Protein AF-0000000087411062 (afdb_homodimer)

Foldseek 3Di:
DWDFDFDPDLVLLLLLLCLQLPPCVCVDPVNVLDDPVLNVVSVVLSVLLVVLVVLLVVLVVVLVVLVVVLVVLLVVLLVQLQQQVQQVLVCCVVVVDPLVLVVQLVDDSPDNHDDDSPDPVNSLNSLVSVLRSQVVCVVVPRDFDVPPGSVVSNVSSVVSVVSVVVSVVSVVSSVVSVVSNVVSVVVSSVSSVVRLVSLLVVLVPPPPVVSVVSSVSNRTDTDDPPPPPPPD/DWDFDFDPDLVLLLLLLCLQLVPCVCVDPVNVLDDPVLNVVSVVLSVLSVVLVVQLVVLVVVLVVLVVVLVVLLVVLLVQLQQQVQQVLVCCVVVVDPLVLVVQLVDDSPDNHDDDSPDPVNSLNSLVSVLRSQVVCVVVPRDFDVPPGSVVSNVSSVVSVVSVVVSVVSVVSSVVSVVSNVVSVVVSSVSSVSRLVSLLVVLVPPDPVVSVVSSVSNRTDTDDPPPPPPPD

Secondary structure (DSSP, 8-state):
--EE---SSHHHHHHHHHHHHH-GGGGSGGGTTS-HHHHHHHHHHHHHHHHHHHHHHHHHHHHHHHHHHHHHHHHHHHHHHHHHHHHHHHHHHTTSS-GGGGGGGT--TT--S----SSHHHHHHHHHHHHHHHHHHHHTTPPPPTTTTHHHHHHHHHHHHHHHHHHHHHHHHHHHHHHHHHHHHHHHHHHHHHHHHHHHHHTTTS-HHHHHHHHHHTT--EE--TTS----/--EE----SHHHHHHHHHHHHH-GGGGSGGGTTS-HHHHHHHHHHHHHHHHHHHHHHHHHHHHHHHHHHHHHHHHHHHHHHHHHHHHHHHHHHTTSS-GGGGGGGT--TT--S----SSHHHHHHHHHHHHHHHHHHHHTTPPPPTTTTHHHHHHHHHHHHHHHHHHHHHHHHHHHHHHHHHHHHHHHHHHHHHHHHHHHHHTTTS-HHHHHHHHHHTT--EE--TTS----

Organism: NCBI:txid2508867

Structure (mmCIF, N/CA/C/O backbone):
data_AF-0000000087411062-model_v1
#
loop_
_entity.id
_entity.type
_entity.pdbx_description
1 polymer 'Uncharacterized protein'
#
loop_
_atom_site.group_PDB
_atom_site.id
_atom_site.type_symbol
_atom_site.label_atom_id
_atom_site.label_alt_id
_atom_site.label_comp_id
_atom_site.label_asym_id
_atom_site.label_entity_id
_atom_site.label_seq_id
_atom_site.pdbx_PDB_ins_code
_atom_site.Cartn_x
_atom_site.Cartn_y
_atom_site.Cartn_z
_atom_site.occupancy
_atom_site.B_iso_or_equiv
_atom_site.auth_seq_id
_atom_site.auth_comp_id
_atom_site.auth_asym_id
_atom_site.auth_atom_id
_atom_site.pdbx_PDB_model_num
ATOM 1 N N . MET A 1 1 ? -40.156 48.812 28.297 1 68.69 1 MET A N 1
ATOM 2 C CA . MET A 1 1 ? -39.156 49.844 28.562 1 68.69 1 MET A CA 1
ATOM 3 C C . MET A 1 1 ? -37.75 49.312 28.203 1 68.69 1 MET A C 1
ATOM 5 O O . MET A 1 1 ? -37.469 48.125 28.391 1 68.69 1 MET A O 1
ATOM 9 N N . PRO A 1 2 ? -37.062 50.125 27.453 1 76.44 2 PRO A N 1
ATOM 10 C CA . PRO A 1 2 ? -35.719 49.656 27.078 1 76.44 2 PRO A CA 1
ATOM 11 C C . PRO A 1 2 ? -34.844 49.344 28.297 1 76.44 2 PRO A C 1
ATOM 13 O O . PRO A 1 2 ? -35.031 49.938 29.359 1 76.44 2 PRO A O 1
ATOM 16 N N . TYR A 1 3 ? -34.219 48.188 28.219 1 82 3 TYR A N 1
ATOM 17 C CA . TYR A 1 3 ? -33.344 47.844 29.328 1 82 3 TYR A CA 1
ATOM 18 C C . TYR A 1 3 ? -31.875 47.875 28.906 1 82 3 TYR A C 1
ATOM 20 O O . TYR A 1 3 ? -31.562 47.75 27.719 1 82 3 TYR A O 1
ATOM 28 N N . ARG A 1 4 ? -31.016 48.312 29.859 1 86.75 4 ARG A N 1
ATOM 29 C CA . ARG A 1 4 ? -29.578 48.344 29.578 1 86.75 4 ARG A CA 1
ATOM 30 C C . ARG A 1 4 ? -28.953 46.969 29.734 1 86.75 4 ARG A C 1
ATOM 32 O O . ARG A 1 4 ? -29.328 46.219 30.625 1 86.75 4 ARG A O 1
ATOM 39 N N . ARG A 1 5 ? -28.156 46.625 28.703 1 83.75 5 ARG A N 1
ATOM 40 C CA . ARG A 1 5 ? -27.375 45.406 28.797 1 83.75 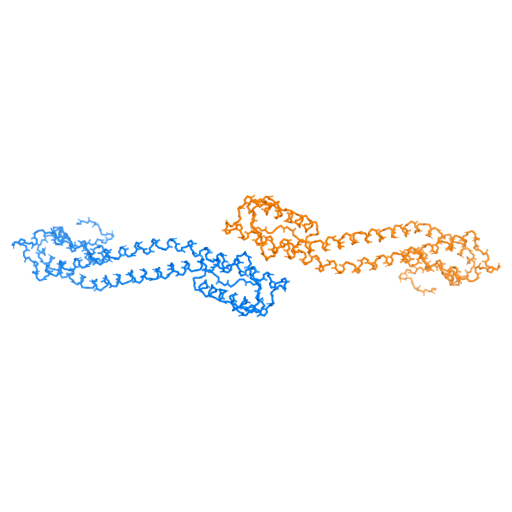5 ARG A CA 1
ATOM 41 C C . ARG A 1 5 ? -25.891 45.688 28.609 1 83.75 5 ARG A C 1
ATOM 43 O O . ARG A 1 5 ? -25.516 46.438 27.719 1 83.75 5 ARG A O 1
ATOM 50 N N . LEU A 1 6 ? -25.188 45.094 29.531 1 88.56 6 LEU A N 1
ATOM 51 C CA . LEU A 1 6 ? -23.75 45.25 29.391 1 88.56 6 LEU A CA 1
ATOM 52 C C . LEU A 1 6 ? -23.281 44.719 28.047 1 88.56 6 LEU A C 1
ATOM 54 O O . LEU A 1 6 ? -23.828 43.719 27.531 1 88.56 6 LEU A O 1
ATOM 58 N N . PRO A 1 7 ? -22.266 45.375 27.531 1 89.81 7 PRO A N 1
ATOM 59 C CA . PRO A 1 7 ? -21.719 44.875 26.266 1 89.81 7 PRO A CA 1
ATOM 60 C C . PRO A 1 7 ? -21.234 43.438 26.391 1 89.81 7 PRO A C 1
ATOM 62 O O . PRO A 1 7 ? -20.609 43.062 27.375 1 89.81 7 PRO A O 1
ATOM 65 N N . LYS A 1 8 ? -21.484 42.688 25.328 1 89.75 8 LYS A N 1
ATOM 66 C CA . LYS A 1 8 ? -21.109 41.281 25.344 1 89.75 8 LYS A CA 1
ATOM 67 C C . LYS A 1 8 ? -19.781 41.062 24.641 1 89.75 8 LYS A C 1
ATOM 69 O O . LYS A 1 8 ? -19.125 40.031 24.828 1 89.75 8 LYS A O 1
ATOM 74 N N . THR A 1 9 ? -19.422 42 23.781 1 94 9 THR A N 1
ATOM 75 C CA . THR A 1 9 ? -18.203 41.844 23 1 94 9 THR A CA 1
ATOM 76 C C . THR A 1 9 ? -17.203 42.969 23.344 1 94 9 THR A C 1
ATOM 78 O O . THR A 1 9 ? -17.594 44 23.859 1 94 9 THR A O 1
ATOM 81 N N . ASP A 1 10 ? -16.047 42.688 23.109 1 95.31 10 ASP A N 1
ATOM 82 C CA . ASP A 1 10 ? -15.016 43.688 23.359 1 95.31 10 ASP A CA 1
ATOM 83 C C . ASP A 1 10 ? -15.195 44.906 22.453 1 95.31 10 ASP A C 1
ATOM 85 O O . ASP A 1 10 ? -14.906 46.031 22.859 1 95.31 10 ASP A O 1
ATOM 89 N N . ALA A 1 11 ? -15.664 44.562 21.25 1 94.38 11 ALA A N 1
ATOM 90 C CA . ALA A 1 11 ? -15.961 45.656 20.328 1 94.38 11 ALA A CA 1
ATOM 91 C C . ALA A 1 11 ? -17.047 46.594 20.891 1 94.38 11 ALA A C 1
ATOM 93 O O . ALA A 1 11 ? -16.953 47.812 20.766 1 94.38 11 ALA A O 1
ATOM 94 N N . ALA A 1 12 ? -17.984 46.031 21.5 1 93.31 12 ALA A N 1
ATOM 95 C CA . ALA A 1 12 ? -19.062 46.812 22.109 1 93.31 12 ALA A CA 1
ATOM 96 C C . ALA A 1 12 ? -18.562 47.594 23.312 1 93.31 12 ALA A C 1
ATOM 98 O O . ALA A 1 12 ? -18.984 48.719 23.547 1 93.31 12 ALA A O 1
ATOM 99 N N . ARG A 1 13 ? -17.734 47 24.062 1 95.62 13 ARG A N 1
ATOM 100 C CA . ARG A 1 13 ? -17.125 47.719 25.188 1 95.62 13 ARG A CA 1
ATOM 101 C C . ARG A 1 13 ? -16.328 48.906 24.719 1 95.62 13 ARG A C 1
ATOM 103 O O . ARG A 1 13 ? -16.453 50 25.25 1 95.62 13 ARG A O 1
ATOM 110 N N . LEU A 1 14 ? -15.5 48.688 23.703 1 95.75 14 LEU A N 1
ATOM 111 C CA . LEU A 1 14 ? -14.695 49.75 23.141 1 95.75 14 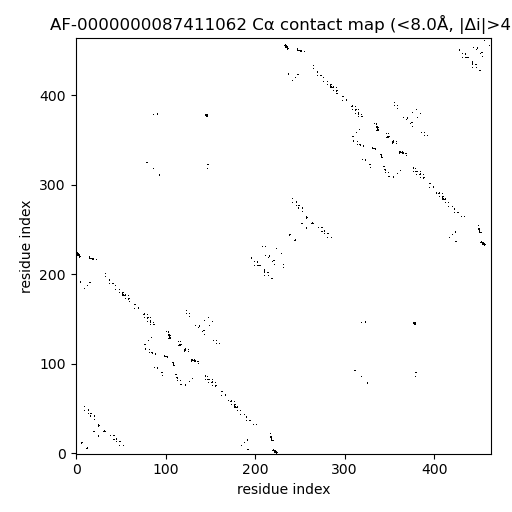LEU A CA 1
ATOM 112 C C . LEU A 1 14 ? -15.586 50.875 22.578 1 95.75 14 LEU A C 1
ATOM 114 O O . LEU A 1 14 ? -15.297 52.062 22.766 1 95.75 14 LEU A O 1
ATOM 118 N N . LYS A 1 15 ? -16.672 50.5 21.984 1 94.12 15 LYS A N 1
ATOM 119 C CA . LYS A 1 15 ? -17.594 51.469 21.406 1 94.12 15 LYS A CA 1
ATOM 120 C C . LYS A 1 15 ? -18.25 52.312 22.5 1 94.12 15 LYS A C 1
ATOM 122 O O . LYS A 1 15 ? -18.391 53.531 22.344 1 94.12 15 LYS A O 1
ATOM 127 N N . ALA A 1 16 ? -18.656 51.688 23.531 1 92.94 16 ALA A N 1
ATOM 128 C CA . ALA A 1 16 ? -19.297 52.375 24.641 1 92.94 16 ALA A CA 1
ATOM 129 C C . ALA A 1 16 ? -18.359 53.438 25.25 1 92.94 16 ALA A C 1
ATOM 131 O O . ALA A 1 16 ? -18.75 54.562 25.453 1 92.94 16 ALA A O 1
ATOM 132 N N . LEU A 1 17 ? -17.188 53.031 25.469 1 93.81 17 LEU A N 1
ATOM 133 C CA . LEU A 1 17 ? -16.203 53.938 26.078 1 93.81 17 LEU A CA 1
ATOM 134 C C . LEU A 1 17 ? -15.82 55.031 25.109 1 93.81 17 LEU A C 1
ATOM 136 O O . LEU A 1 17 ? -15.688 56.188 25.5 1 93.81 17 LEU A O 1
ATOM 140 N N . LYS A 1 18 ? -15.648 54.656 23.906 1 93.94 18 LYS A N 1
ATOM 141 C CA . LYS A 1 18 ? -15.281 55.625 22.875 1 93.94 18 LYS A CA 1
ATOM 142 C C . LYS A 1 18 ? -16.359 56.688 22.719 1 93.94 18 LYS A C 1
ATOM 144 O O . LYS A 1 18 ? -16.062 57.875 22.625 1 93.94 18 LYS A O 1
ATOM 149 N N . THR A 1 19 ? -17.656 56.25 22.656 1 92.19 19 THR A N 1
ATOM 150 C CA . THR A 1 19 ? -18.781 57.156 22.516 1 92.19 19 THR A CA 1
ATOM 151 C C . THR A 1 19 ? -18.781 58.188 23.656 1 92.19 19 THR A C 1
ATOM 153 O O . THR A 1 19 ? -19.047 59.375 23.453 1 92.19 19 THR A O 1
ATOM 156 N N . LEU A 1 20 ? -18.453 57.75 24.812 1 90.38 20 LEU A N 1
ATOM 157 C CA . LEU A 1 20 ? -18.391 58.594 25.969 1 90.38 20 LEU A CA 1
ATOM 158 C C . LEU A 1 20 ? -17.234 59.594 25.859 1 90.38 20 LEU A C 1
ATOM 160 O O . LEU A 1 20 ? -17.406 60.781 26.031 1 90.38 20 LEU A O 1
ATOM 164 N N . LEU A 1 21 ? -16.062 59.062 25.531 1 89.88 21 LEU A N 1
ATOM 165 C CA . LEU A 1 21 ? -14.82 59.844 25.562 1 89.88 21 LEU A CA 1
ATOM 166 C C . LEU A 1 21 ? -14.766 60.844 24.422 1 89.88 21 LEU A C 1
ATOM 168 O O . LEU A 1 21 ? -14.125 61.875 24.547 1 89.88 21 LEU A O 1
ATOM 172 N N . GLU A 1 22 ? -15.469 60.594 23.406 1 89.38 22 GLU A N 1
ATOM 173 C CA . GLU A 1 22 ? -15.453 61.5 22.25 1 89.38 22 GLU A CA 1
ATOM 174 C C . GLU A 1 22 ? -16.547 62.562 22.359 1 89.38 22 GLU A C 1
ATOM 176 O O . GLU A 1 22 ? -16.594 63.5 21.562 1 89.38 22 GLU A O 1
ATOM 181 N N . ASN A 1 23 ? -17.453 62.281 23.312 1 85.62 23 ASN A N 1
ATOM 182 C CA . ASN A 1 23 ? -18.5 63.281 23.531 1 85.62 23 ASN A CA 1
ATOM 183 C C . ASN A 1 23 ? -17.953 64.5 24.25 1 85.62 23 ASN A C 1
ATOM 185 O O . ASN A 1 23 ? -17.75 64.5 25.469 1 85.62 23 ASN A O 1
ATOM 189 N N . ASN A 1 24 ? -17.75 65.562 23.547 1 77.12 24 ASN A N 1
ATOM 190 C CA . ASN A 1 24 ? -17.172 66.812 24.062 1 77.12 24 ASN A CA 1
ATOM 191 C C . ASN A 1 24 ? -18.047 67.438 25.156 1 77.12 24 ASN A C 1
ATOM 193 O O . ASN A 1 24 ? -17.562 68.188 25.969 1 77.12 24 ASN A O 1
ATOM 197 N N . ASP A 1 25 ? -19.266 67 25.047 1 74.31 25 ASP A N 1
ATOM 198 C CA . ASP A 1 25 ? -20.203 67.625 26 1 74.31 25 ASP A CA 1
ATOM 199 C C . ASP A 1 25 ? -19.828 67.188 27.438 1 74.31 25 ASP A C 1
ATOM 201 O O . ASP A 1 25 ? -20.141 67.938 28.391 1 74.31 25 ASP A O 1
ATOM 205 N N . ILE A 1 26 ? -19.094 66.25 27.578 1 72.06 26 ILE A N 1
ATOM 206 C CA . ILE A 1 26 ? -18.812 65.688 28.906 1 72.06 26 ILE A CA 1
ATOM 207 C C . ILE A 1 26 ? -17.75 66.562 29.578 1 72.06 26 ILE A C 1
ATOM 209 O O . ILE A 1 26 ? -17.625 66.625 30.797 1 72.06 26 ILE A O 1
ATOM 213 N N . TYR A 1 27 ? -17.188 67.312 28.734 1 69.06 27 TYR A N 1
ATOM 214 C CA . TYR A 1 27 ? -16.078 68.062 29.266 1 69.06 27 TYR A CA 1
ATOM 215 C C . TYR A 1 27 ? -16.516 69.5 29.531 1 69.06 27 TYR A C 1
ATOM 217 O O . TYR A 1 27 ? -15.727 70.312 30.031 1 69.06 27 TYR A O 1
ATOM 225 N N . THR A 1 28 ? -17.688 69.75 29.156 1 68.31 28 THR A N 1
ATOM 226 C CA . THR A 1 28 ? -18.172 71.125 29.359 1 68.31 28 THR A CA 1
ATOM 227 C C . THR A 1 28 ? -18.688 71.312 30.781 1 68.31 28 THR A C 1
ATOM 229 O O . THR A 1 28 ? -19.047 70.312 31.453 1 68.31 28 THR A O 1
ATOM 232 N N . VAL A 1 29 ? -18.578 72.562 31.172 1 62.81 29 VAL A N 1
ATOM 233 C CA . VAL A 1 29 ? -18.953 72.938 32.531 1 62.81 29 VAL A CA 1
ATOM 234 C C . VAL A 1 29 ? -20.391 72.5 32.812 1 62.81 29 VAL A C 1
ATOM 236 O O . VAL A 1 29 ? -20.703 72.062 33.906 1 62.81 29 VAL A O 1
ATOM 239 N N . ARG A 1 30 ? -21.172 72.5 31.859 1 59.34 30 ARG A N 1
ATOM 240 C CA . ARG A 1 30 ? -22.594 72.188 32.031 1 59.34 30 ARG A CA 1
ATOM 241 C C . ARG A 1 30 ? -22.812 70.688 32.25 1 59.34 30 ARG A C 1
ATOM 243 O O . ARG A 1 30 ? -23.797 70.312 32.875 1 59.34 30 ARG A O 1
ATOM 250 N N . ASN A 1 31 ? -21.875 70 31.828 1 58.41 31 ASN A N 1
ATOM 251 C CA . ASN A 1 31 ? -22.062 68.562 31.875 1 58.41 31 ASN A CA 1
ATOM 252 C C . ASN A 1 31 ? -21.016 67.875 32.75 1 58.41 31 ASN A C 1
ATOM 254 O O . ASN A 1 31 ? -20.5 66.812 32.406 1 58.41 31 ASN A O 1
ATOM 258 N N . ARG A 1 32 ? -20.844 68.5 33.75 1 74.94 32 ARG A N 1
ATOM 259 C CA . ARG A 1 32 ? -19.875 68 34.688 1 74.94 32 ARG A CA 1
ATOM 260 C C . ARG A 1 32 ? -20.531 66.938 35.562 1 74.94 32 ARG A C 1
ATOM 262 O O . ARG A 1 32 ? -20.25 66.875 36.781 1 74.94 32 ARG A O 1
ATOM 269 N N . PHE A 1 33 ? -21.5 66.25 35 1 80.38 33 PHE A N 1
ATOM 270 C CA . PHE A 1 33 ? -22.219 65.312 35.844 1 80.38 33 PHE A CA 1
ATOM 271 C C . PHE A 1 33 ? -21.484 63.969 35.938 1 80.38 33 PHE A C 1
ATOM 273 O O . PHE A 1 33 ? -21.812 63.125 36.781 1 80.38 33 PHE A O 1
ATOM 280 N N . ILE A 1 34 ? -20.469 63.812 35.188 1 83.75 34 ILE A N 1
ATOM 281 C CA . ILE A 1 34 ? -19.656 62.625 35.344 1 83.75 34 ILE A CA 1
ATOM 282 C C . ILE A 1 34 ? -18.422 62.938 36.188 1 83.75 34 ILE A C 1
ATOM 284 O O . ILE A 1 34 ? -17.703 63.906 35.906 1 83.75 34 ILE A O 1
ATOM 288 N N . ASP A 1 35 ? -18.266 62.094 37.188 1 83.12 35 ASP A N 1
ATOM 289 C CA . ASP A 1 35 ? -17.125 62.219 38.094 1 83.12 35 ASP A CA 1
ATOM 290 C C . ASP A 1 35 ? -15.812 62.188 37.312 1 83.12 35 ASP A C 1
ATOM 292 O O . ASP A 1 35 ? -15.625 61.375 36.438 1 83.12 35 ASP A O 1
ATOM 296 N N . TRP A 1 36 ? -14.992 63.156 37.625 1 84.31 36 TRP A N 1
ATOM 297 C CA . TRP A 1 36 ? -13.695 63.25 36.969 1 84.31 36 TRP A CA 1
ATOM 298 C C . TRP A 1 36 ? -12.883 61.969 37.156 1 84.31 36 TRP A C 1
ATOM 300 O O . TRP A 1 36 ? -12.125 61.562 36.281 1 84.31 36 TRP A O 1
ATOM 310 N N . GLN A 1 37 ? -13.117 61.344 38.281 1 85.25 37 GLN A N 1
ATOM 311 C CA . GLN A 1 37 ? -12.398 60.125 38.562 1 85.25 37 GLN A CA 1
ATOM 312 C C . GLN A 1 37 ? -12.797 59 37.594 1 85.25 37 GLN A C 1
ATOM 314 O O . GLN A 1 37 ? -11.961 58.219 37.156 1 85.25 37 GLN A O 1
ATOM 319 N N . LEU A 1 38 ? -14.047 59.062 37.219 1 86.06 38 LEU A N 1
ATOM 320 C CA . LEU A 1 38 ? -14.555 58.062 36.281 1 86.06 38 LEU A CA 1
ATOM 321 C C . LEU A 1 38 ? -14.008 58.312 34.875 1 86.06 38 LEU A C 1
ATOM 323 O O . LEU A 1 38 ? -13.617 57.375 34.188 1 86.06 38 LEU A O 1
ATOM 327 N N . LEU A 1 39 ? -13.969 59.5 34.531 1 84.88 39 LEU A N 1
ATOM 328 C CA . LEU A 1 39 ? -13.477 59.875 33.219 1 84.88 39 LEU A CA 1
ATOM 329 C C . LEU A 1 39 ? -11.984 59.594 33.094 1 84.88 39 LEU A C 1
ATOM 331 O O . LEU A 1 39 ? -11.523 59.156 32.031 1 84.88 39 LEU A O 1
ATOM 335 N N . ASN A 1 40 ? -11.297 59.781 34.188 1 89.38 40 ASN A N 1
ATOM 336 C CA . ASN A 1 40 ? -9.852 59.562 34.188 1 89.38 40 ASN A CA 1
ATOM 337 C C . ASN A 1 40 ? -9.508 58.094 34.125 1 89.38 40 ASN A C 1
ATOM 339 O O . ASN A 1 40 ? -8.414 57.719 33.688 1 89.38 40 ASN A O 1
ATOM 343 N N . ARG A 1 41 ? -10.461 57.281 34.5 1 92.94 41 ARG A N 1
ATOM 344 C CA . ARG A 1 41 ? -10.281 55.844 34.438 1 92.94 41 ARG A CA 1
ATOM 345 C C . ARG A 1 41 ? -10.688 55.312 33.062 1 92.94 41 ARG A C 1
ATOM 347 O O . ARG A 1 41 ? -10.156 54.281 32.625 1 92.94 41 ARG A O 1
ATOM 354 N N . ALA A 1 42 ? -11.57 55.969 32.438 1 93.69 42 ALA A N 1
ATOM 355 C CA . ALA A 1 42 ? -12.164 55.469 31.188 1 93.69 42 ALA A CA 1
ATOM 356 C C . ALA A 1 42 ? -11.156 55.5 30.047 1 93.69 42 ALA A C 1
ATOM 358 O O . ALA A 1 42 ? -11.047 54.531 29.297 1 93.69 42 ALA A O 1
ATOM 359 N N . GLN A 1 43 ? -10.383 56.531 29.969 1 92.62 43 GLN A N 1
ATOM 360 C CA . GLN A 1 43 ? -9.453 56.688 28.859 1 92.62 43 GLN A CA 1
ATOM 361 C C . GLN A 1 43 ? -8.352 55.656 28.906 1 92.62 43 GLN A C 1
ATOM 363 O O . GLN A 1 43 ? -8.117 54.938 27.922 1 92.62 43 GLN A O 1
ATOM 368 N N . PRO A 1 44 ? -7.652 55.469 30.094 1 95.62 44 PRO A N 1
ATOM 369 C CA . PRO A 1 44 ? -6.605 54.469 30.141 1 95.62 44 PRO A CA 1
ATOM 370 C C . PRO A 1 44 ? -7.148 53.031 29.922 1 95.62 44 PRO A C 1
ATOM 372 O O . PRO A 1 44 ? -6.496 52.219 29.266 1 95.62 44 PRO A O 1
ATOM 375 N N . LEU A 1 45 ? -8.336 52.812 30.375 1 96.94 45 LEU A N 1
ATOM 376 C CA . LEU A 1 45 ? -8.922 51.5 30.203 1 96.94 45 LEU A CA 1
ATOM 377 C C . LEU A 1 45 ? -9.297 51.25 28.734 1 96.94 45 LEU A C 1
ATOM 379 O O . LEU A 1 45 ? -9.125 50.156 28.219 1 96.94 45 LEU A O 1
ATOM 383 N N . HIS A 1 46 ? -9.836 52.25 28.141 1 96.44 46 HIS A N 1
ATOM 384 C CA . HIS A 1 46 ? -10.133 52.156 26.719 1 96.44 46 HIS A CA 1
ATOM 385 C C . HIS A 1 46 ? -8.875 51.875 25.906 1 96.44 46 HIS A C 1
ATOM 387 O O . HIS A 1 46 ? -8.875 50.969 25.062 1 96.44 46 HIS A O 1
ATOM 393 N N . ASP A 1 47 ? -7.828 52.594 26.172 1 96.56 47 ASP A N 1
ATOM 394 C CA . ASP A 1 47 ? -6.582 52.469 25.422 1 96.56 47 ASP A CA 1
ATOM 395 C C . ASP A 1 47 ? -5.961 51.094 25.625 1 96.56 47 ASP A C 1
ATOM 397 O O . ASP A 1 47 ? -5.43 50.5 24.688 1 96.56 47 ASP A O 1
ATOM 401 N N . ARG A 1 48 ? -6.004 50.656 26.859 1 97 48 ARG A N 1
ATOM 402 C CA . ARG A 1 48 ? -5.465 49.312 27.156 1 97 48 ARG A CA 1
ATOM 403 C C . ARG A 1 48 ? -6.246 48.25 26.438 1 97 48 ARG A C 1
ATOM 405 O O . ARG A 1 48 ? -5.656 47.312 25.875 1 97 48 ARG A O 1
ATOM 412 N N . LEU A 1 49 ? -7.551 48.344 26.422 1 97.88 49 LEU A N 1
ATOM 413 C CA . LEU A 1 49 ? -8.375 47.344 25.734 1 97.88 49 LEU A CA 1
ATOM 414 C C . LEU A 1 49 ? -8.141 47.406 24.234 1 97.88 49 LEU A C 1
ATOM 416 O O . LEU A 1 49 ? -8.07 46.344 23.578 1 97.88 49 LEU A O 1
ATOM 420 N N . LEU A 1 50 ? -8.078 48.594 23.719 1 97.06 50 LEU A N 1
ATOM 421 C CA . LEU A 1 50 ? -7.828 48.75 22.297 1 97.06 50 LEU A CA 1
ATOM 422 C C . LEU A 1 50 ? -6.496 48.125 21.891 1 97.06 50 LEU A C 1
ATOM 424 O O . LEU A 1 50 ? -6.43 47.375 20.922 1 97.06 50 LEU A O 1
ATOM 428 N N . THR A 1 51 ? -5.434 48.438 22.641 1 96.94 51 THR A N 1
ATOM 429 C CA . THR A 1 51 ? -4.105 47.875 22.375 1 96.94 51 THR A CA 1
ATOM 430 C C . THR A 1 51 ? -4.109 46.375 22.484 1 96.94 51 THR A C 1
ATOM 432 O O . THR A 1 51 ? -3.561 45.688 21.625 1 96.94 51 THR A O 1
ATOM 435 N N . ALA A 1 52 ? -4.742 45.844 23.5 1 97.06 52 ALA A N 1
ATOM 436 C CA . ALA A 1 52 ? -4.812 44.406 23.703 1 97.06 52 ALA A CA 1
ATOM 437 C C . ALA A 1 52 ? -5.582 43.719 22.562 1 97.06 52 ALA A C 1
ATOM 439 O O . ALA A 1 52 ? -5.199 42.656 22.109 1 97.06 52 ALA A O 1
ATOM 440 N N . SER A 1 53 ? -6.648 44.312 22.172 1 97.19 53 SER A N 1
ATOM 441 C CA . SER A 1 53 ? -7.465 43.781 21.094 1 97.19 53 SER A CA 1
ATOM 442 C C . SER A 1 53 ? -6.695 43.75 19.766 1 97.19 53 SER A C 1
ATOM 444 O O . SER A 1 53 ? -6.801 42.812 19 1 97.19 53 SER A O 1
ATOM 446 N N . GLU A 1 54 ? -5.996 44.844 19.531 1 96.75 54 GLU A N 1
ATOM 447 C CA . GLU A 1 54 ? -5.188 44.906 18.328 1 96.75 54 GLU A CA 1
ATOM 448 C C . GLU A 1 54 ? -4.078 43.844 18.344 1 96.75 54 GLU A C 1
ATOM 450 O O . GLU A 1 54 ? -3.814 43.188 17.328 1 96.75 54 GLU A O 1
ATOM 455 N N . GLN A 1 55 ? -3.416 43.719 19.469 1 96.88 55 GLN A N 1
ATOM 456 C CA . GLN A 1 55 ? -2.379 42.688 19.625 1 96.88 55 GLN A CA 1
ATOM 457 C C . GLN A 1 55 ? -2.939 41.281 19.375 1 96.88 55 GLN A C 1
ATOM 459 O O . GLN A 1 55 ? -2.287 40.469 18.75 1 96.88 55 GLN A O 1
ATOM 464 N N . TYR A 1 56 ? -4.109 41.062 19.859 1 97.44 56 TYR A N 1
ATOM 465 C CA . TYR A 1 56 ? -4.77 39.781 19.656 1 97.44 56 TYR A CA 1
ATOM 466 C C . TYR A 1 56 ? -5.023 39.531 18.172 1 97.44 56 TYR A C 1
ATOM 468 O O . TYR A 1 56 ? -4.746 38.438 17.672 1 97.44 56 TYR A O 1
ATOM 476 N N . LYS A 1 57 ? -5.523 40.5 17.531 1 97 57 LYS A N 1
ATOM 477 C CA . LYS A 1 57 ? -5.82 40.375 16.109 1 97 57 LYS A CA 1
ATOM 478 C C . LYS A 1 57 ? -4.555 40.094 15.305 1 97 57 LYS A C 1
ATOM 480 O O . LYS A 1 57 ? -4.562 39.25 14.414 1 97 57 LYS A O 1
ATOM 485 N N . ILE A 1 58 ? -3.477 40.781 15.633 1 96.31 58 ILE A N 1
ATOM 486 C CA . ILE A 1 58 ? -2.203 40.594 14.945 1 96.31 58 ILE A CA 1
ATOM 487 C C . ILE A 1 58 ? -1.687 39.188 15.18 1 96.31 58 ILE A C 1
ATOM 489 O O . ILE A 1 58 ? -1.284 38.5 14.234 1 96.31 58 ILE A O 1
ATOM 493 N N . SER A 1 59 ? -1.707 38.781 16.406 1 96.94 59 SER A N 1
ATOM 494 C CA . SER A 1 59 ? -1.232 37.438 16.766 1 96.94 59 SER A CA 1
ATOM 495 C C . SER A 1 59 ? -2.066 36.344 16.094 1 96.94 59 SER A C 1
ATOM 497 O O . SER A 1 59 ? -1.521 35.375 15.586 1 96.94 59 SER A O 1
ATOM 499 N N . MET A 1 60 ? -3.297 36.594 16.078 1 96.62 60 MET A N 1
ATOM 500 C CA . MET A 1 60 ? -4.211 35.625 15.461 1 96.62 60 MET A CA 1
ATOM 501 C C . MET A 1 60 ? -3.973 35.531 13.961 1 96.62 60 MET A C 1
ATOM 503 O O . MET A 1 60 ? -3.961 34.438 13.406 1 96.62 60 MET A O 1
ATOM 507 N N . SER A 1 61 ? -3.834 36.656 13.375 1 96.5 61 SER A N 1
ATOM 508 C CA . SER A 1 61 ? -3.582 36.656 11.938 1 96.5 61 SER A CA 1
ATOM 509 C C . SER A 1 61 ? -2.307 35.906 11.586 1 96.5 61 SER A C 1
ATOM 511 O O . SER A 1 61 ? -2.277 35.156 10.617 1 96.5 61 SER A O 1
ATOM 513 N N . SER A 1 62 ? -1.258 36.062 12.352 1 95.44 62 SER A N 1
ATOM 514 C CA . SER A 1 62 ? -0.001 35.375 12.148 1 95.44 62 SER A CA 1
ATOM 515 C C . SER A 1 62 ? -0.184 33.844 12.328 1 95.44 62 SER A C 1
ATOM 517 O O . SER A 1 62 ? 0.376 33.062 11.57 1 95.44 62 SER A O 1
ATOM 519 N N . GLN A 1 63 ? -0.95 33.531 13.289 1 96.19 63 GLN A N 1
ATOM 520 C CA . GLN A 1 63 ? -1.228 32.125 13.578 1 96.19 63 GLN A CA 1
ATOM 521 C C . GLN A 1 63 ? -1.96 31.453 12.422 1 96.19 63 GLN A C 1
ATOM 523 O O . GLN A 1 63 ? -1.606 30.344 12.016 1 96.19 63 GLN A O 1
ATOM 528 N N . VAL A 1 64 ? -2.895 32.094 11.898 1 95.31 64 VAL A N 1
ATOM 529 C CA . VAL A 1 64 ? -3.715 31.562 10.828 1 95.31 64 VAL A CA 1
ATOM 530 C C . VAL A 1 64 ? -2.875 31.406 9.562 1 95.31 64 VAL A C 1
ATOM 532 O O . VAL A 1 64 ? -2.977 30.391 8.859 1 95.31 64 VAL A O 1
ATOM 535 N N . ARG A 1 65 ? -2.031 32.375 9.336 1 93.5 65 ARG A N 1
ATOM 536 C CA . ARG A 1 65 ? -1.158 32.344 8.172 1 93.5 65 ARG A CA 1
ATOM 537 C C . ARG A 1 65 ? -0.19 31.156 8.25 1 93.5 65 ARG A C 1
ATOM 539 O O . ARG A 1 65 ? 0.036 30.453 7.258 1 93.5 65 ARG A O 1
ATOM 546 N N . ASN A 1 66 ? 0.316 30.922 9.375 1 93.12 66 ASN A N 1
ATOM 547 C CA . ASN A 1 66 ? 1.262 29.828 9.562 1 93.12 66 ASN A CA 1
ATOM 548 C C . ASN A 1 66 ? 0.566 28.469 9.492 1 93.12 66 ASN A C 1
ATOM 550 O O . ASN A 1 66 ? 1.158 27.484 9.047 1 93.12 66 ASN A O 1
ATOM 554 N N . ALA A 1 67 ? -0.644 28.422 9.945 1 92.62 67 ALA A N 1
ATOM 555 C CA . ALA A 1 67 ? -1.415 27.188 9.938 1 92.62 67 ALA A CA 1
ATOM 556 C C . ALA A 1 67 ? -1.675 26.703 8.516 1 92.62 67 ALA A C 1
ATOM 558 O O . ALA A 1 67 ? -1.673 25.5 8.25 1 92.62 67 ALA A O 1
ATOM 559 N N . LYS A 1 68 ? -1.912 27.594 7.656 1 91.56 68 LYS A N 1
ATOM 560 C CA . LYS A 1 68 ? -2.143 27.25 6.254 1 91.56 68 LYS A CA 1
ATOM 561 C C . LYS A 1 68 ? -0.913 26.578 5.645 1 91.56 68 LYS A C 1
ATOM 563 O O . LYS A 1 68 ? -1.032 25.578 4.93 1 91.56 68 LYS A O 1
ATOM 568 N N . LYS A 1 69 ? 0.201 27.047 5.945 1 91.62 69 LYS A N 1
ATOM 569 C CA . LYS A 1 69 ? 1.457 26.484 5.469 1 91.62 69 LYS A CA 1
ATOM 570 C C . LYS A 1 69 ? 1.72 25.109 6.105 1 91.62 69 LYS A C 1
ATOM 572 O O . LYS A 1 69 ? 2.232 24.203 5.453 1 91.62 69 LYS A O 1
ATOM 577 N N . MET A 1 70 ? 1.333 24.984 7.258 1 92.75 70 MET A N 1
ATOM 578 C CA . MET A 1 70 ? 1.612 23.797 8.055 1 92.75 70 MET A CA 1
ATOM 579 C C . MET A 1 70 ? 0.889 22.578 7.484 1 92.75 70 MET A C 1
ATOM 581 O O . MET A 1 70 ? 1.416 21.469 7.516 1 92.75 70 MET A O 1
ATOM 585 N N . SER A 1 71 ? -0.238 22.812 6.945 1 92.19 71 SER A N 1
ATOM 586 C CA . SER A 1 71 ? -1.025 21.688 6.426 1 92.19 71 SER A CA 1
ATOM 587 C C . SER A 1 71 ? -0.306 21 5.277 1 92.19 71 SER A C 1
ATOM 589 O O . SER A 1 71 ? -0.244 19.766 5.234 1 92.19 71 SER A O 1
ATOM 591 N N . SER A 1 72 ? 0.223 21.703 4.395 1 95.12 72 SER A N 1
ATOM 592 C CA . SER A 1 72 ? 0.962 21.141 3.266 1 95.12 72 SER A CA 1
ATOM 593 C C . SER A 1 72 ? 2.23 20.438 3.732 1 95.12 72 SER A C 1
ATOM 595 O O . SER A 1 72 ? 2.586 19.375 3.211 1 95.12 72 SER A O 1
ATOM 597 N N . LEU A 1 73 ? 2.908 21 4.684 1 96.75 73 LEU A N 1
ATOM 598 C CA . LEU A 1 73 ? 4.129 20.422 5.234 1 96.75 73 LEU A CA 1
ATOM 599 C C . LEU A 1 73 ? 3.83 19.109 5.957 1 96.75 73 LEU A C 1
ATOM 601 O O . LEU A 1 73 ? 4.59 18.141 5.844 1 96.75 73 LEU A O 1
ATOM 605 N N . GLN A 1 74 ? 2.711 19.172 6.629 1 96.75 74 GLN A N 1
ATOM 606 C CA . GLN A 1 74 ? 2.285 17.969 7.32 1 96.75 74 GLN A CA 1
ATOM 607 C C . GLN A 1 74 ? 1.982 16.844 6.328 1 96.75 74 GLN A C 1
ATOM 609 O O . GLN A 1 74 ? 2.367 15.695 6.551 1 96.75 74 GLN A O 1
ATOM 614 N N . HIS A 1 75 ? 1.348 17.156 5.316 1 96.69 75 HIS A N 1
ATOM 615 C CA . HIS A 1 75 ? 1.003 16.188 4.285 1 96.69 75 HIS A CA 1
ATOM 616 C C . HIS A 1 75 ? 2.254 15.578 3.66 1 96.69 75 HIS A C 1
ATOM 618 O O . HIS A 1 75 ? 2.352 14.359 3.518 1 96.69 75 HIS A O 1
ATOM 624 N N . LYS A 1 76 ? 3.176 16.375 3.354 1 97.19 76 LYS A N 1
ATOM 625 C CA . LYS A 1 76 ? 4.41 15.898 2.732 1 97.19 76 LYS A CA 1
ATOM 626 C C . LYS A 1 76 ? 5.199 15.008 3.686 1 97.19 76 LYS A C 1
ATOM 628 O O . LYS A 1 76 ? 5.656 13.93 3.301 1 97.19 76 LYS A O 1
ATOM 633 N N . ALA A 1 77 ? 5.328 15.5 4.859 1 98.12 77 ALA A N 1
ATOM 634 C CA . ALA A 1 77 ? 6.055 14.719 5.855 1 98.12 77 ALA A CA 1
ATOM 635 C C . ALA A 1 77 ? 5.391 13.359 6.074 1 98.12 77 ALA A C 1
ATOM 637 O O . ALA A 1 77 ? 6.066 12.328 6.137 1 98.12 77 ALA A O 1
ATOM 638 N N . SER A 1 78 ? 4.098 13.391 6.145 1 98.12 78 SER A N 1
ATOM 639 C CA . SER A 1 78 ? 3.338 12.164 6.348 1 98.12 78 SER A CA 1
ATOM 640 C C . SER A 1 78 ? 3.475 11.227 5.152 1 98.12 78 SER A C 1
ATOM 642 O O . SER A 1 78 ? 3.615 10.008 5.32 1 98.12 78 SER A O 1
ATOM 644 N N . MET A 1 79 ? 3.457 11.758 4.023 1 97.94 79 MET A N 1
ATOM 645 C CA . MET A 1 79 ? 3.566 10.977 2.799 1 97.94 79 MET A CA 1
ATOM 646 C C . MET A 1 79 ? 4.926 10.289 2.713 1 97.94 79 MET A C 1
ATOM 648 O O . MET A 1 79 ? 5 9.078 2.506 1 97.94 79 MET A O 1
ATOM 652 N N . TYR A 1 80 ? 5.941 11.039 2.873 1 98.44 80 TYR A N 1
ATOM 653 C CA . TYR A 1 80 ? 7.285 10.484 2.785 1 98.44 80 TYR A CA 1
ATOM 654 C C . TYR A 1 80 ? 7.516 9.43 3.863 1 98.44 80 TYR A C 1
ATOM 656 O O . TYR A 1 80 ? 8.109 8.383 3.602 1 98.44 80 TYR A O 1
ATOM 664 N N . LEU A 1 81 ? 7.051 9.758 4.996 1 98.44 81 LEU A N 1
ATOM 665 C CA . LEU A 1 81 ? 7.203 8.805 6.094 1 98.44 81 LEU A CA 1
ATOM 666 C C . LEU A 1 81 ? 6.414 7.531 5.824 1 98.44 81 LEU A C 1
ATOM 668 O O . LEU A 1 81 ? 6.93 6.426 6.008 1 98.44 81 LEU A O 1
ATOM 672 N N . S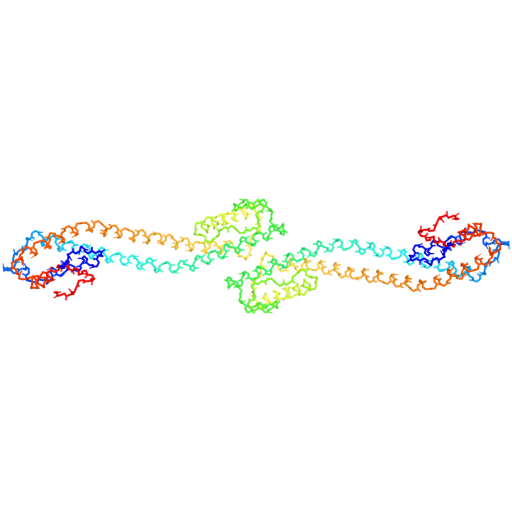ER A 1 82 ? 5.195 7.66 5.418 1 98.38 82 SER A N 1
ATOM 673 C CA . SER A 1 82 ? 4.34 6.527 5.086 1 98.38 82 SER A CA 1
ATOM 674 C C . SER A 1 82 ? 4.973 5.652 4.004 1 98.38 82 SER A C 1
ATOM 676 O O . SER A 1 82 ? 5 4.43 4.125 1 98.38 82 SER A O 1
ATOM 678 N N . HIS A 1 83 ? 5.434 6.262 2.979 1 98.38 83 HIS A N 1
ATOM 679 C CA . HIS A 1 83 ? 6.066 5.527 1.889 1 98.38 83 HIS A CA 1
ATOM 680 C C . HIS A 1 83 ? 7.312 4.793 2.369 1 98.38 83 HIS A C 1
ATOM 682 O O . HIS A 1 83 ? 7.566 3.656 1.96 1 98.38 83 HIS A O 1
ATOM 688 N N . PHE A 1 84 ? 8.102 5.453 3.225 1 98.56 84 PHE A N 1
ATOM 689 C CA . PHE A 1 84 ? 9.297 4.816 3.758 1 98.56 84 PHE A CA 1
ATOM 690 C C . PHE A 1 84 ? 8.938 3.557 4.539 1 98.56 84 PHE A C 1
ATOM 692 O O . PHE A 1 84 ? 9.555 2.506 4.352 1 98.56 84 PHE A O 1
ATOM 699 N N . ILE A 1 85 ? 7.953 3.648 5.363 1 98.31 85 ILE A N 1
ATOM 700 C CA . ILE A 1 85 ? 7.539 2.521 6.191 1 98.31 85 ILE A CA 1
ATOM 701 C C . ILE A 1 85 ? 7.02 1.394 5.301 1 98.31 85 ILE A C 1
ATOM 703 O O . ILE A 1 85 ? 7.316 0.22 5.539 1 98.31 85 ILE A O 1
ATOM 707 N N . GLN A 1 86 ? 6.309 1.744 4.32 1 98 86 GLN A N 1
ATOM 708 C CA . GLN A 1 86 ? 5.785 0.744 3.398 1 98 86 GLN A CA 1
ATOM 709 C C . GLN A 1 86 ? 6.914 -0.008 2.701 1 98 86 GLN A C 1
ATOM 711 O O . GLN A 1 86 ? 6.883 -1.236 2.602 1 98 86 GLN A O 1
ATOM 716 N N . VAL A 1 87 ? 7.859 0.727 2.271 1 98.38 87 VAL A N 1
ATOM 717 C CA . VAL A 1 87 ? 8.992 0.101 1.592 1 98.38 87 VAL A CA 1
ATOM 718 C C . VAL A 1 87 ? 9.758 -0.777 2.574 1 98.38 87 VAL A C 1
ATOM 720 O O . VAL A 1 87 ? 10.219 -1.863 2.215 1 98.38 87 VAL A O 1
ATOM 723 N N . LEU A 1 88 ? 9.906 -0.296 3.766 1 97.94 88 LEU A N 1
ATOM 724 C CA . LEU A 1 88 ? 10.531 -1.103 4.809 1 97.94 88 LEU A CA 1
ATOM 725 C C . LEU A 1 88 ? 9.789 -2.42 4.996 1 97.94 88 LEU A C 1
ATOM 727 O O . LEU A 1 88 ? 10.398 -3.49 4.984 1 97.94 88 LEU A O 1
ATOM 731 N N . LEU A 1 89 ? 8.492 -2.354 5.078 1 97.94 89 LEU A N 1
ATOM 732 C CA . LEU A 1 89 ? 7.676 -3.541 5.293 1 97.94 89 LEU A CA 1
ATOM 733 C C . LEU A 1 89 ? 7.742 -4.473 4.086 1 97.94 89 LEU A C 1
ATOM 735 O O . LEU A 1 89 ? 7.773 -5.695 4.242 1 97.94 89 LEU A O 1
ATOM 739 N N . MET A 1 90 ? 7.766 -3.92 2.971 1 97.81 90 MET A N 1
ATOM 740 C CA . MET A 1 90 ? 7.918 -4.719 1.758 1 97.81 90 MET A CA 1
ATOM 741 C C . MET A 1 90 ? 9.25 -5.453 1.754 1 97.81 90 MET A C 1
ATOM 743 O O . MET A 1 90 ? 9.32 -6.621 1.362 1 97.81 90 MET A O 1
ATOM 747 N N . SER A 1 91 ? 10.258 -4.746 2.145 1 97.81 91 SER A N 1
ATOM 748 C CA . SER A 1 91 ? 11.586 -5.355 2.199 1 97.81 91 SER A CA 1
ATOM 749 C C . SER A 1 91 ? 11.617 -6.512 3.193 1 97.81 91 SER A C 1
ATOM 751 O O . SER A 1 91 ? 12.281 -7.523 2.951 1 97.81 91 SER A O 1
ATOM 753 N N . VAL A 1 92 ? 10.953 -6.359 4.258 1 97.56 92 VAL A N 1
ATOM 754 C CA . VAL A 1 92 ? 10.859 -7.41 5.266 1 97.56 92 VAL A CA 1
ATOM 755 C C . VAL A 1 92 ? 10.094 -8.602 4.699 1 97.56 92 VAL A C 1
ATOM 757 O O . VAL A 1 92 ? 10.484 -9.758 4.898 1 97.56 92 VAL A O 1
ATOM 760 N N . GLU A 1 93 ? 9.039 -8.336 3.969 1 96.94 93 GLU A N 1
ATOM 761 C CA . GLU A 1 93 ? 8.227 -9.383 3.355 1 96.94 93 GLU A CA 1
ATOM 762 C C . GLU A 1 93 ? 9.047 -10.195 2.354 1 96.94 93 GLU A C 1
ATOM 764 O O . GLU A 1 93 ? 8.867 -11.406 2.24 1 96.94 93 GLU A O 1
ATOM 769 N N . ARG A 1 94 ? 9.969 -9.539 1.707 1 96.69 94 ARG A N 1
ATOM 770 C CA . ARG A 1 94 ? 10.805 -10.195 0.706 1 96.69 94 ARG A CA 1
ATOM 771 C C . ARG A 1 94 ? 11.984 -10.898 1.358 1 96.69 94 ARG A C 1
ATOM 773 O O . ARG A 1 94 ? 12.781 -11.539 0.675 1 96.69 94 ARG A O 1
ATOM 780 N N . GLY A 1 95 ? 12.188 -10.672 2.629 1 95.25 95 GLY A N 1
ATOM 781 C CA . GLY A 1 95 ? 13.273 -11.312 3.357 1 95.25 95 GLY A CA 1
ATOM 782 C C . GLY A 1 95 ? 14.594 -10.586 3.23 1 95.25 95 GLY A C 1
ATOM 783 O O . GLY A 1 95 ? 15.641 -11.117 3.617 1 95.25 95 GLY A O 1
ATOM 784 N N . GLU A 1 96 ? 14.523 -9.406 2.652 1 95.69 96 GLU A N 1
ATOM 785 C CA . GLU A 1 96 ? 15.742 -8.617 2.498 1 95.69 96 GLU A CA 1
ATOM 786 C C . GLU A 1 96 ? 16.172 -7.988 3.822 1 95.69 96 GLU A C 1
ATOM 788 O O . GLU A 1 96 ? 17.344 -7.699 4.031 1 95.69 96 GLU A O 1
ATOM 793 N N . ILE A 1 97 ? 15.203 -7.676 4.594 1 96.75 97 ILE A N 1
ATOM 794 C CA . ILE A 1 97 ? 15.398 -7.215 5.961 1 96.75 97 ILE A CA 1
ATOM 795 C C . ILE A 1 97 ? 14.727 -8.18 6.934 1 96.75 97 ILE A C 1
ATOM 797 O O . ILE A 1 97 ? 13.57 -8.562 6.742 1 96.75 97 ILE A O 1
ATOM 801 N N . LYS A 1 98 ? 15.406 -8.57 7.871 1 96.62 98 LYS A N 1
ATOM 802 C CA . LYS A 1 98 ? 14.859 -9.508 8.852 1 96.62 98 LYS A CA 1
ATOM 803 C C . LYS A 1 98 ? 13.742 -8.867 9.656 1 96.62 98 LYS A C 1
ATOM 805 O O . LYS A 1 98 ? 13.828 -7.695 10.039 1 96.62 98 LYS A O 1
ATOM 810 N N . ARG A 1 99 ? 12.789 -9.625 10.047 1 96.44 99 ARG A N 1
ATOM 811 C CA . ARG A 1 99 ? 11.625 -9.156 10.789 1 96.44 99 ARG A CA 1
ATOM 812 C C . ARG A 1 99 ? 12.031 -8.602 12.148 1 96.44 99 ARG A C 1
ATOM 814 O O . ARG A 1 99 ? 11.43 -7.641 12.633 1 96.44 99 ARG A O 1
ATOM 821 N N . LYS A 1 100 ? 12.992 -9.125 12.711 1 96.31 100 LYS A N 1
ATOM 822 C CA . LYS A 1 100 ? 13.453 -8.719 14.039 1 96.31 100 LYS A CA 1
ATOM 823 C C . LYS A 1 100 ? 13.969 -7.285 14.023 1 96.31 100 LYS A C 1
ATOM 825 O O . LYS A 1 100 ? 13.953 -6.605 15.055 1 96.31 100 LYS A O 1
ATOM 830 N N . MET A 1 101 ? 14.422 -6.82 12.875 1 97.25 101 MET A N 1
ATOM 831 C CA . MET A 1 101 ? 14.969 -5.473 12.75 1 97.25 101 MET A CA 1
ATOM 832 C C . MET A 1 101 ? 13.875 -4.422 12.922 1 97.25 101 MET A C 1
ATOM 834 O O . MET A 1 101 ? 14.172 -3.25 13.156 1 97.25 101 MET A O 1
ATOM 838 N N . LEU A 1 102 ? 12.594 -4.809 12.75 1 97.75 102 LEU A N 1
ATOM 839 C CA . LEU A 1 102 ? 11.477 -3.881 12.906 1 97.75 102 LEU A CA 1
ATOM 840 C C . LEU A 1 102 ? 11.461 -3.277 14.305 1 97.75 102 LEU A C 1
ATOM 842 O O . LEU A 1 102 ? 10.977 -2.16 14.5 1 97.75 102 LEU A O 1
ATOM 846 N N . GLU A 1 103 ? 12.023 -3.963 15.219 1 97.5 103 GLU A N 1
ATOM 847 C CA . GLU A 1 103 ? 12.078 -3.484 16.594 1 97.5 103 GLU A CA 1
ATOM 848 C C . GLU A 1 103 ? 12.922 -2.215 16.703 1 97.5 103 GLU A C 1
ATOM 850 O O . GLU A 1 103 ? 12.664 -1.367 17.562 1 97.5 103 GLU A O 1
ATOM 855 N N . LEU A 1 104 ? 13.875 -2.076 15.844 1 97.75 104 LEU A N 1
ATOM 856 C CA . LEU A 1 104 ? 14.711 -0.883 15.836 1 97.75 104 LEU A CA 1
ATOM 857 C C . LEU A 1 104 ? 13.875 0.364 15.562 1 97.75 104 LEU A C 1
ATOM 859 O O . LEU A 1 104 ? 14.242 1.466 15.977 1 97.75 104 LEU A O 1
ATOM 863 N N . TYR A 1 105 ? 12.734 0.183 14.898 1 98.06 105 TYR A N 1
ATOM 864 C CA . TYR A 1 105 ? 11.867 1.288 14.508 1 98.06 105 TYR A CA 1
ATOM 865 C C . TYR A 1 105 ? 10.703 1.441 15.477 1 98.06 105 TYR A C 1
ATOM 867 O O . TYR A 1 105 ? 9.844 2.305 15.289 1 98.06 105 TYR A O 1
ATOM 875 N N . GLY A 1 106 ? 10.68 0.57 16.422 1 96.94 106 GLY A N 1
ATOM 876 C CA . GLY A 1 106 ? 9.578 0.587 17.375 1 96.94 106 GLY A CA 1
ATOM 877 C C . GLY A 1 106 ? 8.352 -0.158 16.875 1 96.94 106 GLY A C 1
ATOM 878 O O . GLY A 1 106 ? 7.254 0.009 17.422 1 96.94 106 GLY A O 1
ATOM 879 N N . LEU A 1 107 ? 8.484 -0.927 15.805 1 96.88 107 LEU A N 1
ATOM 880 C CA . LEU A 1 107 ? 7.391 -1.716 15.258 1 96.88 107 LEU A CA 1
ATOM 881 C C . LEU A 1 107 ? 7.406 -3.135 15.82 1 96.88 107 LEU A C 1
ATOM 883 O O . LEU A 1 107 ? 8.469 -3.65 16.188 1 96.88 107 LEU A O 1
ATOM 887 N N . ASP A 1 108 ? 6.211 -3.697 15.828 1 95.62 108 ASP A N 1
ATOM 888 C CA . ASP A 1 108 ? 6.113 -5.109 16.188 1 95.62 108 ASP A CA 1
ATOM 889 C C . ASP A 1 108 ? 6.734 -5.992 15.102 1 95.62 108 ASP A C 1
ATOM 891 O O . ASP A 1 108 ? 6.629 -5.691 13.914 1 95.62 108 ASP A O 1
ATOM 895 N N . GLU A 1 109 ? 7.246 -7.07 15.523 1 94.19 109 GLU A N 1
ATOM 896 C CA . GLU A 1 109 ? 7.879 -7.992 14.586 1 94.19 109 GLU A CA 1
ATOM 897 C C . GLU A 1 109 ? 6.879 -8.492 13.547 1 94.19 109 GLU A C 1
ATOM 899 O O . GLU A 1 109 ? 7.258 -8.805 12.414 1 94.19 109 GLU A O 1
ATOM 904 N N . ASN A 1 110 ? 5.668 -8.477 13.898 1 93.06 110 ASN A N 1
ATOM 905 C CA . ASN A 1 110 ? 4.648 -9.008 12.992 1 93.06 110 ASN A CA 1
ATOM 906 C C . ASN A 1 110 ? 3.865 -7.883 12.32 1 93.06 110 ASN A C 1
ATOM 908 O O . ASN A 1 110 ? 2.809 -8.125 11.727 1 93.06 110 ASN A O 1
ATOM 912 N N . ALA A 1 111 ? 4.414 -6.738 12.422 1 92.56 111 ALA A N 1
ATOM 913 C CA . ALA A 1 111 ? 3.723 -5.598 11.836 1 92.56 111 ALA A CA 1
ATOM 914 C C . ALA A 1 111 ? 3.627 -5.738 10.32 1 92.56 111 ALA A C 1
ATOM 916 O O . ALA A 1 111 ? 4.609 -6.078 9.656 1 92.56 111 ALA A O 1
ATOM 917 N N . THR A 1 112 ? 2.412 -5.496 9.852 1 90.31 112 THR A N 1
ATOM 918 C CA . THR A 1 112 ? 2.219 -5.586 8.406 1 90.31 112 THR A CA 1
ATOM 919 C C . THR A 1 112 ? 1.53 -4.332 7.875 1 90.31 112 THR A C 1
ATOM 921 O O . THR A 1 112 ? 1.279 -4.219 6.672 1 90.31 112 THR A O 1
ATOM 924 N N . SER A 1 113 ? 1.244 -3.426 8.773 1 92.88 113 SER A N 1
ATOM 925 C CA . SER A 1 113 ? 0.519 -2.23 8.359 1 92.88 113 SER A CA 1
ATOM 926 C C . SER A 1 113 ? 1.146 -0.969 8.945 1 92.88 113 SER A C 1
ATOM 928 O O . SER A 1 113 ? 1.992 -1.048 9.836 1 92.88 113 SER A O 1
ATOM 930 N N . LEU A 1 114 ? 0.751 0.143 8.453 1 95.25 114 LEU A N 1
ATOM 931 C CA . LEU A 1 114 ? 1.265 1.447 8.852 1 95.25 114 LEU A CA 1
ATOM 932 C C . LEU A 1 114 ? 0.732 1.843 10.227 1 95.25 114 LEU A C 1
ATOM 934 O O . LEU A 1 114 ? -0.435 1.596 10.539 1 95.25 114 LEU A O 1
ATOM 938 N N . PRO A 1 115 ? 1.541 2.387 11.094 1 94.69 115 PRO A N 1
ATOM 939 C CA . PRO A 1 115 ? 1.01 3.014 12.305 1 94.69 115 PRO A CA 1
ATOM 940 C C . PRO A 1 115 ? 0.21 4.281 12.008 1 94.69 115 PRO A C 1
ATOM 942 O O . PRO A 1 115 ? 0.079 4.68 10.852 1 94.69 115 PRO A O 1
ATOM 945 N N . ASN A 1 116 ? -0.375 4.84 13 1 93.31 116 ASN A N 1
ATOM 946 C CA . ASN A 1 116 ? -1.176 6.043 12.797 1 93.31 116 ASN A CA 1
ATOM 947 C C . ASN A 1 116 ? -0.298 7.27 12.562 1 93.31 116 ASN A C 1
ATOM 949 O O . ASN A 1 116 ? 0.375 7.742 13.477 1 93.31 116 ASN A O 1
ATOM 953 N N . LEU A 1 117 ? -0.367 7.766 11.344 1 95.19 117 LEU A N 1
ATOM 954 C CA . LEU A 1 117 ? 0.457 8.906 10.953 1 95.19 117 LEU A CA 1
ATOM 955 C C . LEU A 1 117 ? -0.405 10.141 10.703 1 95.19 117 LEU A C 1
ATOM 957 O O . LEU A 1 117 ? 0.102 11.18 10.281 1 95.19 117 LEU A O 1
ATOM 961 N N . LYS A 1 118 ? -1.707 10.016 11.008 1 90.38 118 LYS A N 1
ATOM 962 C CA . LYS A 1 118 ? -2.646 11.078 10.648 1 90.38 118 LYS A CA 1
ATOM 963 C C . LYS A 1 118 ? -2.625 12.203 11.68 1 90.38 118 LYS A C 1
ATOM 965 O O . LYS A 1 118 ? -2.914 13.352 11.352 1 90.38 118 LYS A O 1
ATOM 970 N N . THR A 1 119 ? -2.252 11.844 12.883 1 92.5 119 THR A N 1
ATOM 971 C CA . THR A 1 119 ? -2.203 12.844 13.945 1 92.5 119 THR A CA 1
ATOM 972 C C . THR A 1 119 ? -0.812 13.469 14.039 1 92.5 119 THR A C 1
ATOM 974 O O . THR A 1 119 ? 0.177 12.852 13.633 1 92.5 119 THR A O 1
ATOM 977 N N . THR A 1 120 ? -0.813 14.633 14.516 1 92.88 120 THR A N 1
ATOM 978 C CA . THR A 1 120 ? 0.458 15.312 14.727 1 92.88 120 THR A CA 1
ATOM 979 C C . THR A 1 120 ? 1.348 14.508 15.68 1 92.88 120 THR A C 1
ATOM 981 O O . THR A 1 120 ? 2.541 14.336 15.414 1 92.88 120 THR A O 1
ATOM 984 N N . GLU A 1 121 ? 0.75 14.078 16.75 1 93.31 121 GLU A N 1
ATOM 985 C CA . GLU A 1 121 ? 1.486 13.281 17.734 1 93.31 121 GLU A CA 1
ATOM 986 C C . GLU A 1 121 ? 2.059 12.016 17.109 1 93.31 121 GLU A C 1
ATOM 988 O O . GLU A 1 121 ? 3.211 11.656 17.359 1 93.31 121 GLU A O 1
ATOM 993 N N . GLY A 1 122 ? 1.287 11.391 16.344 1 96.38 122 GLY A N 1
ATOM 994 C CA . GLY A 1 122 ? 1.738 10.188 15.648 1 96.38 122 GLY A CA 1
ATOM 995 C C . GLY A 1 122 ? 2.869 10.453 14.672 1 96.38 122 GLY A C 1
ATOM 996 O O . GLY A 1 122 ? 3.848 9.703 14.633 1 96.38 122 GLY A O 1
ATOM 997 N N . LEU A 1 123 ? 2.721 11.461 13.898 1 97.56 123 LEU A N 1
ATOM 998 C CA . LEU A 1 123 ? 3.738 11.82 12.914 1 97.56 123 LEU A CA 1
ATOM 999 C C . LEU A 1 123 ? 5.07 12.125 13.594 1 97.56 123 LEU A C 1
ATOM 1001 O O . LEU A 1 123 ? 6.121 11.656 13.156 1 97.56 123 LEU A O 1
ATOM 1005 N N . LEU A 1 124 ? 5.027 12.883 14.695 1 97.12 124 LEU A N 1
ATOM 1006 C CA . LEU A 1 124 ? 6.242 13.258 15.406 1 97.12 124 LEU A CA 1
ATOM 1007 C C . LEU A 1 124 ? 6.887 12.047 16.078 1 97.12 124 LEU A C 1
ATOM 1009 O O . LEU A 1 124 ? 8.109 11.891 16.031 1 97.12 124 LEU A O 1
ATOM 1013 N N . GLU A 1 125 ? 6.062 11.227 16.594 1 97.44 125 GLU A N 1
ATOM 1014 C CA . GLU A 1 125 ? 6.562 10.031 17.266 1 97.44 125 GLU A CA 1
ATOM 1015 C C . GLU A 1 125 ? 7.207 9.078 16.266 1 97.44 125 GLU A C 1
ATOM 1017 O O . GLU A 1 125 ? 8.367 8.695 16.422 1 97.44 125 GLU A O 1
ATOM 1022 N N . TRP A 1 126 ? 6.5 8.734 15.266 1 98 126 TRP A N 1
ATOM 1023 C CA . TRP A 1 126 ? 6.957 7.719 14.32 1 98 126 TRP A CA 1
ATOM 1024 C C . TRP A 1 126 ? 8.055 8.266 13.414 1 98 126 TRP A C 1
ATOM 1026 O O . TRP A 1 126 ? 8.945 7.531 13 1 98 126 TRP A O 1
ATOM 1036 N N . GLY A 1 127 ? 7.961 9.562 13.07 1 98.38 127 GLY A N 1
ATOM 1037 C CA . GLY A 1 127 ? 9.07 10.172 12.344 1 98.38 127 GLY A CA 1
ATOM 1038 C C . GLY A 1 127 ? 10.398 10.016 13.055 1 98.38 127 GLY A C 1
ATOM 1039 O O . GLY A 1 127 ? 11.391 9.625 12.445 1 98.38 127 GLY A O 1
ATOM 1040 N N . THR A 1 128 ? 10.383 10.273 14.297 1 98.12 128 THR A N 1
ATOM 1041 C CA . THR A 1 128 ? 11.594 10.172 15.102 1 98.12 128 THR A CA 1
ATOM 1042 C C . THR A 1 128 ? 12.078 8.727 15.164 1 98.12 128 THR A C 1
ATOM 1044 O O . THR A 1 128 ? 13.266 8.461 14.969 1 98.12 128 THR A O 1
ATOM 1047 N N . LYS A 1 129 ? 11.188 7.816 15.383 1 98.25 129 LYS A N 1
ATOM 1048 C CA . LYS A 1 129 ? 11.523 6.402 15.508 1 98.25 129 LYS A CA 1
ATOM 1049 C C . LYS A 1 129 ? 12.109 5.863 14.203 1 98.25 129 LYS A C 1
ATOM 1051 O O . LYS A 1 129 ? 13.102 5.133 14.227 1 98.25 129 LYS A O 1
ATOM 1056 N N . MET A 1 130 ? 11.539 6.23 13.094 1 98.44 130 MET A N 1
ATOM 1057 C CA . MET A 1 130 ? 11.977 5.723 11.797 1 98.44 130 MET A CA 1
ATOM 1058 C C . MET A 1 130 ? 13.367 6.258 11.445 1 98.44 130 MET A C 1
ATOM 1060 O O . MET A 1 130 ? 14.211 5.52 10.938 1 98.44 130 MET A O 1
ATOM 1064 N N . ILE A 1 131 ? 13.547 7.531 11.672 1 98.38 131 ILE A N 1
ATOM 1065 C CA . ILE A 1 131 ? 14.82 8.156 11.344 1 98.38 131 ILE A CA 1
ATOM 1066 C C . ILE A 1 131 ? 15.93 7.555 12.203 1 98.38 131 ILE A C 1
ATOM 1068 O O . ILE A 1 131 ? 16.969 7.152 11.68 1 98.38 131 ILE A O 1
ATOM 1072 N N . GLU A 1 132 ? 15.656 7.457 13.469 1 98.19 132 GLU A N 1
ATOM 1073 C CA . GLU A 1 132 ? 16.641 6.879 14.375 1 98.19 132 GLU A CA 1
ATOM 1074 C C . GLU A 1 132 ? 16.859 5.395 14.094 1 98.19 132 GLU A C 1
ATOM 1076 O O . GLU A 1 132 ? 17.984 4.91 14.086 1 98.19 132 GLU A O 1
ATOM 1081 N N . GLY A 1 133 ? 15.758 4.641 13.914 1 98.38 133 GLY A N 1
ATOM 1082 C CA . GLY A 1 133 ? 15.844 3.219 13.617 1 98.38 133 GLY A CA 1
ATOM 1083 C C . GLY A 1 133 ? 16.656 2.916 12.375 1 98.38 133 GLY A C 1
ATOM 1084 O O . GLY A 1 133 ? 17.484 1.996 12.375 1 98.38 133 GLY A O 1
ATOM 1085 N N . GLU A 1 134 ? 16.422 3.666 11.344 1 98.38 134 GLU A N 1
ATOM 1086 C CA . GLU A 1 134 ? 17.141 3.443 10.094 1 98.38 134 GLU A CA 1
ATOM 1087 C C . GLU A 1 134 ? 18.625 3.756 10.266 1 98.38 134 GLU A C 1
ATOM 1089 O O . GLU A 1 134 ? 19.484 3.062 9.703 1 98.38 134 GLU A O 1
ATOM 1094 N N . LYS A 1 135 ? 18.906 4.797 10.977 1 97.38 135 LYS A N 1
ATOM 1095 C CA . LYS A 1 135 ? 20.297 5.129 11.258 1 97.38 135 LYS A CA 1
ATOM 1096 C C . LYS A 1 135 ? 21 3.984 11.984 1 97.38 135 LYS A C 1
ATOM 1098 O O . LYS A 1 135 ? 22.109 3.592 11.609 1 97.38 135 LYS A O 1
ATOM 1103 N N . VAL A 1 136 ? 20.359 3.443 12.969 1 98 136 VAL A N 1
ATOM 1104 C CA . VAL A 1 136 ? 20.906 2.336 13.734 1 98 136 VAL A CA 1
ATOM 1105 C C . VAL A 1 136 ? 21.078 1.112 12.836 1 98 136 VAL A C 1
ATOM 1107 O O . VAL A 1 136 ? 22.094 0.433 12.883 1 98 136 VAL A O 1
ATOM 1110 N N . ARG A 1 137 ? 20.094 0.79 12.023 1 97.81 137 ARG A N 1
ATOM 1111 C CA . ARG A 1 137 ? 20.156 -0.361 11.133 1 97.81 137 ARG A CA 1
ATOM 1112 C C . ARG A 1 137 ? 21.344 -0.243 10.172 1 97.81 137 ARG A C 1
ATOM 1114 O O . ARG A 1 137 ? 22.062 -1.218 9.945 1 97.81 137 ARG A O 1
ATOM 1121 N N . GLN A 1 138 ? 21.516 0.928 9.656 1 96.81 138 GLN A N 1
ATOM 1122 C CA . GLN A 1 138 ? 22.609 1.154 8.734 1 96.81 138 GLN A CA 1
ATOM 1123 C C . GLN A 1 138 ? 23.953 1.004 9.438 1 96.81 138 GLN A C 1
ATOM 1125 O O . GLN A 1 138 ? 24.906 0.457 8.867 1 96.81 138 GLN A O 1
ATOM 1130 N N . GLN A 1 139 ? 24.016 1.493 10.625 1 96.75 139 GLN A N 1
ATOM 1131 C CA . GLN A 1 139 ? 25.234 1.386 11.414 1 96.75 139 GLN A CA 1
ATOM 1132 C C . GLN A 1 139 ? 25.578 -0.073 11.703 1 96.75 139 GLN A C 1
ATOM 1134 O O . GLN A 1 139 ? 26.766 -0.43 11.812 1 96.75 139 GLN A O 1
ATOM 1139 N N . LYS A 1 140 ? 24.609 -0.882 11.766 1 96.12 140 LYS A N 1
ATOM 1140 C CA . LYS A 1 140 ? 24.812 -2.305 12.031 1 96.12 140 LYS A CA 1
ATOM 1141 C C . LYS A 1 140 ? 25.094 -3.07 10.742 1 96.12 140 LYS A C 1
ATOM 1143 O O . LYS A 1 140 ? 25.109 -4.305 10.734 1 96.12 140 LYS A O 1
ATOM 1148 N N . GLY A 1 141 ? 25.125 -2.32 9.625 1 95.25 141 GLY A N 1
ATOM 1149 C CA . GLY A 1 141 ? 25.5 -2.939 8.359 1 95.25 141 GLY A CA 1
ATOM 1150 C C . GLY A 1 141 ? 24.328 -3.137 7.422 1 95.25 141 GLY A C 1
ATOM 1151 O O . GLY A 1 141 ? 24.469 -3.756 6.363 1 95.25 141 GLY A O 1
ATOM 1152 N N . GLY A 1 142 ? 23.172 -2.66 7.797 1 95.69 142 GLY A N 1
ATOM 1153 C CA . GLY A 1 142 ? 22.016 -2.785 6.922 1 95.69 142 GLY A CA 1
ATOM 1154 C C . GLY A 1 142 ? 22.109 -1.914 5.684 1 95.69 142 GLY A C 1
ATOM 1155 O O . GLY A 1 142 ? 22.609 -0.786 5.746 1 95.69 142 GLY A O 1
ATOM 1156 N N . ARG A 1 143 ? 21.656 -2.443 4.586 1 94 143 ARG A N 1
ATOM 1157 C CA . ARG A 1 143 ? 21.609 -1.658 3.355 1 94 143 ARG A CA 1
ATOM 1158 C C . ARG A 1 143 ? 20.547 -0.572 3.441 1 94 143 ARG A C 1
ATOM 1160 O O . ARG A 1 143 ? 19.438 -0.819 3.922 1 94 143 ARG A O 1
ATOM 1167 N N . PRO A 1 144 ? 20.906 0.542 2.994 1 95.5 144 PRO A N 1
ATOM 1168 C CA . PRO A 1 144 ? 19.953 1.646 3.074 1 95.5 144 PRO A CA 1
ATOM 1169 C C . PRO A 1 144 ? 18.734 1.436 2.174 1 95.5 144 PRO A C 1
ATOM 1171 O O . PRO A 1 144 ? 18.844 0.818 1.112 1 95.5 144 PRO A O 1
ATOM 1174 N N . ILE A 1 145 ? 17.594 1.819 2.586 1 96.31 145 ILE A N 1
ATOM 1175 C CA . ILE A 1 145 ? 16.375 1.863 1.784 1 96.31 145 ILE A CA 1
ATOM 1176 C C . ILE A 1 145 ? 16.344 3.141 0.946 1 96.31 145 ILE A C 1
ATOM 1178 O O . ILE A 1 145 ? 16.641 4.227 1.45 1 96.31 145 ILE A O 1
ATOM 1182 N N . TYR A 1 146 ? 15.992 2.736 -0.397 1 90.31 146 TYR A N 1
ATOM 1183 C CA . TYR A 1 146 ? 15.945 3.859 -1.325 1 90.31 146 TYR A CA 1
ATOM 1184 C C . TYR A 1 146 ? 14.539 4.035 -1.898 1 90.31 146 TYR A C 1
ATOM 1186 O O . TYR A 1 146 ? 13.75 3.09 -1.923 1 90.31 146 TYR A O 1
ATOM 1194 N N . ASN A 1 147 ? 13.828 5.02 -1.895 1 90.88 147 ASN A N 1
ATOM 1195 C CA . ASN A 1 147 ? 12.562 5.438 -2.492 1 90.88 147 ASN A CA 1
ATOM 1196 C C . ASN A 1 147 ? 11.406 5.332 -1.497 1 90.88 147 ASN A C 1
ATOM 1198 O O . ASN A 1 147 ? 10.484 4.539 -1.693 1 90.88 147 ASN A O 1
ATOM 1202 N N . PRO A 1 148 ? 11.508 6.082 -0.459 1 96.06 148 PRO A N 1
ATOM 1203 C CA . PRO A 1 148 ? 12.438 7.203 -0.323 1 96.06 148 PRO A CA 1
ATOM 1204 C C . PRO A 1 148 ? 13.594 6.898 0.633 1 96.06 148 PRO A C 1
ATOM 1206 O O . PRO A 1 148 ? 13.492 5.984 1.455 1 96.06 148 PRO A O 1
ATOM 1209 N N . SER A 1 149 ? 14.664 7.68 0.464 1 96.94 149 SER A N 1
ATOM 1210 C CA . SER A 1 149 ? 15.773 7.535 1.398 1 96.94 149 SER A CA 1
ATOM 1211 C C . SER A 1 149 ? 15.445 8.164 2.75 1 96.94 149 SER A C 1
ATOM 1213 O O . SER A 1 149 ? 14.594 9.047 2.84 1 96.94 149 SER A O 1
ATOM 1215 N N . ILE A 1 150 ? 16.172 7.734 3.775 1 97.69 150 ILE A N 1
ATOM 1216 C CA . ILE A 1 150 ? 15.906 8.25 5.113 1 97.69 150 ILE A CA 1
ATOM 1217 C C . ILE A 1 150 ? 16.297 9.727 5.188 1 97.69 150 ILE A C 1
ATOM 1219 O O . ILE A 1 150 ? 15.695 10.492 5.945 1 97.69 150 ILE A O 1
ATOM 1223 N N . GLY A 1 151 ? 17.219 10.125 4.379 1 97.12 151 GLY A N 1
ATOM 1224 C CA . GLY A 1 151 ? 17.625 11.523 4.332 1 97.12 151 GLY A CA 1
ATOM 1225 C C . GLY A 1 151 ? 16.5 12.453 3.9 1 97.12 151 GLY A C 1
ATOM 1226 O O . GLY A 1 151 ? 16.281 13.5 4.512 1 97.12 151 GLY A O 1
ATOM 1227 N N . ILE A 1 152 ? 15.812 12.016 2.863 1 97.75 152 ILE A N 1
ATOM 1228 C CA . ILE A 1 152 ? 14.719 12.828 2.35 1 97.75 152 ILE A CA 1
ATOM 1229 C C . ILE A 1 152 ? 13.57 12.844 3.355 1 97.75 152 ILE A C 1
ATOM 1231 O O . ILE A 1 152 ? 12.945 13.883 3.58 1 97.75 152 ILE A O 1
ATOM 1235 N N . VAL A 1 153 ? 13.273 11.719 3.961 1 98.31 153 VAL A N 1
ATOM 1236 C CA . VAL A 1 153 ? 12.242 11.625 4.988 1 98.31 153 VAL A CA 1
ATOM 1237 C C . VAL A 1 153 ? 12.57 12.57 6.141 1 98.31 153 VAL A C 1
ATOM 1239 O O . VAL A 1 153 ? 11.719 13.336 6.586 1 98.31 153 VAL A O 1
ATOM 1242 N N . SER A 1 154 ? 13.836 12.523 6.559 1 98.44 154 SER A N 1
ATOM 1243 C CA . SER A 1 154 ? 14.289 13.367 7.66 1 98.44 154 SER A CA 1
ATOM 1244 C C . SER A 1 154 ? 14.141 14.844 7.324 1 98.44 154 SER A C 1
ATOM 1246 O O . SER A 1 154 ? 13.75 15.648 8.18 1 98.44 154 SER A O 1
ATOM 1248 N N . THR A 1 155 ? 14.406 15.164 6.152 1 98.25 155 THR A N 1
ATOM 1249 C CA . THR A 1 155 ? 14.312 16.562 5.723 1 98.25 155 THR A CA 1
ATOM 1250 C C . THR A 1 155 ? 12.875 17.062 5.828 1 98.25 155 THR A C 1
ATOM 1252 O O . THR A 1 155 ? 12.617 18.109 6.43 1 98.25 155 THR A O 1
ATOM 1255 N N . HIS A 1 156 ? 11.945 16.344 5.227 1 98.06 156 HIS A N 1
ATOM 1256 C CA . HIS A 1 156 ? 10.539 16.75 5.266 1 98.06 156 HIS A CA 1
ATOM 1257 C C . HIS A 1 156 ? 10.008 16.75 6.691 1 98.06 156 HIS A C 1
ATOM 1259 O O . HIS A 1 156 ? 9.211 17.609 7.062 1 98.06 156 HIS A O 1
ATOM 1265 N N . PHE A 1 157 ? 10.484 15.844 7.457 1 98.25 157 PHE A N 1
ATOM 1266 C CA . PHE A 1 157 ? 10.094 15.75 8.859 1 98.25 157 PHE A CA 1
ATOM 1267 C C . PHE A 1 157 ? 10.586 16.953 9.641 1 98.25 157 PHE A C 1
ATOM 1269 O O . PHE A 1 157 ? 9.836 17.562 10.406 1 98.25 157 PHE A O 1
ATOM 1276 N N . ASP A 1 158 ? 11.836 17.312 9.406 1 98 158 ASP A N 1
ATOM 1277 C CA . ASP A 1 158 ? 12.438 18.438 10.102 1 98 158 ASP A CA 1
ATOM 1278 C C . ASP A 1 158 ? 11.719 19.734 9.766 1 98 158 ASP A C 1
ATOM 1280 O O . ASP A 1 158 ? 11.469 20.562 10.648 1 98 158 ASP A O 1
ATOM 1284 N N . ILE A 1 159 ? 11.453 19.875 8.523 1 97.62 159 ILE A N 1
ATOM 1285 C CA . ILE A 1 159 ? 10.75 21.078 8.078 1 97.62 159 ILE A CA 1
ATOM 1286 C C . ILE A 1 159 ? 9.383 21.156 8.766 1 97.62 159 ILE A C 1
ATOM 1288 O O . ILE A 1 159 ? 9 22.219 9.273 1 97.62 159 ILE A O 1
ATOM 1292 N N . TYR A 1 160 ? 8.695 20.109 8.812 1 97.56 160 TYR A N 1
ATOM 1293 C CA . TYR A 1 160 ? 7.391 20.047 9.453 1 97.56 160 TYR A CA 1
ATOM 1294 C C . TYR A 1 160 ? 7.504 20.328 10.945 1 97.56 160 TYR A C 1
ATOM 1296 O O . TYR A 1 160 ? 6.715 21.094 11.508 1 97.56 160 TYR A O 1
ATOM 1304 N N . GLN A 1 161 ? 8.445 19.719 11.586 1 96.62 161 GLN A N 1
ATOM 1305 C CA . GLN A 1 161 ? 8.641 19.891 13.023 1 96.62 161 GLN A CA 1
ATOM 1306 C C . GLN A 1 161 ? 8.914 21.344 13.383 1 96.62 161 GLN A C 1
ATOM 1308 O O . GLN A 1 161 ? 8.391 21.844 14.375 1 96.62 161 GLN A O 1
ATOM 1313 N N . GLU A 1 162 ? 9.711 21.969 12.578 1 95.81 162 GLU A N 1
ATOM 1314 C CA . GLU A 1 162 ? 10.008 23.375 12.797 1 95.81 162 GLU A CA 1
ATOM 1315 C C . GLU A 1 162 ? 8.75 24.234 12.672 1 95.81 162 GLU A C 1
ATOM 1317 O O . GLU A 1 162 ? 8.523 25.141 13.484 1 95.81 162 GLU A O 1
ATOM 1322 N N . ALA A 1 163 ? 8.039 23.922 11.609 1 95.12 163 ALA A N 1
ATOM 1323 C CA . ALA A 1 163 ? 6.793 24.656 11.398 1 95.12 163 ALA A CA 1
ATOM 1324 C C . ALA A 1 163 ? 5.816 24.422 12.547 1 95.12 163 ALA A C 1
ATOM 1326 O O . ALA A 1 163 ? 5.113 25.344 12.969 1 95.12 163 ALA A O 1
ATOM 1327 N N . TYR A 1 164 ? 5.785 23.281 13.031 1 95.75 164 TYR A N 1
ATOM 1328 C CA . TYR A 1 164 ? 4.914 22.938 14.141 1 95.75 164 TYR A CA 1
ATOM 1329 C C . TYR A 1 164 ? 5.312 23.688 15.406 1 95.75 164 TYR A C 1
ATOM 1331 O O . TYR A 1 164 ? 4.453 24.219 16.125 1 95.75 164 TYR A O 1
ATOM 1339 N N . ASP A 1 165 ? 6.586 23.766 15.68 1 95.69 165 ASP A N 1
ATOM 1340 C CA . ASP A 1 165 ? 7.09 24.484 16.844 1 95.69 165 ASP A CA 1
ATOM 1341 C C . ASP A 1 165 ? 6.766 25.969 16.75 1 95.69 165 ASP A C 1
ATOM 1343 O O . ASP A 1 165 ? 6.406 26.594 17.75 1 95.69 165 ASP A O 1
ATOM 1347 N N . ALA A 1 166 ? 6.938 26.453 15.57 1 95.06 166 ALA A N 1
ATOM 1348 C CA . ALA A 1 166 ? 6.594 27.859 15.344 1 95.06 166 ALA A CA 1
ATOM 1349 C C . ALA A 1 166 ? 5.109 28.094 15.594 1 95.06 166 ALA A C 1
ATOM 1351 O O . ALA A 1 166 ? 4.73 29.109 16.188 1 95.06 166 ALA A O 1
ATOM 1352 N N . GLN A 1 167 ? 4.324 27.172 15.117 1 96 167 GLN A N 1
ATOM 1353 C CA . GLN A 1 167 ? 2.883 27.281 15.305 1 96 167 GLN A CA 1
ATOM 1354 C C . GLN A 1 167 ? 2.518 27.281 16.781 1 96 167 GLN A C 1
ATOM 1356 O O . GLN A 1 167 ? 1.647 28.047 17.219 1 96 167 GLN A O 1
ATOM 1361 N N . LYS A 1 168 ? 3.141 26.531 17.531 1 95.38 168 LYS A N 1
ATOM 1362 C CA . LYS A 1 168 ? 2.895 26.453 18.969 1 95.38 168 LYS A CA 1
ATOM 1363 C C . LYS A 1 168 ? 3.221 27.781 19.641 1 95.38 168 LYS A C 1
ATOM 1365 O O . LYS A 1 168 ? 2.484 28.234 20.531 1 95.38 168 LYS A O 1
ATOM 1370 N N . LYS A 1 169 ? 4.301 28.344 19.266 1 96.62 169 LYS A N 1
ATOM 1371 C CA . LYS A 1 169 ? 4.691 29.641 19.812 1 96.62 169 LYS A CA 1
ATOM 1372 C C . LYS A 1 169 ? 3.66 30.719 19.469 1 96.62 169 LYS A C 1
ATOM 1374 O O . LYS A 1 169 ? 3.32 31.547 20.312 1 96.62 169 LYS A O 1
ATOM 1379 N N . LEU A 1 170 ? 3.221 30.656 18.234 1 96.75 170 LEU A N 1
ATOM 1380 C CA . LEU A 1 170 ? 2.211 31.625 17.812 1 96.75 170 LEU A CA 1
ATOM 1381 C C . LEU A 1 170 ? 0.911 31.422 18.578 1 96.75 170 LEU A C 1
ATOM 1383 O O . LEU A 1 170 ? 0.264 32.406 18.969 1 96.75 170 LEU A O 1
ATOM 1387 N N . GLN A 1 171 ? 0.571 30.25 18.781 1 97 171 GLN A N 1
ATOM 1388 C CA . GLN A 1 171 ? -0.628 29.938 19.562 1 97 171 GLN A CA 1
ATOM 1389 C C . GLN A 1 171 ? -0.522 30.484 20.984 1 97 171 GLN A C 1
ATOM 1391 O O . GLN A 1 171 ? -1.485 31.031 21.516 1 97 171 GLN A O 1
ATOM 1396 N N . GLN A 1 172 ? 0.629 30.312 21.562 1 97.19 172 GLN A N 1
ATOM 1397 C CA . GLN A 1 172 ? 0.857 30.812 22.922 1 97.19 172 GLN A CA 1
ATOM 1398 C C . GLN A 1 172 ? 0.757 32.344 22.969 1 97.19 172 GLN A C 1
ATOM 1400 O O . GLN A 1 172 ? 0.186 32.906 23.906 1 97.19 172 GLN A O 1
ATOM 1405 N N . LYS A 1 173 ? 1.315 32.906 21.984 1 96.5 173 LYS A N 1
ATOM 1406 C CA . LYS A 1 173 ? 1.238 34.375 21.891 1 96.5 173 LYS A CA 1
ATOM 1407 C C . LYS A 1 173 ? -0.211 34.844 21.812 1 96.5 173 LYS A C 1
ATOM 1409 O O . LYS A 1 173 ? -0.596 35.812 22.469 1 96.5 173 LYS A O 1
ATOM 1414 N N . THR A 1 174 ? -0.97 34.156 21 1 97.38 174 THR A N 1
ATOM 1415 C CA . THR A 1 174 ? -2.381 34.5 20.844 1 97.38 174 THR A CA 1
ATOM 1416 C C . THR A 1 174 ? -3.139 34.281 22.141 1 97.38 174 THR A C 1
ATOM 1418 O O . THR A 1 174 ? -3.971 35.094 22.531 1 97.38 174 THR A O 1
ATOM 1421 N N . LEU A 1 175 ? -2.848 33.219 22.828 1 96.94 175 LEU A N 1
ATOM 1422 C CA . LEU A 1 175 ? -3.479 32.938 24.109 1 96.94 175 LEU A CA 1
ATOM 1423 C C . LEU A 1 175 ? -3.141 34 25.141 1 96.94 175 LEU A C 1
ATOM 1425 O O . LEU A 1 175 ? -4.008 34.406 25.906 1 96.94 175 LEU A O 1
ATOM 1429 N N . ASN A 1 176 ? -1.905 34.469 25.188 1 96.56 176 ASN A N 1
ATOM 1430 C CA . ASN A 1 176 ? -1.478 35.5 26.109 1 96.56 176 ASN A CA 1
ATOM 1431 C C . ASN A 1 176 ? -2.201 36.812 25.828 1 96.56 176 ASN A C 1
ATOM 1433 O O . ASN A 1 176 ? -2.629 37.5 26.766 1 96.56 176 ASN A O 1
ATOM 1437 N N . ALA A 1 177 ? -2.301 37.125 24.578 1 95.81 177 ALA A N 1
ATOM 1438 C CA . ALA A 1 177 ? -3.031 38.344 24.188 1 95.81 177 ALA A CA 1
ATOM 1439 C C . ALA A 1 177 ? -4.484 38.281 24.641 1 95.81 177 ALA A C 1
ATOM 1441 O O . ALA A 1 177 ? -5.051 39.25 25.109 1 95.81 177 ALA A O 1
ATOM 1442 N N . ASN A 1 178 ? -5.062 37.125 24.516 1 95.88 178 ASN A N 1
ATOM 1443 C CA . ASN A 1 178 ? -6.441 36.938 24.938 1 95.88 178 ASN A CA 1
ATOM 1444 C C . ASN A 1 178 ? -6.586 37.062 26.453 1 95.88 178 ASN A C 1
ATOM 1446 O O . ASN A 1 178 ? -7.594 37.562 26.953 1 95.88 178 ASN A O 1
ATOM 1450 N N . ARG A 1 179 ? -5.656 36.594 27.188 1 96.56 179 ARG A N 1
ATOM 1451 C CA . ARG A 1 179 ? -5.672 36.656 28.656 1 96.56 179 ARG A CA 1
ATOM 1452 C C . ARG A 1 179 ? -5.641 38.125 29.125 1 96.56 179 ARG A C 1
ATOM 1454 O O . ARG A 1 179 ? -6.305 38.469 30.094 1 96.56 179 ARG A O 1
ATOM 1461 N N . GLU A 1 180 ? -4.895 38.938 28.406 1 96.31 180 GLU A N 1
ATOM 1462 C CA . GLU A 1 180 ? -4.836 40.344 28.734 1 96.31 180 GLU A CA 1
ATOM 1463 C C . GLU A 1 180 ? -6.207 41 28.578 1 96.31 180 GLU A C 1
ATOM 1465 O O . GLU A 1 180 ? -6.609 41.812 29.422 1 96.31 180 GLU A O 1
ATOM 1470 N N . ILE A 1 181 ? -6.922 40.625 27.547 1 97.12 181 ILE A N 1
ATOM 1471 C CA . ILE A 1 181 ? -8.266 41.156 27.312 1 97.12 181 ILE A CA 1
ATOM 1472 C C . ILE A 1 181 ? -9.195 40.656 28.422 1 97.12 181 ILE A C 1
ATOM 1474 O O . ILE A 1 181 ? -9.984 41.438 28.969 1 97.12 181 ILE A O 1
ATOM 1478 N N . SER A 1 182 ? -9.062 39.469 28.766 1 96.69 182 SER A N 1
ATOM 1479 C CA . SER A 1 182 ? -9.922 38.844 29.766 1 96.69 182 SER A CA 1
ATOM 1480 C C . SER A 1 182 ? -9.742 39.5 31.125 1 96.69 182 SER A C 1
ATOM 1482 O O . SER A 1 182 ? -10.695 39.625 31.906 1 96.69 182 SER A O 1
ATOM 1484 N N . LYS A 1 183 ? -8.578 40 31.438 1 96.25 183 LYS A N 1
ATOM 1485 C CA . LYS A 1 183 ? -8.281 40.656 32.719 1 96.25 183 LYS A CA 1
ATOM 1486 C C . LYS A 1 183 ? -8.93 42.031 32.75 1 96.25 183 LYS A C 1
ATOM 1488 O O . LYS A 1 183 ? -9.297 42.531 33.844 1 96.25 183 LYS A O 1
ATOM 1493 N N . LEU A 1 184 ? -9.086 42.625 31.609 1 96.94 184 LEU A N 1
ATOM 1494 C CA . LEU A 1 184 ? -9.586 44 31.531 1 96.94 184 LEU A CA 1
ATOM 1495 C C . LEU A 1 184 ? -11.109 44 31.547 1 96.94 184 LEU A C 1
ATOM 1497 O O . LEU A 1 184 ? -11.711 45 31.969 1 96.94 184 LEU A O 1
ATOM 1501 N N . ARG A 1 185 ? -11.758 42.938 31.172 1 96.44 185 ARG A N 1
ATOM 1502 C CA . ARG A 1 185 ? -13.195 42.906 30.938 1 96.44 185 ARG A CA 1
ATOM 1503 C C . ARG A 1 185 ? -13.961 43.25 32.219 1 96.44 185 ARG A C 1
ATOM 1505 O O . ARG A 1 185 ? -14.805 44.156 32.219 1 96.44 185 ARG A O 1
ATOM 1512 N N . PRO A 1 186 ? -13.633 42.594 33.312 1 96.56 186 PRO A N 1
ATOM 1513 C CA . PRO A 1 186 ? -14.398 42.906 34.531 1 96.56 186 PRO A CA 1
ATOM 1514 C C . PRO A 1 186 ? -14.234 44.344 35 1 96.56 186 PRO A C 1
ATOM 1516 O O . PRO A 1 186 ? -15.195 44.969 35.438 1 96.56 186 PRO A O 1
ATOM 1519 N N . GLU A 1 187 ? -13.086 44.906 34.906 1 96.44 187 GLU A N 1
ATOM 1520 C CA . GLU A 1 187 ? -12.836 46.281 35.281 1 96.44 187 GLU A CA 1
ATOM 1521 C C . GLU A 1 187 ? -13.594 47.25 34.375 1 96.44 187 GLU A C 1
ATOM 1523 O O . GLU A 1 187 ? -14.164 48.219 34.844 1 96.44 187 GLU A O 1
ATOM 1528 N N . ILE A 1 188 ? -13.586 46.906 33.156 1 96.88 188 ILE A N 1
ATOM 1529 C CA . ILE A 1 188 ? -14.242 47.781 32.156 1 96.88 188 ILE A CA 1
ATOM 1530 C C . ILE A 1 188 ? -15.758 47.688 32.344 1 96.88 188 ILE A C 1
ATOM 1532 O O . ILE A 1 188 ? -16.453 48.688 32.281 1 96.88 188 ILE A O 1
ATOM 1536 N N . ASP A 1 189 ? -16.266 46.562 32.594 1 96.19 189 ASP A N 1
ATOM 1537 C CA . ASP A 1 189 ? -17.688 46.406 32.812 1 96.19 189 ASP A CA 1
ATOM 1538 C C . ASP A 1 189 ? -18.156 47.188 34.062 1 96.19 189 ASP A C 1
ATOM 1540 O O . ASP A 1 189 ? -19.203 47.812 34.031 1 96.19 189 ASP A O 1
ATOM 1544 N N . THR A 1 190 ? -17.375 47.094 35.094 1 96.12 190 THR A N 1
ATOM 1545 C CA . THR A 1 190 ? -17.688 47.844 36.312 1 96.12 190 THR A CA 1
ATOM 1546 C C . THR A 1 190 ? -17.719 49.344 36.031 1 96.12 190 THR A C 1
ATOM 1548 O O . THR A 1 190 ? -18.625 50.062 36.469 1 96.12 190 THR A O 1
ATOM 1551 N N . LEU A 1 191 ? -16.781 49.781 35.281 1 95.88 191 LEU A N 1
ATOM 1552 C CA . LEU A 1 191 ? -16.703 51.188 34.938 1 95.88 191 LEU A CA 1
ATOM 1553 C C . LEU A 1 191 ? -17.891 51.594 34.062 1 95.88 191 LEU A C 1
ATOM 1555 O O . LEU A 1 191 ? -18.484 52.656 34.281 1 95.88 191 LEU A O 1
ATOM 1559 N N . ILE A 1 192 ? -18.25 50.781 33.125 1 95 192 ILE A N 1
ATOM 1560 C CA . ILE A 1 192 ? -19.359 51.062 32.219 1 95 192 ILE A CA 1
ATOM 1561 C C . ILE A 1 192 ? -20.656 51.188 33.031 1 95 192 ILE A C 1
ATOM 1563 O O . ILE A 1 192 ? -21.438 52.125 32.812 1 95 192 ILE A O 1
ATOM 1567 N N . VAL A 1 193 ? -20.828 50.312 33.969 1 94.44 193 VAL A N 1
ATOM 1568 C CA . VAL A 1 193 ? -22.031 50.375 34.812 1 94.44 193 VAL A CA 1
ATOM 1569 C C . VAL A 1 193 ? -22.047 51.656 35.625 1 94.44 193 VAL A C 1
ATOM 1571 O O . VAL A 1 193 ? -23.078 52.312 35.719 1 94.44 193 VAL A O 1
ATOM 1574 N N . GLU A 1 194 ? -20.969 52.031 36.156 1 94.56 194 GLU A N 1
ATOM 1575 C CA . GLU A 1 194 ? -20.859 53.281 36.938 1 94.56 194 GLU A CA 1
ATOM 1576 C C . GLU A 1 194 ? -21.141 54.5 36.062 1 94.56 194 GLU A C 1
ATOM 1578 O O . GLU A 1 194 ? -21.875 55.406 36.469 1 94.56 194 GLU A O 1
ATOM 1583 N N . LEU A 1 195 ? -20.609 54.406 34.938 1 92.69 195 LEU A N 1
ATOM 1584 C CA . LEU A 1 195 ? -20.8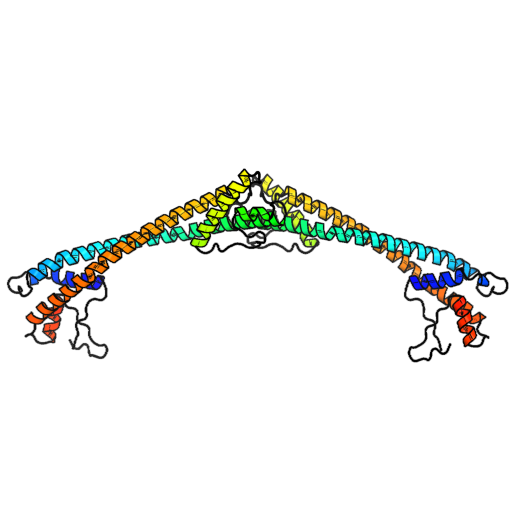28 55.531 34 1 92.69 195 LEU A CA 1
ATOM 1585 C C . LEU A 1 195 ? -22.297 55.594 33.594 1 92.69 195 LEU A C 1
ATOM 1587 O O . LEU A 1 195 ? -22.875 56.688 33.594 1 92.69 195 LEU A O 1
ATOM 1591 N N . TRP A 1 196 ? -22.828 54.531 33.281 1 92.69 196 TRP A N 1
ATOM 1592 C CA . TRP A 1 196 ? -24.234 54.5 32.875 1 92.69 196 TRP A CA 1
ATOM 1593 C C . TRP A 1 196 ? -25.141 55 34 1 92.69 196 TRP A C 1
ATOM 1595 O O . TRP A 1 196 ? -26.109 55.719 33.75 1 92.69 196 TRP A O 1
ATOM 1605 N N . ASN A 1 197 ? -24.844 54.594 35.188 1 92.31 197 ASN A N 1
ATOM 1606 C CA . ASN A 1 197 ? -25.609 55.062 36.344 1 92.31 197 ASN A CA 1
ATOM 1607 C C . ASN A 1 197 ? -25.547 56.594 36.5 1 92.31 197 ASN A C 1
ATOM 1609 O O . ASN A 1 197 ? -26.578 57.219 36.75 1 92.31 197 ASN A O 1
ATOM 1613 N N . ALA A 1 198 ? -24.375 57.031 36.344 1 90.56 198 ALA A N 1
ATOM 1614 C CA . ALA A 1 198 ? -24.188 58.5 36.469 1 90.56 198 ALA A CA 1
ATOM 1615 C C . ALA A 1 198 ? -24.938 59.219 35.375 1 90.56 198 ALA A C 1
ATOM 1617 O O . ALA A 1 198 ? -25.562 60.25 35.625 1 90.56 198 ALA A O 1
ATOM 1618 N N . ILE A 1 199 ? -24.906 58.688 34.188 1 90.62 199 ILE A N 1
ATOM 1619 C CA . ILE A 1 199 ? -25.531 59.312 33.031 1 90.62 199 ILE A CA 1
ATOM 1620 C C . ILE A 1 199 ? -27.062 59.25 33.156 1 90.62 199 ILE A C 1
ATOM 1622 O O . ILE A 1 199 ? -27.734 60.281 33 1 90.62 199 ILE A O 1
ATOM 1626 N N . GLU A 1 200 ? -27.547 58.156 33.5 1 91.31 200 GLU A N 1
ATOM 1627 C CA . GLU A 1 200 ? -28.984 58 33.656 1 91.31 200 GLU A CA 1
ATOM 1628 C C . GLU A 1 200 ? -29.516 58.812 34.812 1 91.31 200 GLU A C 1
ATOM 1630 O O . GLU A 1 200 ? -30.641 59.344 34.781 1 91.31 200 GLU A O 1
ATOM 1635 N N . ALA A 1 201 ? -28.734 58.969 35.906 1 90.5 201 ALA A N 1
ATOM 1636 C CA . ALA A 1 201 ? -29.125 59.812 37.031 1 90.5 201 ALA A CA 1
ATOM 1637 C C . ALA A 1 201 ? -29.25 61.281 36.625 1 90.5 201 ALA A C 1
ATOM 1639 O O . ALA A 1 201 ? -30.141 61.969 37.094 1 90.5 201 ALA A O 1
ATOM 1640 N N . HIS A 1 202 ? -28.422 61.688 35.812 1 89.06 202 HIS A N 1
ATOM 1641 C CA . HIS A 1 202 ? -28.406 63.062 35.375 1 89.06 202 HIS A CA 1
ATOM 1642 C C . HIS A 1 202 ? -29.641 63.406 34.562 1 89.06 202 HIS A C 1
ATOM 1644 O O . HIS A 1 202 ? -30.203 64.5 34.688 1 89.06 202 HIS A O 1
ATOM 1650 N N . PHE A 1 203 ? -30.078 62.469 33.719 1 89.69 203 PHE A N 1
ATOM 1651 C CA . PHE A 1 203 ? -31.203 62.719 32.812 1 89.69 203 PHE A CA 1
ATOM 1652 C C . PHE A 1 203 ? -32.5 62.125 33.344 1 89.69 203 PHE A C 1
ATOM 1654 O O . PHE A 1 203 ? -33.469 61.969 32.625 1 89.69 203 PHE A O 1
ATOM 1661 N N . ALA A 1 204 ? -32.594 61.844 34.562 1 89.25 204 ALA A N 1
ATOM 1662 C CA . ALA A 1 204 ? -33.688 61.094 35.188 1 89.25 204 ALA A CA 1
ATOM 1663 C C . ALA A 1 204 ? -34.969 61.906 35.125 1 89.25 204 ALA A C 1
ATOM 1665 O O . ALA A 1 204 ? -36.062 61.344 35.062 1 89.25 204 ALA A O 1
ATOM 1666 N N . GLU A 1 205 ? -34.812 63.25 35.031 1 90.88 205 GLU A N 1
ATOM 1667 C CA . GLU A 1 205 ? -36 64.125 35.125 1 90.88 205 GLU A CA 1
ATOM 1668 C C . GLU A 1 205 ? -36.594 64.312 33.75 1 90.88 205 GLU A C 1
ATOM 1670 O O . GLU A 1 205 ? -37.719 64.875 33.625 1 90.88 205 GLU A O 1
ATOM 1675 N N . LEU A 1 206 ? -35.969 63.875 32.781 1 90.69 206 LEU A N 1
ATOM 1676 C CA . LEU A 1 206 ? -36.469 64.062 31.422 1 90.69 206 LEU A CA 1
ATOM 1677 C C . LEU A 1 206 ? -37.531 63 31.109 1 90.69 206 LEU A C 1
ATOM 1679 O O . LEU A 1 206 ? -37.5 61.906 31.672 1 90.69 206 LEU A O 1
ATOM 1683 N N . PRO A 1 207 ? -38.406 63.438 30.094 1 89.75 207 PRO A N 1
ATOM 1684 C CA . PRO A 1 207 ? -39.344 62.406 29.625 1 89.75 207 PRO A CA 1
ATOM 1685 C C . PRO A 1 207 ? -38.625 61.219 29.016 1 89.75 207 PRO A C 1
ATOM 1687 O O . PRO A 1 207 ? -37.531 61.344 28.453 1 89.75 207 PRO A O 1
ATOM 1690 N N . PRO A 1 208 ? -39.25 60.125 29.156 1 81.94 208 PRO A N 1
ATOM 1691 C CA . PRO A 1 208 ? -38.594 58.875 28.797 1 81.94 208 PRO A CA 1
ATOM 1692 C C . PRO A 1 208 ? -38 58.906 27.391 1 81.94 208 PRO A C 1
ATOM 1694 O O . PRO A 1 208 ? -36.875 58.438 27.172 1 81.94 208 PRO A O 1
ATOM 1697 N N . GLU A 1 209 ? -38.781 59.312 26.453 1 79 209 GLU A N 1
ATOM 1698 C CA . GLU A 1 209 ? -38.281 59.312 25.078 1 79 209 GLU A CA 1
ATOM 1699 C C . GLU A 1 209 ? -37.031 60.188 24.922 1 79 209 GLU A C 1
ATOM 1701 O O . GLU A 1 209 ? -36.062 59.781 24.266 1 79 209 GLU A O 1
ATOM 1706 N N . ARG A 1 210 ? -37.031 61.25 25.516 1 88.56 210 ARG A N 1
ATOM 1707 C CA . ARG A 1 210 ? -35.906 62.188 25.438 1 88.56 210 ARG A CA 1
ATOM 1708 C C . ARG A 1 210 ? -34.75 61.688 26.297 1 88.56 210 ARG A C 1
ATOM 1710 O O . ARG A 1 210 ? -33.562 61.875 25.938 1 88.56 210 ARG A O 1
ATOM 1717 N N . ARG A 1 211 ? -35.094 61.125 27.422 1 89.12 211 ARG A N 1
ATOM 1718 C CA . ARG A 1 211 ? -34.062 60.594 28.344 1 89.12 211 ARG A CA 1
ATOM 1719 C C . ARG A 1 211 ? -33.188 59.562 27.672 1 89.12 211 ARG A C 1
ATOM 1721 O O . ARG A 1 211 ? -31.969 59.656 27.719 1 89.12 211 ARG A O 1
ATOM 1728 N N . PHE A 1 212 ? -33.844 58.656 26.953 1 87.62 212 PHE A N 1
ATOM 1729 C CA . PHE A 1 212 ? -33.094 57.562 26.328 1 87.62 212 PHE A CA 1
ATOM 1730 C C . PHE A 1 212 ? -32.219 58.094 25.188 1 87.62 212 PHE A C 1
ATOM 1732 O O . PHE A 1 212 ? -31.094 57.625 25 1 87.62 212 PHE A O 1
ATOM 1739 N N . HIS A 1 213 ? -32.75 59 24.453 1 88.19 213 HIS A N 1
ATOM 1740 C CA . HIS A 1 213 ? -32 59.594 23.359 1 88.19 213 HIS A CA 1
ATOM 1741 C C . HIS A 1 213 ? -30.766 60.312 23.875 1 88.19 213 HIS A C 1
ATOM 1743 O O . HIS A 1 213 ? -29.688 60.156 23.312 1 88.19 213 HIS A O 1
ATOM 1749 N N . GLU A 1 214 ? -30.922 61.031 24.969 1 88.25 214 GLU A N 1
ATOM 1750 C CA . GLU A 1 214 ? -29.797 61.781 25.516 1 88.25 214 GLU A CA 1
ATOM 1751 C C . GLU A 1 214 ? -28.75 60.812 26.125 1 88.25 214 GLU A C 1
ATOM 1753 O O . GLU A 1 214 ? -27.547 61.031 25.969 1 88.25 214 GLU A O 1
ATOM 1758 N N . CYS A 1 215 ? -29.188 59.844 26.812 1 89.38 215 CYS A N 1
ATOM 1759 C CA . CYS A 1 215 ? -28.281 58.875 27.422 1 89.38 215 CYS A CA 1
ATOM 1760 C C . CYS A 1 215 ? -27.469 58.156 26.359 1 89.38 215 CYS A C 1
ATOM 1762 O O . CYS A 1 215 ? -26.281 57.906 26.562 1 89.38 215 CYS A O 1
ATOM 1764 N N . ARG A 1 216 ? -28.078 57.875 25.25 1 87.31 216 ARG A N 1
ATOM 1765 C CA . ARG A 1 216 ? -27.391 57.156 24.172 1 87.31 216 ARG A CA 1
ATOM 1766 C C . ARG A 1 216 ? -26.25 58 23.594 1 87.31 216 ARG A C 1
ATOM 1768 O O . ARG A 1 216 ? -25.234 57.469 23.172 1 87.31 216 ARG A O 1
ATOM 1775 N N . LYS A 1 217 ? -26.453 59.219 23.625 1 87.31 217 LYS A N 1
ATOM 1776 C CA . LYS A 1 217 ? -25.422 60.125 23.125 1 87.31 217 LYS A CA 1
ATOM 1777 C C . LYS A 1 217 ? -24.141 60 23.938 1 87.31 217 LYS A C 1
ATOM 1779 O O . LYS A 1 217 ? -23.047 60.312 23.453 1 87.31 217 LYS A O 1
ATOM 1784 N N . PHE A 1 218 ? -24.344 59.531 25.172 1 87.38 218 PHE A N 1
ATOM 1785 C CA . PHE A 1 218 ? -23.188 59.438 26.047 1 87.38 218 PHE A CA 1
ATOM 1786 C C . PHE A 1 218 ? -22.703 58 26.156 1 87.38 218 PHE A C 1
ATOM 1788 O O . PHE A 1 218 ? -21.859 57.656 26.984 1 87.38 218 PHE A O 1
ATOM 1795 N N . GLY A 1 219 ? -23.281 57.094 25.344 1 84.5 219 GLY A N 1
ATOM 1796 C CA . GLY A 1 219 ? -22.703 55.781 25.234 1 84.5 219 GLY A CA 1
ATOM 1797 C C . GLY A 1 219 ? -23.547 54.688 25.922 1 84.5 219 GLY A C 1
ATOM 1798 O O . GLY A 1 219 ? -23.141 53.531 25.969 1 84.5 219 GLY A O 1
ATOM 1799 N N . VAL A 1 220 ? -24.656 55.125 26.516 1 88.69 220 VAL A N 1
ATOM 1800 C CA . VAL A 1 220 ? -25.516 54.125 27.125 1 88.69 220 VAL A CA 1
ATOM 1801 C C . VAL A 1 220 ? -26.203 53.312 26.031 1 88.69 220 VAL A C 1
ATOM 1803 O O . VAL A 1 220 ? -26.75 53.875 25.094 1 88.69 220 VAL A O 1
ATOM 1806 N N . ILE A 1 221 ? -26.203 52.031 26.234 1 84.25 221 ILE A N 1
ATOM 1807 C CA . ILE A 1 221 ? -26.812 51.156 25.25 1 84.25 221 ILE A CA 1
ATOM 1808 C C . ILE A 1 221 ? -28.078 50.531 25.844 1 84.25 221 ILE A C 1
ATOM 1810 O O . ILE A 1 221 ? -28.031 49.906 26.906 1 84.25 221 ILE A O 1
ATOM 1814 N N . TYR A 1 222 ? -29.219 50.781 25.094 1 85.12 222 TYR A N 1
ATOM 1815 C CA . TYR A 1 222 ? -30.484 50.219 25.516 1 85.12 222 TYR A CA 1
ATOM 1816 C C . TYR A 1 222 ? -30.969 49.156 24.547 1 85.12 222 TYR A C 1
ATOM 1818 O O . TYR A 1 222 ? -30.781 49.281 23.328 1 85.12 222 TYR A O 1
ATOM 1826 N N . TYR A 1 223 ? -31.5 48 25.062 1 80.62 223 TYR A N 1
ATOM 1827 C CA . TYR A 1 223 ? -32.094 46.969 24.266 1 80.62 223 TYR A CA 1
ATOM 1828 C C . TYR A 1 223 ? -33.625 46.906 24.484 1 80.62 223 TYR A C 1
ATOM 1830 O O . TYR A 1 223 ? -34.094 47.219 25.562 1 80.62 223 TYR A O 1
ATOM 1838 N N . TYR A 1 224 ? -34.312 46.688 23.297 1 75.69 224 TYR A N 1
ATOM 1839 C CA . TYR A 1 224 ? -35.781 46.594 23.359 1 75.69 224 TYR A CA 1
ATOM 1840 C C . TYR A 1 224 ? -36.219 45.125 23.266 1 75.69 224 TYR A C 1
ATOM 1842 O O . TYR A 1 224 ? -35.594 44.344 22.547 1 75.69 224 TYR A O 1
ATOM 1850 N N . ARG A 1 225 ? -37.062 44.688 24.047 1 70.38 225 ARG A N 1
ATOM 1851 C CA . ARG A 1 225 ? -37.594 43.344 23.906 1 70.38 225 ARG A CA 1
ATOM 1852 C C . ARG A 1 225 ? -38.438 43.219 22.656 1 70.38 225 ARG A C 1
ATOM 1854 O O . ARG A 1 225 ? -39.031 44.188 22.188 1 70.38 225 ARG A O 1
ATOM 1861 N N . ARG A 1 226 ? -38.125 42.156 21.969 1 64.69 226 ARG A N 1
ATOM 1862 C CA . ARG A 1 226 ? -38.719 41.781 20.688 1 64.69 226 ARG A CA 1
ATOM 1863 C C . ARG A 1 226 ? -40.156 42.312 20.594 1 64.69 226 ARG A C 1
ATOM 1865 O O . ARG A 1 226 ? -40.594 42.812 19.547 1 64.69 226 ARG A O 1
ATOM 1872 N N . HIS A 1 227 ? -40.938 41.906 21.406 1 58.03 227 HIS A N 1
ATOM 1873 C CA . HIS A 1 227 ? -42.344 42.219 21.219 1 58.03 227 HIS A CA 1
ATOM 1874 C C . HIS A 1 227 ? -42.688 43.625 21.703 1 58.03 227 HIS A C 1
ATOM 1876 O O . HIS A 1 227 ? -43.844 44.031 21.703 1 58.03 227 HIS A O 1
ATOM 1882 N N . GLU A 1 228 ? -41.75 44.125 22.141 1 53.53 228 GLU A N 1
ATOM 1883 C CA . GLU A 1 228 ? -42.094 45.469 22.609 1 53.53 228 GLU A CA 1
ATOM 1884 C C . GLU A 1 228 ? -41.875 46.531 21.516 1 53.53 228 GLU A C 1
ATOM 1886 O O . GLU A 1 228 ? -40.938 46.438 20.734 1 53.53 228 GLU A O 1
ATOM 1891 N N . GLU A 1 229 ? -42.969 47.094 20.922 1 53.28 229 GLU A N 1
ATOM 1892 C CA . GLU A 1 229 ? -43 48.188 19.953 1 53.28 229 GLU A CA 1
ATOM 1893 C C . GLU A 1 229 ? -41.906 49.188 20.25 1 53.28 229 GLU A C 1
ATOM 1895 O O . GLU A 1 229 ? -41.688 49.562 21.406 1 53.28 229 GLU A O 1
ATOM 1900 N N . ARG A 1 230 ? -41.031 49.188 19.328 1 56.53 230 ARG A N 1
ATOM 1901 C CA . ARG A 1 230 ? -40.031 50.219 19.328 1 56.53 230 ARG A CA 1
ATOM 1902 C C . ARG A 1 230 ? -40.656 51.594 19.5 1 56.53 230 ARG A C 1
ATOM 1904 O O . ARG A 1 230 ? -41.156 52.188 18.531 1 56.53 230 ARG A O 1
ATOM 1911 N N . ILE A 1 231 ? -41.125 51.719 20.578 1 46.38 231 ILE A N 1
ATOM 1912 C CA . ILE A 1 231 ? -41.781 53.031 20.672 1 46.38 231 ILE A CA 1
ATOM 1913 C C . ILE A 1 231 ? -40.75 54.125 20.75 1 46.38 231 ILE A C 1
ATOM 1915 O O . ILE A 1 231 ? -41.062 55.312 20.578 1 46.38 231 ILE A O 1
ATOM 1919 N N . TYR A 1 232 ? -39.719 53.969 21.578 1 40.91 232 TYR A N 1
ATOM 1920 C CA . TYR A 1 232 ? -38.812 55.094 21.781 1 40.91 232 TYR A CA 1
ATOM 1921 C C . TYR A 1 232 ? -37.5 54.875 21.016 1 40.91 232 TYR A C 1
ATOM 1923 O O . TYR A 1 232 ? -37.062 53.75 20.844 1 40.91 232 TYR A O 1
ATOM 1931 N N . MET B 1 1 ? -29.469 -61.969 -14.742 1 69.19 1 MET B N 1
ATOM 1932 C CA . MET B 1 1 ? -28.359 -62.594 -15.453 1 69.19 1 MET B CA 1
ATOM 1933 C C . MET B 1 1 ? -27.188 -61.625 -15.594 1 69.19 1 MET B C 1
ATOM 1935 O O . MET B 1 1 ? -27.391 -60.438 -15.789 1 69.19 1 MET B O 1
ATOM 1939 N N . PRO B 1 2 ? -26 -62.094 -15.242 1 76.81 2 PRO B N 1
ATOM 1940 C CA . PRO B 1 2 ? -24.859 -61.188 -15.359 1 76.81 2 PRO B CA 1
ATOM 1941 C C . PRO B 1 2 ? -24.672 -60.656 -16.781 1 76.81 2 PRO B C 1
ATOM 1943 O O . PRO B 1 2 ? -25.031 -61.344 -17.75 1 76.81 2 PRO B O 1
ATOM 1946 N N . TYR B 1 3 ? -24.484 -59.375 -16.844 1 82.25 3 TYR B N 1
ATOM 1947 C CA . TYR B 1 3 ? -24.234 -58.812 -18.172 1 82.25 3 TYR B CA 1
ATOM 1948 C C . TYR B 1 3 ? -22.797 -58.344 -18.328 1 82.25 3 TYR B C 1
ATOM 1950 O O . TYR B 1 3 ? -22.125 -58.062 -17.328 1 82.25 3 TYR B O 1
ATOM 1958 N N . ARG B 1 4 ? -22.266 -58.531 -19.562 1 86.94 4 ARG B N 1
ATOM 1959 C CA . ARG B 1 4 ? -20.906 -58.062 -19.828 1 86.94 4 ARG B CA 1
ATOM 1960 C C . ARG B 1 4 ? -20.891 -56.562 -20.109 1 86.94 4 ARG B C 1
ATOM 1962 O O . ARG B 1 4 ? -21.812 -56.031 -20.719 1 86.94 4 ARG B O 1
ATOM 1969 N N . ARG B 1 5 ? -19.906 -55.938 -19.453 1 84 5 ARG B N 1
ATOM 1970 C CA . ARG B 1 5 ? -19.672 -54.5 -19.734 1 84 5 ARG B CA 1
ATOM 1971 C C . ARG B 1 5 ? -18.234 -54.281 -20.141 1 84 5 ARG 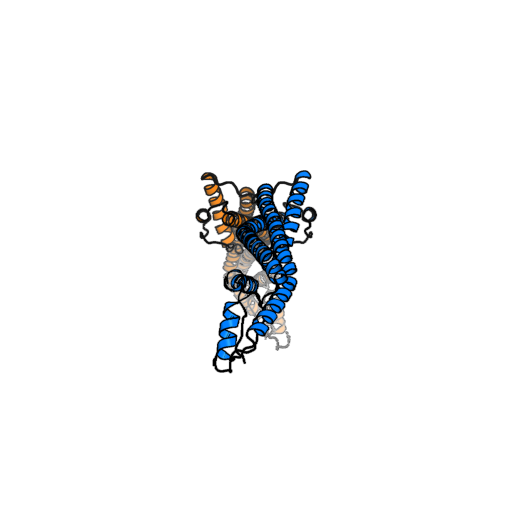B C 1
ATOM 1973 O O . ARG B 1 5 ? -17.312 -54.812 -19.531 1 84 5 ARG B O 1
ATOM 1980 N N . LEU B 1 6 ? -18.172 -53.531 -21.219 1 88.75 6 LEU B N 1
ATOM 1981 C CA . LEU B 1 6 ? -16.828 -53.188 -21.641 1 88.75 6 LEU B CA 1
ATOM 1982 C C . LEU B 1 6 ? -16.078 -52.438 -20.531 1 88.75 6 LEU B C 1
ATOM 1984 O O . LEU B 1 6 ? -16.688 -51.656 -19.781 1 88.75 6 LEU B O 1
ATOM 1988 N N . PRO B 1 7 ? -14.789 -52.688 -20.5 1 89.81 7 PRO B N 1
ATOM 1989 C CA . PRO B 1 7 ? -14 -51.969 -19.5 1 89.81 7 PRO B CA 1
ATOM 1990 C C . PRO B 1 7 ? -14.094 -50.438 -19.688 1 89.81 7 PRO B C 1
ATOM 1992 O O . PRO B 1 7 ? -14.055 -49.969 -20.828 1 89.81 7 PRO B O 1
ATOM 1995 N N . LYS B 1 8 ? -14.156 -49.781 -18.562 1 90.06 8 LYS B N 1
ATOM 1996 C CA . LYS B 1 8 ? -14.297 -48.312 -18.609 1 90.06 8 LYS B CA 1
ATOM 1997 C C . LYS B 1 8 ? -12.945 -47.625 -18.438 1 90.06 8 LYS B C 1
ATOM 1999 O O . LYS B 1 8 ? -12.789 -46.469 -18.781 1 90.06 8 LYS B O 1
ATOM 2004 N N . THR B 1 9 ? -12.016 -48.344 -17.844 1 94.06 9 THR B N 1
ATOM 2005 C CA . THR B 1 9 ? -10.703 -47.75 -17.562 1 94.06 9 THR B CA 1
ATOM 2006 C C . THR B 1 9 ? -9.609 -48.5 -18.344 1 94.06 9 THR B C 1
ATOM 2008 O O . THR B 1 9 ? -9.797 -49.625 -18.766 1 94.06 9 THR B O 1
ATOM 2011 N N . ASP B 1 10 ? -8.617 -47.844 -18.547 1 95.31 10 ASP B N 1
ATOM 2012 C CA . ASP B 1 10 ? -7.488 -48.438 -19.234 1 95.31 10 ASP B CA 1
ATOM 2013 C C . ASP B 1 10 ? -6.895 -49.594 -18.422 1 95.31 10 ASP B C 1
ATOM 2015 O O . ASP B 1 10 ? -6.434 -50.594 -18.969 1 95.31 10 ASP B O 1
ATOM 2019 N N . ALA B 1 11 ? -6.961 -49.375 -17.109 1 94.31 11 ALA B N 1
ATOM 2020 C CA . ALA B 1 11 ? -6.512 -50.438 -16.219 1 94.31 11 ALA B CA 1
ATOM 2021 C C . ALA B 1 11 ? -7.359 -51.688 -16.406 1 94.31 11 ALA B C 1
ATOM 2023 O O . ALA B 1 11 ? -6.828 -52.812 -16.438 1 94.31 11 ALA B O 1
ATOM 2024 N N . ALA B 1 12 ? -8.594 -51.531 -16.562 1 93.38 12 ALA B N 1
ATOM 2025 C CA . ALA B 1 12 ? -9.5 -52.656 -16.781 1 93.38 12 ALA B CA 1
ATOM 2026 C C . ALA B 1 12 ? -9.266 -53.281 -18.141 1 93.38 12 ALA B C 1
ATOM 2028 O O . ALA B 1 12 ? -9.336 -54.5 -18.281 1 93.38 12 ALA B O 1
ATOM 2029 N N . ARG B 1 13 ? -9.016 -52.5 -19.094 1 95.62 13 ARG B N 1
ATOM 2030 C CA . ARG B 1 13 ? -8.68 -53.031 -20.422 1 95.62 13 ARG B CA 1
ATOM 2031 C C . ARG B 1 13 ? -7.414 -53.875 -20.375 1 95.62 13 ARG B C 1
ATOM 2033 O O . ARG B 1 13 ? -7.379 -54.969 -20.906 1 95.62 13 ARG B O 1
ATOM 2040 N N . LEU B 1 14 ? -6.395 -53.312 -19.734 1 95.69 14 LEU B N 1
ATOM 2041 C CA . LEU B 1 14 ? -5.129 -54.031 -19.594 1 95.69 14 LEU B CA 1
ATOM 2042 C C . LEU B 1 14 ? -5.328 -55.344 -18.828 1 95.69 14 LEU B C 1
ATOM 2044 O O . LEU B 1 14 ? -4.766 -56.375 -19.203 1 95.69 14 LEU B O 1
ATOM 2048 N N . LYS B 1 15 ? -6.16 -55.312 -17.844 1 93.94 15 LYS B N 1
ATOM 2049 C CA . LYS B 1 15 ? -6.426 -56.5 -17.031 1 93.94 15 LYS B CA 1
ATOM 2050 C C . LYS B 1 15 ? -7.141 -57.594 -17.859 1 93.94 15 LYS B C 1
ATOM 2052 O O . LYS B 1 15 ? -6.801 -58.781 -17.781 1 93.94 15 LYS B O 1
ATOM 2057 N N . ALA B 1 16 ? -8.078 -57.188 -18.609 1 92.81 16 ALA B N 1
ATOM 2058 C CA . ALA B 1 16 ? -8.82 -58.125 -19.453 1 92.81 16 ALA B CA 1
ATOM 2059 C C . ALA B 1 16 ? -7.898 -58.812 -20.453 1 92.81 16 ALA B C 1
ATOM 2061 O O . ALA B 1 16 ? -7.93 -60.062 -20.562 1 92.81 16 ALA B O 1
ATOM 2062 N N . LEU B 1 17 ? -7.102 -58.062 -21.062 1 93.69 17 LEU B N 1
ATOM 2063 C CA . LEU B 1 17 ? -6.184 -58.625 -22.047 1 93.69 17 LEU B CA 1
ATOM 2064 C C . LEU B 1 17 ? -5.121 -59.5 -21.375 1 93.69 17 LEU B C 1
ATOM 2066 O O . LEU B 1 17 ? -4.781 -60.562 -21.875 1 93.69 17 LEU B O 1
ATOM 2070 N N . LYS B 1 18 ? -4.641 -59 -20.312 1 93.88 18 LYS B N 1
ATOM 2071 C CA . LYS B 1 18 ? -3.619 -59.75 -19.578 1 93.88 18 LYS B CA 1
ATOM 2072 C C . LYS B 1 18 ? -4.152 -61.094 -19.094 1 93.88 18 LYS B C 1
ATOM 2074 O O . LYS B 1 18 ? -3.469 -62.125 -19.219 1 93.88 18 LYS B O 1
ATOM 2079 N N . THR B 1 19 ? -5.387 -61.094 -18.516 1 92.06 19 THR B N 1
ATOM 2080 C CA . THR B 1 19 ? -6.016 -62.344 -18.047 1 92.06 19 THR B CA 1
ATOM 2081 C C . THR B 1 19 ? -6.125 -63.344 -19.172 1 92.06 19 THR B C 1
ATOM 2083 O O . THR B 1 19 ? -5.863 -64.562 -18.969 1 92.06 19 THR B O 1
ATOM 2086 N N . LEU B 1 20 ? -6.414 -62.906 -20.328 1 90.25 20 LEU B N 1
ATOM 2087 C CA . LEU B 1 20 ? -6.52 -63.75 -21.5 1 90.25 20 LEU B CA 1
ATOM 2088 C C . LEU B 1 20 ? -5.152 -64.312 -21.906 1 90.25 20 LEU B C 1
ATOM 2090 O O . LEU B 1 20 ? -4.973 -65.5 -22.078 1 90.25 20 LEU B O 1
ATOM 2094 N N . LEU B 1 21 ? -4.184 -63.406 -22 1 89.81 21 LEU B N 1
ATOM 2095 C CA . LEU B 1 21 ? -2.873 -63.719 -22.562 1 89.81 21 LEU B CA 1
ATOM 2096 C C . LEU B 1 21 ? -2.07 -64.562 -21.609 1 89.81 21 LEU B C 1
ATOM 2098 O O . LEU B 1 21 ? -1.22 -65.375 -22.031 1 89.81 21 LEU B O 1
ATOM 2102 N N . GLU B 1 22 ? -2.361 -64.562 -20.359 1 89.38 22 GLU B N 1
ATOM 2103 C CA . GLU B 1 22 ? -1.625 -65.312 -19.359 1 89.38 22 GLU B CA 1
ATOM 2104 C C . GLU B 1 22 ? -2.264 -66.688 -19.141 1 89.38 22 GLU B C 1
ATOM 2106 O O . GLU B 1 22 ? -1.697 -67.562 -18.469 1 89.38 22 GLU B O 1
ATOM 2111 N N . ASN B 1 23 ? -3.504 -66.75 -19.672 1 85.44 23 ASN B N 1
ATOM 2112 C CA . ASN B 1 23 ? -4.16 -68.062 -19.562 1 85.44 23 ASN B CA 1
ATOM 2113 C C . ASN B 1 23 ? -3.557 -69.062 -20.531 1 85.44 23 ASN B C 1
ATOM 2115 O O . ASN B 1 23 ? -3.824 -69.062 -21.719 1 85.44 23 ASN B O 1
ATOM 2119 N N . ASN B 1 24 ? -2.75 -70 -20.047 1 77.06 24 ASN B N 1
ATOM 2120 C CA . ASN B 1 24 ? -2.039 -71 -20.828 1 77.06 24 ASN B CA 1
ATOM 2121 C C . ASN B 1 24 ? -3.008 -71.938 -21.547 1 77.06 24 ASN B C 1
ATOM 2123 O O . ASN B 1 24 ? -2.643 -72.562 -22.547 1 77.06 24 ASN B O 1
ATOM 2127 N N . ASP B 1 25 ? -4.168 -71.938 -20.953 1 74.19 25 ASP B N 1
ATOM 2128 C CA . ASP B 1 25 ? -5.156 -72.875 -21.531 1 74.19 25 ASP B CA 1
ATOM 2129 C C . ASP B 1 25 ? -5.5 -72.5 -22.969 1 74.19 25 ASP B C 1
ATOM 2131 O O . ASP B 1 25 ? -5.91 -73.312 -23.766 1 74.19 25 ASP B O 1
ATOM 2135 N N . ILE B 1 26 ? -5.254 -71.312 -23.297 1 72.06 26 ILE B N 1
ATOM 2136 C CA . ILE B 1 26 ? -5.676 -70.812 -24.594 1 72.06 26 ILE B CA 1
ATOM 2137 C C . ILE B 1 26 ? -4.727 -71.312 -25.672 1 72.06 26 ILE B C 1
ATOM 2139 O O . ILE B 1 26 ? -5.098 -71.375 -26.859 1 72.06 26 ILE B O 1
ATOM 2143 N N . TYR B 1 27 ? -3.682 -71.75 -25.156 1 68.62 27 TYR B N 1
ATOM 2144 C CA . TYR B 1 27 ? -2.676 -72.125 -26.141 1 68.62 27 TYR B CA 1
ATOM 2145 C C . TYR B 1 27 ? -2.662 -73.688 -26.312 1 68.62 27 TYR B C 1
ATOM 2147 O O . TYR B 1 27 ? -1.922 -74.188 -27.141 1 68.62 27 TYR B O 1
ATOM 2155 N N . THR B 1 28 ? -3.469 -74.25 -25.531 1 68 28 THR B N 1
ATOM 2156 C CA . THR B 1 28 ? -3.512 -75.75 -25.625 1 68 28 THR B CA 1
ATOM 2157 C C . THR B 1 28 ? -4.422 -76.188 -26.766 1 68 28 THR B C 1
ATOM 2159 O O . THR B 1 28 ? -5.312 -75.438 -27.188 1 68 28 THR B O 1
ATOM 2162 N N . VAL B 1 29 ? -4.039 -77.312 -27.297 1 62.5 29 VAL B N 1
ATOM 2163 C CA . VAL B 1 29 ? -4.73 -77.875 -28.453 1 62.5 29 VAL B CA 1
ATOM 2164 C C . VAL B 1 29 ? -6.227 -78 -28.156 1 62.5 29 VAL B C 1
ATOM 2166 O O . VAL B 1 29 ? -7.055 -77.75 -29.031 1 62.5 29 VAL B O 1
ATOM 2169 N N . ARG B 1 30 ? -6.582 -78.188 -26.969 1 59.53 30 ARG B N 1
ATOM 2170 C CA . ARG B 1 30 ? -7.969 -78.438 -26.578 1 59.53 30 ARG B CA 1
ATOM 2171 C C . ARG B 1 30 ? -8.75 -77.125 -26.578 1 59.53 30 ARG B C 1
ATOM 2173 O O . ARG B 1 30 ? -9.969 -77.125 -26.75 1 59.53 30 ARG B O 1
ATOM 2180 N N . ASN B 1 31 ? -8.008 -76.062 -26.469 1 58.56 31 ASN B N 1
ATOM 2181 C CA . ASN B 1 31 ? -8.68 -74.812 -26.312 1 58.56 31 ASN B CA 1
ATOM 2182 C C . ASN B 1 31 ? -8.305 -73.812 -27.438 1 58.56 31 ASN B C 1
ATOM 2184 O O . ASN B 1 31 ? -8.102 -72.625 -27.203 1 58.56 31 ASN B O 1
ATOM 2188 N N . ARG B 1 32 ? -8.289 -74.438 -28.5 1 74.19 32 ARG B N 1
ATOM 2189 C CA . ARG B 1 32 ? -7.973 -73.625 -29.656 1 74.19 32 ARG B CA 1
ATOM 2190 C C . ARG B 1 32 ? -9.219 -72.938 -30.188 1 74.19 32 ARG B C 1
ATOM 2192 O O . ARG B 1 32 ? -9.453 -72.875 -31.391 1 74.19 32 ARG B O 1
ATOM 2199 N N . PHE B 1 33 ? -10.078 -72.562 -29.219 1 80.44 33 PHE B N 1
ATOM 2200 C CA . PHE B 1 33 ? -11.328 -72 -29.688 1 80.44 33 PHE B CA 1
ATOM 2201 C C . PHE B 1 33 ? -11.172 -70.5 -29.969 1 80.44 33 PHE B C 1
ATOM 2203 O O . PHE B 1 33 ? -12.055 -69.875 -30.562 1 80.44 33 PHE B O 1
ATOM 2210 N N . ILE B 1 34 ? -10.062 -69.938 -29.641 1 83.69 34 ILE B N 1
ATOM 2211 C CA . ILE B 1 34 ? -9.828 -68.562 -30 1 83.69 34 ILE B CA 1
ATOM 2212 C C . ILE B 1 34 ? -8.977 -68.5 -31.266 1 83.69 34 ILE B C 1
ATOM 2214 O O . ILE B 1 34 ? -7.934 -69.125 -31.359 1 83.69 34 ILE B O 1
ATOM 2218 N N . ASP B 1 35 ? -9.508 -67.688 -32.188 1 83.19 35 ASP B N 1
ATOM 2219 C CA . ASP B 1 35 ? -8.82 -67.5 -33.469 1 83.19 35 ASP B CA 1
ATOM 2220 C C . ASP B 1 35 ? -7.395 -67 -33.25 1 83.19 35 ASP B C 1
ATOM 2222 O O . ASP B 1 35 ? -7.172 -66.062 -32.438 1 83.19 35 ASP B O 1
ATOM 2226 N N . TRP B 1 36 ? -6.492 -67.625 -33.906 1 84.25 36 TRP B N 1
ATOM 2227 C CA . TRP B 1 36 ? -5.086 -67.25 -33.781 1 84.25 36 TRP B CA 1
ATOM 2228 C C . TRP B 1 36 ? -4.875 -65.812 -34.188 1 84.25 36 TRP B C 1
ATOM 2230 O O . TRP B 1 36 ? -4.043 -65.125 -33.594 1 84.25 36 TRP B O 1
ATOM 2240 N N . GLN B 1 37 ? -5.695 -65.375 -35.062 1 85.38 37 GLN B N 1
ATOM 2241 C CA . GLN B 1 37 ? -5.586 -63.969 -35.5 1 85.38 37 GLN B CA 1
ATOM 2242 C C . GLN B 1 37 ? -5.934 -63 -34.375 1 85.38 37 GLN B C 1
ATOM 2244 O O . GLN B 1 37 ? -5.289 -61.969 -34.219 1 85.38 37 GLN B O 1
ATOM 2249 N N . LEU B 1 38 ? -6.855 -63.438 -33.562 1 85.88 38 LEU B N 1
ATOM 2250 C CA . LEU B 1 38 ? -7.266 -62.625 -32.438 1 85.88 38 LEU B CA 1
ATOM 2251 C C . LEU B 1 38 ? -6.18 -62.594 -31.344 1 85.88 38 LEU B C 1
ATOM 2253 O O . LEU B 1 38 ? -5.875 -61.531 -30.797 1 85.88 38 LEU B O 1
ATOM 2257 N N . LEU B 1 39 ? -5.617 -63.688 -31.141 1 85 39 LEU B N 1
ATOM 2258 C CA . LEU B 1 39 ? -4.574 -63.781 -30.125 1 85 39 LEU B CA 1
ATOM 2259 C C . LEU B 1 39 ? -3.33 -63 -30.531 1 85 39 LEU B C 1
ATOM 2261 O O . LEU B 1 39 ? -2.68 -62.375 -29.703 1 85 39 LEU B O 1
ATOM 2265 N N . ASN B 1 40 ? -3.08 -63.031 -31.828 1 89.44 40 ASN B N 1
ATOM 2266 C CA . ASN B 1 40 ? -1.902 -62.344 -32.344 1 89.44 40 ASN B CA 1
ATOM 2267 C C . ASN B 1 40 ? -2.07 -60.844 -32.312 1 89.44 40 ASN B C 1
ATOM 2269 O O . ASN B 1 40 ? -1.085 -60.094 -32.312 1 89.44 40 ASN B O 1
ATOM 2273 N N . ARG B 1 41 ? -3.311 -60.406 -32.25 1 92.94 41 ARG B N 1
ATOM 2274 C CA . ARG B 1 41 ? -3.596 -58.969 -32.125 1 92.94 41 ARG B CA 1
ATOM 2275 C C . ARG B 1 41 ? -3.605 -58.531 -30.688 1 92.94 41 ARG B C 1
ATOM 2277 O O . ARG B 1 41 ? -3.309 -57.375 -30.375 1 92.94 41 ARG B O 1
ATOM 2284 N N . ALA B 1 42 ? -3.906 -59.406 -29.812 1 93.62 42 ALA B N 1
ATOM 2285 C CA . ALA B 1 42 ? -4.113 -59.062 -28.406 1 93.62 42 ALA B CA 1
ATOM 2286 C C . ALA B 1 42 ? -2.797 -58.688 -27.734 1 93.62 42 ALA B C 1
ATOM 2288 O O . ALA B 1 42 ? -2.73 -57.688 -27.016 1 93.62 42 ALA B O 1
ATOM 2289 N N . GLN B 1 43 ? -1.74 -59.406 -28.031 1 92.62 43 GLN B N 1
ATOM 2290 C CA . GLN B 1 43 ? -0.465 -59.188 -27.359 1 92.62 43 GLN B CA 1
ATOM 2291 C C . GLN B 1 43 ? 0.126 -57.844 -27.75 1 92.62 43 GLN B C 1
ATOM 2293 O O . GLN B 1 43 ? 0.45 -57.031 -26.875 1 92.62 43 GLN B O 1
ATOM 2298 N N . PRO B 1 44 ? 0.219 -57.531 -29.094 1 95.62 44 PRO B N 1
ATOM 2299 C CA . PRO B 1 44 ? 0.763 -56.219 -29.469 1 95.62 44 PRO B CA 1
ATOM 2300 C C . PRO B 1 44 ? -0.081 -55.062 -28.938 1 95.62 44 PRO B C 1
ATOM 2302 O O . PRO B 1 44 ? 0.464 -54.031 -28.516 1 95.62 44 PRO B O 1
ATOM 2305 N N . LEU B 1 45 ? -1.367 -55.25 -28.891 1 96.88 45 LEU B N 1
ATOM 2306 C CA . LEU B 1 45 ? -2.24 -54.188 -28.406 1 96.88 45 LEU B CA 1
ATOM 2307 C C . LEU B 1 45 ? -2.096 -54 -26.906 1 96.88 45 LEU B C 1
ATOM 2309 O O . LEU B 1 45 ? -2.096 -52.875 -26.406 1 96.88 45 LEU B O 1
ATOM 2313 N N . HIS B 1 46 ? -2 -55.062 -26.219 1 96.38 46 HIS B N 1
ATOM 2314 C CA . HIS B 1 46 ? -1.744 -55 -24.797 1 96.38 46 HIS B CA 1
ATOM 2315 C C . HIS B 1 46 ? -0.444 -54.281 -24.484 1 96.38 46 HIS B C 1
ATOM 2317 O O . HIS B 1 46 ? -0.418 -53.375 -23.656 1 96.38 46 HIS B O 1
ATOM 2323 N N . ASP B 1 47 ? 0.612 -54.625 -25.172 1 96.5 47 ASP B N 1
ATOM 2324 C CA . ASP B 1 47 ? 1.929 -54.031 -24.938 1 96.5 47 ASP B CA 1
ATOM 2325 C C . ASP B 1 47 ? 1.936 -52.531 -25.266 1 96.5 47 ASP B C 1
ATOM 2327 O O . ASP B 1 47 ? 2.541 -51.75 -24.547 1 96.5 47 ASP B O 1
ATOM 2331 N N . ARG B 1 48 ? 1.292 -52.219 -26.344 1 97 48 ARG B N 1
ATOM 2332 C CA . ARG B 1 48 ? 1.214 -50.812 -26.734 1 97 48 ARG B CA 1
ATOM 2333 C C . ARG B 1 48 ? 0.45 -50 -25.703 1 97 48 ARG B C 1
ATOM 2335 O O . ARG B 1 48 ? 0.88 -48.906 -25.312 1 97 48 ARG B O 1
ATOM 2342 N N . LEU B 1 49 ? -0.638 -50.562 -25.188 1 97.81 49 LEU B N 1
ATOM 2343 C CA . LEU B 1 49 ? -1.42 -49.844 -24.172 1 97.81 49 LEU B CA 1
ATOM 2344 C C . LEU B 1 49 ? -0.637 -49.719 -22.875 1 97.81 49 LEU B C 1
ATOM 2346 O O . LEU B 1 49 ? -0.669 -48.688 -22.219 1 97.81 49 LEU B O 1
ATOM 2350 N N . LEU B 1 50 ? 0.026 -50.781 -22.516 1 97 50 LEU B N 1
ATOM 2351 C CA . LEU B 1 50 ? 0.836 -50.781 -21.312 1 97 50 LEU B CA 1
ATOM 2352 C C . LEU B 1 50 ? 1.931 -49.719 -21.391 1 97 50 LEU B C 1
ATOM 2354 O O . LEU B 1 50 ? 2.109 -48.938 -20.453 1 97 50 LEU B O 1
ATOM 2358 N N . THR B 1 51 ? 2.652 -49.688 -22.484 1 96.81 51 THR B N 1
ATOM 2359 C CA . THR B 1 51 ? 3.725 -48.719 -22.703 1 96.81 51 THR B CA 1
ATOM 2360 C C . THR B 1 51 ? 3.178 -47.281 -22.688 1 96.81 51 THR B C 1
ATOM 2362 O O . THR B 1 51 ? 3.744 -46.406 -22.031 1 96.81 51 THR B O 1
ATOM 2365 N N . ALA B 1 52 ? 2.074 -47.094 -23.344 1 96.94 52 ALA B N 1
ATOM 2366 C CA . ALA B 1 52 ? 1.461 -45.75 -23.406 1 96.94 52 ALA B CA 1
ATOM 2367 C C . ALA B 1 52 ? 0.995 -45.312 -22.016 1 96.94 52 ALA B C 1
ATOM 2369 O O . ALA B 1 52 ? 1.149 -44.156 -21.656 1 96.94 52 ALA B O 1
ATOM 2370 N N . SER B 1 53 ? 0.434 -46.219 -21.297 1 97.12 53 SER B N 1
ATOM 2371 C CA . SER B 1 53 ? -0.046 -45.906 -19.953 1 97.12 53 SER B CA 1
ATOM 2372 C C . SER B 1 53 ? 1.107 -45.531 -19.031 1 97.12 53 SER B C 1
ATOM 2374 O O . SER B 1 53 ? 0.993 -44.625 -18.203 1 97.12 53 SER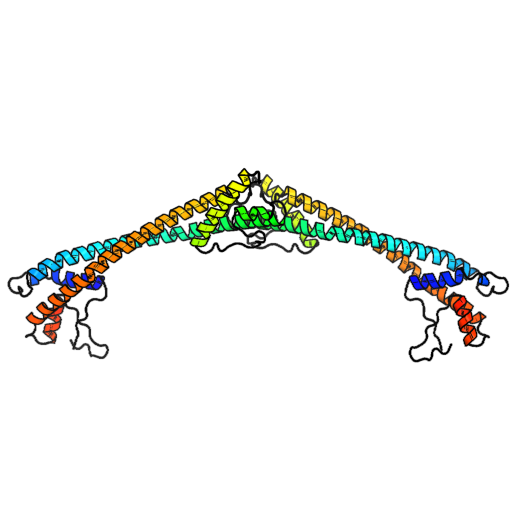 B O 1
ATOM 2376 N N . GLU B 1 54 ? 2.162 -46.312 -19.156 1 96.69 54 GLU B N 1
ATOM 2377 C CA . GLU B 1 54 ? 3.34 -46.031 -18.344 1 96.69 54 GLU B CA 1
ATOM 2378 C C . GLU B 1 54 ? 3.945 -44.656 -18.703 1 96.69 54 GLU B C 1
ATOM 2380 O O . GLU B 1 54 ? 4.328 -43.906 -17.812 1 96.69 54 GLU B O 1
ATOM 2385 N N . GLN B 1 55 ? 4.043 -44.375 -19.969 1 96.75 55 GLN B N 1
ATOM 2386 C CA . GLN B 1 55 ? 4.547 -43.094 -20.422 1 96.75 55 GLN B CA 1
ATOM 2387 C C . GLN B 1 55 ? 3.691 -41.938 -19.891 1 96.75 55 GLN B C 1
ATOM 2389 O O . GLN B 1 55 ? 4.215 -40.906 -19.5 1 96.75 55 GLN B O 1
ATOM 2394 N N . TYR B 1 56 ? 2.426 -42.156 -19.875 1 97.31 56 TYR B N 1
ATOM 2395 C CA . TYR B 1 56 ? 1.503 -41.156 -19.359 1 97.31 56 TYR B CA 1
ATOM 2396 C C . TYR B 1 56 ? 1.752 -40.906 -17.875 1 97.31 56 TYR B C 1
ATOM 2398 O O . TYR B 1 56 ? 1.821 -39.75 -17.438 1 97.31 56 TYR B O 1
ATOM 2406 N N . LYS B 1 57 ? 1.894 -41.938 -17.156 1 96.88 57 LYS B N 1
ATOM 2407 C CA . LYS B 1 57 ? 2.127 -41.844 -15.727 1 96.88 57 LYS B CA 1
ATOM 2408 C C . LYS B 1 57 ? 3.43 -41.094 -15.43 1 96.88 57 LYS B C 1
ATOM 2410 O O . LYS B 1 57 ? 3.479 -40.25 -14.547 1 96.88 57 LYS B O 1
ATOM 2415 N N . ILE B 1 58 ? 4.457 -41.406 -16.188 1 96.25 58 ILE B N 1
ATOM 2416 C CA . ILE B 1 58 ? 5.762 -40.75 -16.016 1 96.25 58 ILE B CA 1
ATOM 2417 C C . ILE B 1 58 ? 5.656 -39.281 -16.328 1 96.25 58 ILE B C 1
ATOM 2419 O O . ILE B 1 58 ? 6.129 -38.438 -15.547 1 96.25 58 ILE B O 1
ATOM 2423 N N . SER B 1 59 ? 5.043 -38.969 -17.406 1 96.69 59 SER B N 1
ATOM 2424 C CA . SER B 1 59 ? 4.883 -37.594 -17.828 1 96.69 59 SER B CA 1
ATOM 2425 C C . SER B 1 59 ? 4.055 -36.812 -16.828 1 96.69 59 SER B C 1
ATOM 2427 O O . SER B 1 59 ? 4.398 -35.656 -16.484 1 96.69 59 SER B O 1
ATOM 2429 N N . MET B 1 60 ? 3.078 -37.438 -16.359 1 96.5 60 MET B N 1
ATOM 2430 C CA . MET B 1 60 ? 2.197 -36.781 -15.383 1 96.5 60 MET B CA 1
ATOM 2431 C C . MET B 1 60 ? 2.934 -36.531 -14.078 1 96.5 60 MET B C 1
ATOM 2433 O O . MET B 1 60 ? 2.795 -35.438 -13.492 1 96.5 60 MET B O 1
ATOM 2437 N N . SER B 1 61 ? 3.643 -37.469 -13.672 1 96.44 61 SER B N 1
ATOM 2438 C CA . SER B 1 61 ? 4.406 -37.312 -12.438 1 96.44 61 SER B CA 1
ATOM 2439 C C . SER B 1 61 ? 5.395 -36.156 -12.539 1 96.44 61 SER B C 1
ATOM 2441 O O . SER B 1 61 ? 5.535 -35.375 -11.602 1 96.44 61 SER B O 1
ATOM 2443 N N . SER B 1 62 ? 6.07 -36.031 -13.641 1 95.25 62 SER B N 1
ATOM 2444 C CA . SER B 1 62 ? 7 -34.938 -13.883 1 95.25 62 SER B CA 1
ATOM 2445 C C . SER B 1 62 ? 6.281 -33.594 -13.875 1 95.25 62 SER B C 1
ATOM 2447 O O . SER B 1 62 ? 6.789 -32.625 -13.32 1 95.25 62 SER B O 1
ATOM 2449 N N . GLN B 1 63 ? 5.156 -33.594 -14.438 1 95.94 63 GLN B N 1
ATOM 2450 C CA . GLN B 1 63 ? 4.344 -32.375 -14.508 1 95.94 63 GLN B CA 1
ATOM 2451 C C . GLN B 1 63 ? 3.926 -31.922 -13.117 1 95.94 63 GLN B C 1
ATOM 2453 O O . GLN B 1 63 ? 4.02 -30.734 -12.789 1 95.94 63 GLN B O 1
ATOM 2458 N N . VAL B 1 64 ? 3.529 -32.812 -12.328 1 95.12 64 VAL B N 1
ATOM 2459 C CA . VAL B 1 64 ? 3.041 -32.5 -10.992 1 95.12 64 VAL B CA 1
ATOM 2460 C C . VAL B 1 64 ? 4.195 -32 -10.125 1 95.12 64 VAL B C 1
ATOM 2462 O O . VAL B 1 64 ? 4.039 -31.031 -9.375 1 95.12 64 VAL B O 1
ATOM 2465 N N . ARG B 1 65 ? 5.328 -32.625 -10.305 1 93.38 65 ARG B N 1
ATOM 2466 C CA . ARG B 1 65 ? 6.512 -32.219 -9.555 1 93.38 65 ARG B CA 1
ATOM 2467 C C . ARG B 1 65 ? 6.93 -30.797 -9.914 1 93.38 65 ARG B C 1
ATOM 2469 O O . ARG B 1 65 ? 7.262 -30 -9.031 1 93.38 65 ARG B O 1
ATOM 2476 N N . ASN B 1 66 ? 6.859 -30.469 -11.125 1 92.88 66 ASN B N 1
ATOM 2477 C CA . ASN B 1 66 ? 7.242 -29.141 -11.57 1 92.88 66 ASN B CA 1
ATOM 2478 C C . ASN B 1 66 ? 6.219 -28.094 -11.156 1 92.88 66 ASN B C 1
ATOM 2480 O O . ASN B 1 66 ? 6.574 -26.938 -10.898 1 92.88 66 ASN B O 1
ATOM 2484 N N . ALA B 1 67 ? 5 -28.484 -11.102 1 92.38 67 ALA B N 1
ATOM 2485 C CA . ALA B 1 67 ? 3.924 -27.578 -10.727 1 92.38 67 ALA B CA 1
ATOM 2486 C C . ALA B 1 67 ? 4.078 -27.125 -9.273 1 92.38 67 ALA B C 1
ATOM 2488 O O . ALA B 1 67 ? 3.787 -25.969 -8.953 1 92.38 67 ALA B O 1
ATOM 2489 N N . LYS B 1 68 ? 4.496 -27.969 -8.461 1 91.44 68 LYS B N 1
ATOM 2490 C CA . LYS B 1 68 ? 4.711 -27.641 -7.055 1 91.44 68 LYS B CA 1
ATOM 2491 C C . LYS B 1 68 ? 5.785 -26.562 -6.902 1 91.44 68 LYS B C 1
ATOM 2493 O O . LYS B 1 68 ? 5.621 -25.609 -6.133 1 91.44 68 LYS B O 1
ATOM 2498 N N . LYS B 1 69 ? 6.785 -26.656 -7.637 1 91.56 69 LYS B N 1
ATOM 2499 C CA . LYS B 1 69 ? 7.867 -25.672 -7.629 1 91.56 69 LYS B CA 1
ATOM 2500 C C . LYS B 1 69 ? 7.41 -24.344 -8.227 1 91.56 69 LYS B C 1
ATOM 2502 O O . LYS B 1 69 ? 7.801 -23.266 -7.746 1 91.56 69 LYS B O 1
ATOM 2507 N N . MET B 1 70 ? 6.59 -24.422 -9.125 1 92.69 70 MET B N 1
ATOM 2508 C CA . MET B 1 70 ? 6.145 -23.266 -9.883 1 92.69 70 MET B CA 1
ATOM 2509 C C . MET B 1 70 ? 5.34 -22.312 -9 1 92.69 70 MET B C 1
ATOM 2511 O O . MET B 1 70 ? 5.426 -21.094 -9.164 1 92.69 70 MET B O 1
ATOM 2515 N N . SER B 1 71 ? 4.645 -22.859 -8.086 1 92.12 71 SER B N 1
ATOM 2516 C CA . SER B 1 71 ? 3.793 -22.031 -7.238 1 92.12 71 SER B CA 1
ATOM 2517 C C . SER B 1 71 ? 4.621 -21.062 -6.402 1 92.12 71 SER B C 1
ATOM 2519 O O . SER B 1 71 ? 4.301 -19.875 -6.316 1 92.12 71 SER B O 1
ATOM 2521 N N . SER B 1 72 ? 5.656 -21.5 -5.832 1 95.12 72 SER B N 1
ATOM 2522 C CA . SER B 1 72 ? 6.539 -20.656 -5.031 1 95.12 72 SER B CA 1
ATOM 2523 C C . SER B 1 72 ? 7.238 -19.609 -5.891 1 95.12 72 SER B C 1
ATOM 2525 O O . SER B 1 72 ? 7.398 -18.469 -5.473 1 95.12 72 SER B O 1
ATOM 2527 N N . LEU B 1 73 ? 7.641 -19.984 -7.062 1 96.69 73 LEU B N 1
ATOM 2528 C CA . LEU B 1 73 ? 8.305 -19.078 -7.988 1 96.69 73 LEU B CA 1
ATOM 2529 C C . LEU B 1 73 ? 7.352 -17.984 -8.461 1 96.69 73 LEU B C 1
ATOM 2531 O O . LEU B 1 73 ? 7.742 -16.828 -8.578 1 96.69 73 LEU B O 1
ATOM 2535 N N . GLN B 1 74 ? 6.148 -18.453 -8.672 1 96.75 74 GLN B N 1
ATOM 2536 C CA . GLN B 1 74 ? 5.125 -17.484 -9.07 1 96.75 74 GLN B CA 1
ATOM 2537 C C . GLN B 1 74 ? 4.871 -16.469 -7.969 1 96.75 74 GLN B C 1
ATOM 2539 O O . GLN B 1 74 ? 4.75 -15.273 -8.242 1 96.75 74 GLN B O 1
ATOM 2544 N N . HIS B 1 75 ? 4.809 -16.906 -6.812 1 96.62 75 HIS B N 1
ATOM 2545 C CA . HIS B 1 75 ? 4.582 -16.031 -5.66 1 96.62 75 HIS B CA 1
ATOM 2546 C C . HIS B 1 75 ? 5.707 -15.016 -5.508 1 96.62 75 HIS B C 1
ATOM 2548 O O . HIS B 1 75 ? 5.449 -13.828 -5.332 1 96.62 75 HIS B O 1
ATOM 2554 N N . LYS B 1 76 ? 6.871 -15.438 -5.629 1 97.19 76 LYS B N 1
ATOM 2555 C CA . LYS B 1 76 ? 8.023 -14.555 -5.484 1 97.19 76 LYS B CA 1
ATOM 2556 C C . LYS B 1 76 ? 8.062 -13.516 -6.602 1 97.19 76 LYS B C 1
ATOM 2558 O O . LYS B 1 76 ? 8.25 -12.328 -6.348 1 97.19 76 LYS B O 1
ATOM 2563 N N . ALA B 1 77 ? 7.895 -14.016 -7.762 1 98.12 77 ALA B N 1
ATOM 2564 C CA . ALA B 1 77 ? 7.898 -13.109 -8.906 1 98.12 77 ALA B CA 1
ATOM 2565 C C . ALA B 1 77 ? 6.797 -12.055 -8.766 1 98.12 77 ALA B C 1
ATOM 2567 O O . ALA B 1 77 ? 7.031 -10.875 -9.008 1 98.12 77 ALA B O 1
ATOM 2568 N N . SER B 1 78 ? 5.656 -12.516 -8.344 1 98.12 78 SER B N 1
ATOM 2569 C CA . SER B 1 78 ? 4.52 -11.617 -8.164 1 98.12 78 SER B CA 1
ATOM 2570 C C . SER B 1 78 ? 4.785 -10.609 -7.051 1 98.12 78 SER B C 1
ATOM 2572 O O . SER B 1 78 ? 4.449 -9.43 -7.18 1 98.12 78 SER B O 1
ATOM 2574 N N . MET B 1 79 ? 5.379 -11.047 -6.047 1 97.94 79 MET B N 1
ATOM 2575 C CA . MET B 1 79 ? 5.684 -10.188 -4.902 1 97.94 79 MET B CA 1
ATOM 2576 C C . MET B 1 79 ? 6.672 -9.094 -5.285 1 97.94 79 MET B C 1
ATOM 2578 O O . MET B 1 79 ? 6.422 -7.914 -5.043 1 97.94 79 MET B O 1
ATOM 2582 N N . TYR B 1 80 ? 7.723 -9.477 -5.863 1 98.44 80 TYR B N 1
ATOM 2583 C CA . TYR B 1 80 ? 8.75 -8.508 -6.25 1 98.44 80 TYR B CA 1
ATOM 2584 C C . TYR B 1 80 ? 8.203 -7.516 -7.266 1 98.44 80 TYR B C 1
ATOM 2586 O O . TYR B 1 80 ? 8.477 -6.316 -7.176 1 98.44 80 TYR B O 1
ATOM 2594 N N . LEU B 1 81 ? 7.477 -8.047 -8.148 1 98.44 81 LEU B N 1
ATOM 2595 C CA . LEU B 1 81 ? 6.887 -7.176 -9.164 1 98.44 81 LEU B CA 1
ATOM 2596 C C . LEU B 1 81 ? 5.887 -6.211 -8.531 1 98.44 81 LEU B C 1
ATOM 2598 O O . LEU B 1 81 ? 5.906 -5.012 -8.828 1 98.44 81 LEU B O 1
ATOM 2602 N N . SER B 1 82 ? 5.035 -6.703 -7.703 1 98.38 82 SER B N 1
ATOM 2603 C CA . SER B 1 82 ? 4.051 -5.891 -7 1 98.38 82 SER B CA 1
ATOM 2604 C C . SER B 1 82 ? 4.723 -4.793 -6.18 1 98.38 82 SER B C 1
ATOM 2606 O O . SER B 1 82 ? 4.305 -3.633 -6.223 1 98.38 82 SER B O 1
ATOM 2608 N N . HIS B 1 83 ? 5.711 -5.141 -5.465 1 98.38 83 HIS B N 1
ATOM 2609 C CA . HIS B 1 83 ? 6.4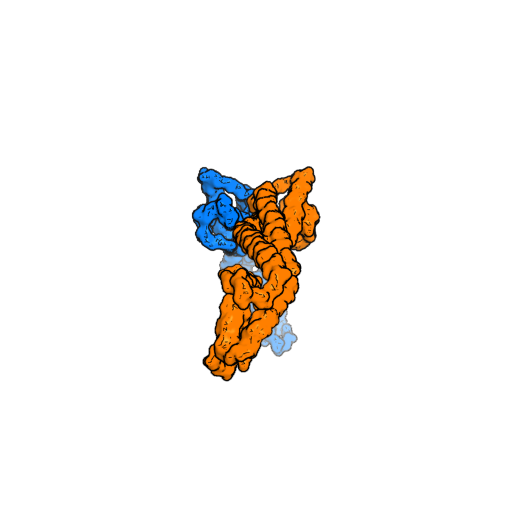34 -4.172 -4.648 1 98.38 83 HIS B CA 1
ATOM 2610 C C . HIS B 1 83 ? 7.098 -3.107 -5.516 1 98.38 83 HIS B C 1
ATOM 2612 O O . HIS B 1 83 ? 7.109 -1.928 -5.156 1 98.38 83 HIS B O 1
ATOM 2618 N N . PHE B 1 84 ? 7.66 -3.533 -6.641 1 98.56 84 PHE B N 1
ATOM 2619 C CA . PHE B 1 84 ? 8.289 -2.578 -7.543 1 98.56 84 PHE B CA 1
ATOM 2620 C C . PHE B 1 84 ? 7.277 -1.559 -8.047 1 98.56 84 PHE B C 1
ATOM 2622 O O . PHE B 1 84 ? 7.547 -0.355 -8.039 1 98.56 84 PHE B O 1
ATOM 2629 N N . ILE B 1 85 ? 6.137 -2.014 -8.438 1 98.38 85 ILE B N 1
ATOM 2630 C CA . ILE B 1 85 ? 5.098 -1.14 -8.969 1 98.38 85 ILE B CA 1
ATOM 2631 C C . ILE B 1 85 ? 4.617 -0.184 -7.879 1 98.38 85 ILE B C 1
ATOM 2633 O O . ILE B 1 85 ? 4.406 1.004 -8.141 1 98.38 85 ILE B O 1
ATOM 2637 N N . GLN B 1 86 ? 4.504 -0.679 -6.727 1 98.06 86 GLN B N 1
ATOM 2638 C CA . GLN B 1 86 ? 4.07 0.154 -5.609 1 98.06 86 GLN B CA 1
ATOM 2639 C C . GLN B 1 86 ? 5.074 1.271 -5.336 1 98.06 86 GLN B C 1
ATOM 2641 O O . GLN B 1 86 ? 4.688 2.428 -5.148 1 98.06 86 GLN B O 1
ATOM 2646 N N . VAL B 1 87 ? 6.285 0.91 -5.359 1 98.38 87 VAL B N 1
ATOM 2647 C CA . VAL B 1 87 ? 7.32 1.905 -5.117 1 98.38 87 VAL B CA 1
ATOM 2648 C C . VAL B 1 87 ? 7.336 2.924 -6.258 1 98.38 87 VAL B C 1
ATOM 2650 O O . VAL B 1 87 ? 7.523 4.121 -6.023 1 98.38 87 VAL B O 1
ATOM 2653 N N . LEU B 1 88 ? 7.156 2.439 -7.441 1 98 88 LEU B N 1
ATOM 2654 C CA . LEU B 1 88 ? 7.039 3.332 -8.586 1 98 88 LEU B CA 1
ATOM 2655 C C . LEU B 1 88 ? 5.898 4.324 -8.391 1 98 88 LEU B C 1
ATOM 2657 O O . LEU B 1 88 ? 6.086 5.535 -8.547 1 98 88 LEU B O 1
ATOM 2661 N N . LEU B 1 89 ? 4.777 3.836 -7.98 1 97.94 89 LEU B N 1
ATOM 2662 C CA . LEU B 1 89 ? 3.598 4.676 -7.793 1 97.94 89 LEU B CA 1
ATOM 2663 C C . LEU B 1 89 ? 3.807 5.656 -6.645 1 97.94 89 LEU B C 1
ATOM 2665 O O . LEU B 1 89 ? 3.379 6.812 -6.723 1 97.94 89 LEU B O 1
ATOM 2669 N N . MET B 1 90 ? 4.441 5.219 -5.664 1 97.88 90 MET B N 1
ATOM 2670 C CA . MET B 1 90 ? 4.77 6.098 -4.547 1 97.88 90 MET B CA 1
ATOM 2671 C C . MET B 1 90 ? 5.695 7.227 -4.996 1 97.88 90 MET B C 1
ATOM 2673 O O . MET B 1 90 ? 5.527 8.375 -4.582 1 97.88 90 MET B O 1
ATOM 2677 N N . SER B 1 91 ? 6.637 6.863 -5.781 1 97.81 91 SER B N 1
ATOM 2678 C CA . SER B 1 91 ? 7.57 7.863 -6.289 1 97.81 91 SER B CA 1
ATOM 2679 C C . SER B 1 91 ? 6.855 8.898 -7.148 1 97.81 91 SER B C 1
ATOM 2681 O O . SER B 1 91 ? 7.195 10.086 -7.109 1 97.81 91 SER B O 1
ATOM 2683 N N . VAL B 1 92 ? 5.918 8.477 -7.883 1 97.5 92 VAL B N 1
ATOM 2684 C CA . VAL B 1 92 ? 5.121 9.367 -8.711 1 97.5 92 VAL B CA 1
ATOM 2685 C C . VAL B 1 92 ? 4.277 10.281 -7.824 1 97.5 92 VAL B C 1
ATOM 2687 O O . VAL B 1 92 ? 4.168 11.484 -8.086 1 97.5 92 VAL B O 1
ATOM 2690 N N . GLU B 1 93 ? 3.736 9.727 -6.77 1 96.94 93 GLU B N 1
ATOM 2691 C CA . GLU B 1 93 ? 2.924 10.5 -5.828 1 96.94 93 GLU B CA 1
ATOM 2692 C C . GLU B 1 93 ? 3.744 11.594 -5.156 1 96.94 93 GLU B C 1
ATOM 2694 O O . GLU B 1 93 ? 3.24 12.688 -4.902 1 96.94 93 GLU B O 1
ATOM 2699 N N . ARG B 1 94 ? 5.004 11.312 -4.953 1 96.69 94 ARG B N 1
ATOM 2700 C CA . ARG B 1 94 ? 5.895 12.266 -4.297 1 96.69 94 ARG B CA 1
ATOM 2701 C C . ARG B 1 94 ? 6.445 13.273 -5.297 1 96.69 94 ARG B C 1
ATOM 2703 O O . ARG B 1 94 ? 7.18 14.195 -4.922 1 96.69 94 ARG B O 1
ATOM 2710 N N . GLY B 1 95 ? 6.215 13.047 -6.566 1 95.25 95 GLY B N 1
ATOM 2711 C CA . GLY B 1 95 ? 6.664 13.961 -7.602 1 95.25 95 GLY B CA 1
ATOM 2712 C C . GLY B 1 95 ? 8.094 13.719 -8.031 1 95.25 95 GLY B C 1
ATOM 2713 O O . GLY B 1 95 ? 8.68 14.531 -8.75 1 95.25 95 GLY B O 1
ATOM 2714 N N . GLU B 1 96 ? 8.633 12.609 -7.555 1 95.69 96 GLU B N 1
ATOM 2715 C CA . GLU B 1 96 ? 10.008 12.281 -7.922 1 95.69 96 GLU B CA 1
ATOM 2716 C C . GLU B 1 96 ? 10.078 11.734 -9.344 1 95.69 96 GLU B C 1
ATOM 2718 O O . GLU B 1 96 ? 11.117 11.836 -10.008 1 95.69 96 GLU B O 1
ATOM 2723 N N . ILE B 1 97 ? 9.039 11.078 -9.703 1 96.75 97 ILE B N 1
ATOM 2724 C CA . ILE B 1 97 ? 8.844 10.609 -11.07 1 96.75 97 ILE B CA 1
ATOM 2725 C C . ILE B 1 97 ? 7.582 11.242 -11.656 1 96.75 97 ILE B C 1
ATOM 2727 O O . ILE B 1 97 ? 6.527 11.242 -11.016 1 96.75 97 ILE B O 1
ATOM 2731 N N . LYS B 1 98 ? 7.699 11.781 -12.773 1 96.62 98 LYS B N 1
ATOM 2732 C CA . LYS B 1 98 ? 6.551 12.422 -13.406 1 96.62 98 LYS B CA 1
ATOM 2733 C C . LYS B 1 98 ? 5.484 11.398 -13.773 1 96.62 98 LYS B C 1
ATOM 2735 O O . LYS B 1 98 ? 5.801 10.297 -14.227 1 96.62 98 LYS B O 1
ATOM 2740 N N . ARG B 1 99 ? 4.262 11.773 -13.711 1 96.44 99 ARG B N 1
ATOM 2741 C CA . ARG B 1 99 ? 3.125 10.898 -13.984 1 96.44 99 ARG B CA 1
ATOM 2742 C C . ARG B 1 99 ? 3.143 10.414 -15.43 1 96.44 99 ARG B C 1
ATOM 2744 O O . ARG B 1 99 ? 2.744 9.289 -15.719 1 96.44 99 ARG B O 1
ATOM 2751 N N . LYS B 1 100 ? 3.594 11.203 -16.281 1 96.38 100 LYS B N 1
ATOM 2752 C CA . LYS B 1 100 ? 3.625 10.883 -17.703 1 96.38 100 LYS B CA 1
ATOM 2753 C C . LYS B 1 100 ? 4.543 9.695 -17.984 1 96.38 100 LYS B C 1
ATOM 2755 O O . LYS B 1 100 ? 4.363 8.984 -18.984 1 96.38 100 LYS B O 1
ATOM 2760 N N . MET B 1 101 ? 5.527 9.469 -17.125 1 97.25 101 MET B N 1
ATOM 2761 C CA . MET B 1 101 ? 6.488 8.383 -17.312 1 97.25 101 MET B CA 1
ATOM 2762 C C . MET B 1 101 ? 5.816 7.027 -17.125 1 97.25 101 MET B C 1
ATOM 2764 O O . MET B 1 101 ? 6.359 6 -17.531 1 97.25 101 MET B O 1
ATOM 2768 N N . LEU B 1 102 ? 4.645 6.98 -16.453 1 97.75 102 LEU B N 1
ATOM 2769 C CA . LEU B 1 102 ? 3.922 5.734 -16.234 1 97.75 102 LEU B CA 1
ATOM 2770 C C . LEU B 1 102 ? 3.576 5.07 -17.562 1 97.75 102 LEU B C 1
ATOM 2772 O O . LEU B 1 102 ? 3.447 3.844 -17.625 1 97.75 102 LEU B O 1
ATOM 2776 N N . GLU B 1 103 ? 3.494 5.848 -18.578 1 97.5 103 GLU B N 1
ATOM 2777 C CA . GLU B 1 103 ? 3.18 5.324 -19.906 1 97.5 103 GLU B CA 1
ATOM 2778 C C . GLU B 1 103 ? 4.281 4.391 -20.406 1 97.5 103 GLU B C 1
ATOM 2780 O O . GLU B 1 103 ? 4.012 3.453 -21.156 1 97.5 103 GLU B O 1
ATOM 2785 N N . LEU B 1 104 ? 5.473 4.629 -19.969 1 97.75 104 LEU B N 1
ATOM 2786 C CA . LEU B 1 104 ? 6.594 3.773 -20.359 1 97.75 104 LEU B CA 1
ATOM 2787 C C . LEU B 1 104 ? 6.375 2.346 -19.875 1 97.75 104 LEU B C 1
ATOM 2789 O O . LEU B 1 104 ? 6.895 1.397 -20.469 1 97.75 104 LEU B O 1
ATOM 2793 N N . TYR B 1 105 ? 5.582 2.188 -18.812 1 98.12 105 TYR B N 1
ATOM 2794 C CA . TYR B 1 105 ? 5.34 0.889 -18.203 1 98.12 105 TYR B CA 1
ATOM 2795 C C . TYR B 1 105 ? 4.012 0.303 -18.672 1 98.12 105 TYR B C 1
ATOM 2797 O O . TYR B 1 105 ? 3.611 -0.776 -18.219 1 98.12 105 TYR B O 1
ATOM 2805 N N . GLY B 1 106 ? 3.336 1.051 -19.469 1 97 106 GLY B N 1
ATOM 2806 C CA . GLY B 1 106 ? 2.027 0.614 -19.938 1 97 106 GLY B CA 1
ATOM 2807 C C . GLY B 1 106 ? 0.91 0.953 -18.969 1 97 106 GLY B C 1
ATOM 2808 O O . GLY B 1 106 ? -0.191 0.406 -19.062 1 97 106 GLY B O 1
ATOM 2809 N N . LEU B 1 107 ? 1.188 1.797 -17.984 1 96.94 107 LEU B N 1
ATOM 2810 C CA . LEU B 1 107 ? 0.188 2.221 -17 1 96.94 107 LEU B CA 1
ATOM 2811 C C . LEU B 1 107 ? -0.467 3.529 -17.438 1 96.94 107 LEU B C 1
ATOM 2813 O O . LEU B 1 107 ? 0.149 4.336 -18.141 1 96.94 107 LEU B O 1
ATOM 2817 N N . ASP B 1 108 ? -1.691 3.674 -16.953 1 95.69 108 ASP B N 1
ATOM 2818 C CA . ASP B 1 108 ? -2.367 4.953 -17.156 1 95.69 108 ASP B CA 1
ATOM 2819 C C . ASP B 1 108 ? -1.704 6.055 -16.328 1 95.69 108 ASP B C 1
ATOM 2821 O O . ASP B 1 108 ? -1.244 5.816 -15.219 1 95.69 108 ASP B O 1
ATOM 2825 N N . GLU B 1 109 ? -1.774 7.207 -16.859 1 94.31 109 GLU B N 1
ATOM 2826 C CA . GLU B 1 109 ? -1.17 8.344 -16.172 1 94.31 109 GLU B CA 1
ATOM 2827 C C . GLU B 1 109 ? -1.803 8.562 -14.797 1 94.31 109 GLU B C 1
ATOM 2829 O O . GLU B 1 109 ? -1.146 9.047 -13.875 1 94.31 109 GLU B O 1
ATOM 2834 N N . ASN B 1 110 ? -2.984 8.133 -14.656 1 93.25 110 ASN B N 1
ATOM 2835 C CA . ASN B 1 110 ? -3.699 8.359 -13.406 1 93.25 110 ASN B CA 1
ATOM 2836 C C . ASN B 1 110 ? -3.756 7.09 -12.562 1 93.25 110 ASN B C 1
ATOM 2838 O O . ASN B 1 110 ? -4.523 7.016 -11.602 1 93.25 110 ASN B O 1
ATOM 2842 N N . ALA B 1 111 ? -2.949 6.188 -12.93 1 92.75 111 ALA B N 1
ATOM 2843 C CA . ALA B 1 111 ? -2.957 4.922 -12.195 1 92.75 111 ALA B CA 1
ATOM 2844 C C . ALA B 1 111 ? -2.516 5.121 -10.75 1 92.75 111 ALA B C 1
ATOM 2846 O O . ALA B 1 111 ? -1.527 5.812 -10.484 1 92.75 111 ALA B O 1
ATOM 2847 N N . THR B 1 112 ? -3.309 4.523 -9.883 1 90.44 112 THR B N 1
ATOM 2848 C CA . THR B 1 112 ? -2.965 4.641 -8.469 1 90.44 112 THR B CA 1
ATOM 2849 C C . THR B 1 112 ? -2.957 3.268 -7.801 1 90.44 112 THR B C 1
ATOM 2851 O O . THR B 1 112 ? -2.684 3.156 -6.605 1 90.44 112 THR B O 1
ATOM 2854 N N . SER B 1 113 ? -3.248 2.258 -8.586 1 92.94 113 SER B N 1
ATOM 2855 C CA . SER B 1 113 ? -3.336 0.922 -8.008 1 92.94 113 SER B CA 1
ATOM 2856 C C . SER B 1 113 ? -2.604 -0.103 -8.867 1 92.94 113 SER B C 1
ATOM 2858 O O . SER B 1 113 ? -2.225 0.19 -10 1 92.94 113 SER B O 1
ATOM 2860 N N . LEU B 1 114 ? -2.408 -1.252 -8.336 1 95.38 114 LEU B N 1
ATOM 2861 C CA . LEU B 1 114 ? -1.69 -2.344 -8.984 1 95.38 114 LEU B CA 1
ATOM 2862 C C . LEU B 1 114 ? -2.543 -2.977 -10.086 1 95.38 114 LEU B C 1
ATOM 2864 O O . LEU B 1 114 ? -3.754 -3.137 -9.922 1 95.38 114 LEU B O 1
ATOM 2868 N N . PRO B 1 115 ? -1.988 -3.291 -11.227 1 94.81 115 PRO B N 1
ATOM 2869 C CA . PRO B 1 115 ? -2.701 -4.133 -12.188 1 94.81 115 PRO B CA 1
ATOM 2870 C C . PRO B 1 115 ? -2.875 -5.57 -11.703 1 94.81 115 PRO B C 1
ATOM 2872 O O . PRO B 1 115 ? -2.426 -5.91 -10.602 1 94.81 115 PRO B O 1
ATOM 2875 N N . ASN B 1 116 ? -3.578 -6.352 -12.438 1 93.31 116 ASN B N 1
ATOM 2876 C CA . ASN B 1 116 ? -3.805 -7.734 -12.031 1 93.31 116 ASN B CA 1
ATOM 2877 C C . ASN B 1 116 ? -2.553 -8.586 -12.219 1 93.31 116 ASN B C 1
ATOM 2879 O O . ASN B 1 116 ? -2.156 -8.875 -13.352 1 93.31 116 ASN B O 1
ATOM 2883 N N . LEU B 1 117 ? -1.992 -9.008 -11.109 1 95.31 117 LEU B N 1
ATOM 2884 C CA . LEU B 1 117 ? -0.761 -9.789 -11.133 1 95.31 117 LEU B CA 1
ATOM 2885 C C . LEU B 1 117 ? -1.014 -11.219 -10.656 1 95.31 117 LEU B C 1
ATOM 2887 O O . LEU B 1 117 ? -0.076 -12.008 -10.523 1 95.31 117 LEU B O 1
ATOM 2891 N N . LYS B 1 118 ? -2.291 -11.539 -10.438 1 90.5 118 LYS B N 1
ATOM 2892 C CA . LYS B 1 118 ? -2.625 -12.812 -9.82 1 90.5 118 LYS B CA 1
ATOM 2893 C C . LYS B 1 118 ? -2.629 -13.938 -10.859 1 90.5 118 LYS B C 1
ATOM 2895 O O . LYS B 1 118 ? -2.393 -15.102 -10.523 1 90.5 118 LYS B O 1
ATOM 2900 N N . THR B 1 119 ? -2.879 -13.562 -12.078 1 92.62 119 THR B N 1
ATOM 2901 C CA . THR B 1 119 ? -2.908 -14.562 -13.141 1 92.62 119 THR B CA 1
ATOM 2902 C C . THR B 1 119 ? -1.535 -14.695 -13.797 1 92.62 119 THR B C 1
ATOM 2904 O O . THR B 1 119 ? -0.727 -13.766 -13.758 1 92.62 119 THR B O 1
ATOM 2907 N N . THR B 1 120 ? -1.332 -15.82 -14.336 1 93 120 THR B N 1
ATOM 2908 C CA . THR B 1 120 ? -0.09 -16.062 -15.055 1 93 120 THR B CA 1
ATOM 2909 C C . THR B 1 120 ? 0.065 -15.078 -16.219 1 93 120 THR B C 1
ATOM 2911 O O . THR B 1 120 ? 1.143 -14.516 -16.406 1 93 120 THR B O 1
ATOM 2914 N N . GLU B 1 121 ? -1.004 -14.922 -16.938 1 93.62 121 GLU B N 1
ATOM 2915 C CA . GLU B 1 121 ? -0.99 -14 -18.078 1 93.62 121 GLU B CA 1
ATOM 2916 C C . GLU B 1 121 ? -0.666 -12.578 -17.625 1 93.62 121 GLU B C 1
ATOM 2918 O O . GLU B 1 121 ? 0.127 -11.883 -18.266 1 93.62 121 GLU B O 1
ATOM 2923 N N . GLY B 1 122 ? -1.248 -12.203 -16.578 1 96.44 122 GLY B N 1
ATOM 2924 C CA . GLY B 1 122 ? -0.988 -10.875 -16.031 1 96.44 122 GLY B CA 1
ATOM 2925 C C . GLY B 1 122 ? 0.445 -10.695 -15.57 1 96.44 122 GLY B C 1
ATOM 2926 O O . GLY B 1 122 ? 1.067 -9.664 -15.852 1 96.44 122 GLY B O 1
ATOM 2927 N N . LEU B 1 123 ? 0.934 -11.648 -14.875 1 97.62 123 LEU B N 1
ATOM 2928 C CA . LEU B 1 123 ? 2.303 -11.594 -14.367 1 97.62 123 LEU B CA 1
ATOM 2929 C C . LEU B 1 123 ? 3.299 -11.492 -15.516 1 97.62 123 LEU B C 1
ATOM 2931 O O . LEU B 1 123 ? 4.219 -10.672 -15.477 1 97.62 123 LEU B O 1
ATOM 2935 N N . LEU B 1 124 ? 3.098 -12.273 -16.562 1 97.19 124 LEU B N 1
ATOM 2936 C CA . LEU B 1 124 ? 4.004 -12.289 -17.719 1 97.19 124 LEU B CA 1
ATOM 2937 C C . LEU B 1 124 ? 3.922 -10.977 -18.484 1 97.19 124 LEU B C 1
ATOM 2939 O O . LEU B 1 124 ? 4.949 -10.422 -18.891 1 97.19 124 LEU B O 1
ATOM 2943 N N . GLU B 1 125 ? 2.746 -10.5 -18.594 1 97.5 125 GLU B N 1
ATOM 2944 C CA . GLU B 1 125 ? 2.543 -9.25 -19.328 1 97.5 125 GLU B CA 1
ATOM 2945 C C . GLU B 1 125 ? 3.164 -8.078 -18.578 1 97.5 125 GLU B C 1
ATOM 2947 O O . GLU B 1 125 ? 3.992 -7.352 -19.141 1 97.5 125 GLU B O 1
ATOM 2952 N N . TRP B 1 126 ? 2.818 -7.926 -17.359 1 98.06 126 TRP B N 1
ATOM 2953 C CA . TRP B 1 126 ? 3.238 -6.758 -16.594 1 98.06 126 TRP B CA 1
ATOM 2954 C C . TRP B 1 126 ? 4.711 -6.859 -16.219 1 98.06 126 TRP B C 1
ATOM 2956 O O . TRP B 1 126 ? 5.402 -5.844 -16.109 1 98.06 126 TRP B O 1
ATOM 2966 N N . GLY B 1 127 ? 5.18 -8.078 -15.945 1 98.38 127 GLY B N 1
ATOM 2967 C CA . GLY B 1 127 ? 6.605 -8.242 -15.734 1 98.38 127 GLY B CA 1
ATOM 2968 C C . GLY B 1 127 ? 7.445 -7.715 -16.891 1 98.38 127 GLY B C 1
ATOM 2969 O O . GLY B 1 127 ? 8.414 -6.984 -16.672 1 98.38 127 GLY B O 1
ATOM 2970 N N . THR B 1 128 ? 7.039 -8.047 -18.031 1 98.12 128 THR B N 1
ATOM 2971 C CA . THR B 1 128 ? 7.754 -7.613 -19.234 1 98.12 128 THR B CA 1
ATOM 2972 C C . THR B 1 128 ? 7.684 -6.094 -19.375 1 98.12 128 THR B C 1
ATOM 2974 O O . THR B 1 128 ? 8.703 -5.445 -19.625 1 98.12 128 THR B O 1
ATOM 2977 N N . LYS B 1 129 ? 6.523 -5.547 -19.172 1 98.25 129 LYS B N 1
ATOM 2978 C CA . LYS B 1 129 ? 6.309 -4.109 -19.328 1 98.25 129 LYS B CA 1
ATOM 2979 C C . LYS B 1 129 ? 7.137 -3.326 -18.312 1 98.25 129 LYS B C 1
ATOM 2981 O O . LYS B 1 129 ? 7.758 -2.318 -18.656 1 98.25 129 LYS B O 1
ATOM 2986 N N . MET B 1 130 ? 7.191 -3.791 -17.094 1 98.44 130 MET B N 1
ATOM 2987 C CA . MET B 1 130 ? 7.902 -3.086 -16.031 1 98.44 130 MET B CA 1
ATOM 2988 C C . MET B 1 130 ? 9.406 -3.117 -16.266 1 98.44 130 MET B C 1
ATOM 2990 O O . MET B 1 130 ? 10.094 -2.111 -16.062 1 98.44 130 MET B O 1
ATOM 2994 N N . ILE B 1 131 ? 9.891 -4.27 -16.625 1 98.38 131 ILE B N 1
ATOM 2995 C CA . ILE B 1 131 ? 11.32 -4.426 -16.844 1 98.38 131 ILE B CA 1
ATOM 2996 C C . ILE B 1 131 ? 11.766 -3.549 -18.016 1 98.38 131 ILE B C 1
ATOM 2998 O O . ILE B 1 131 ? 12.734 -2.797 -17.906 1 98.38 131 ILE B O 1
ATOM 3002 N N . GLU B 1 132 ? 11.016 -3.629 -19.078 1 98.19 132 GLU B N 1
ATOM 3003 C CA . GLU B 1 132 ? 11.344 -2.822 -20.25 1 98.19 132 GLU B CA 1
ATOM 3004 C C . GLU B 1 132 ? 11.141 -1.335 -19.969 1 98.19 132 GLU B C 1
ATOM 3006 O O . GLU B 1 132 ? 11.977 -0.51 -20.359 1 98.19 132 GLU B O 1
ATOM 3011 N N . GLY B 1 133 ? 10.023 -0.966 -19.344 1 98.38 133 GLY B N 1
ATOM 3012 C CA . GLY B 1 133 ? 9.742 0.421 -19 1 98.38 133 GLY B CA 1
ATOM 3013 C C . GLY B 1 133 ? 10.82 1.052 -18.141 1 98.38 133 GLY B C 1
ATOM 3014 O O . GLY B 1 133 ? 11.234 2.188 -18.391 1 98.38 133 GLY B O 1
ATOM 3015 N N . GLU B 1 134 ? 11.25 0.334 -17.156 1 98.38 134 GLU B N 1
ATOM 3016 C CA . GLU B 1 134 ? 12.281 0.86 -16.266 1 98.38 134 GLU B CA 1
ATOM 3017 C C . GLU B 1 134 ? 13.609 1.037 -17 1 98.38 134 GLU B C 1
ATOM 3019 O O . GLU B 1 134 ? 14.336 2.004 -16.75 1 98.38 134 GLU B O 1
ATOM 3024 N N . LYS B 1 135 ? 13.922 0.111 -17.828 1 97.31 135 LYS B N 1
ATOM 3025 C CA . LYS B 1 135 ? 15.125 0.231 -18.641 1 97.31 135 LYS B CA 1
ATOM 3026 C C . LYS B 1 135 ? 15.086 1.493 -19.5 1 97.31 135 LYS B C 1
ATOM 3028 O O . LYS B 1 135 ? 16.062 2.244 -19.547 1 97.31 135 LYS B O 1
ATOM 3033 N N . VAL B 1 136 ? 13.969 1.728 -20.125 1 97.94 136 VAL B N 1
ATOM 3034 C CA . VAL B 1 136 ? 13.805 2.904 -20.969 1 97.94 136 VAL B CA 1
ATOM 3035 C C . VAL B 1 136 ? 13.883 4.168 -20.109 1 97.94 136 VAL B C 1
ATOM 3037 O O . VAL B 1 136 ? 14.539 5.141 -20.5 1 97.94 136 VAL B O 1
ATOM 3040 N N . ARG B 1 137 ? 13.227 4.195 -18.969 1 97.81 137 ARG B N 1
ATOM 3041 C CA . ARG B 1 137 ? 13.25 5.359 -18.094 1 97.81 137 ARG B CA 1
ATOM 3042 C C . ARG B 1 137 ? 14.672 5.695 -17.656 1 97.81 137 ARG B C 1
ATOM 3044 O O . ARG B 1 137 ? 15.07 6.863 -17.656 1 97.81 137 ARG B O 1
ATOM 3051 N N . GLN B 1 138 ? 15.406 4.68 -17.344 1 96.75 138 GLN B N 1
ATOM 3052 C CA . GLN B 1 138 ? 16.781 4.883 -16.906 1 96.75 138 GLN B CA 1
ATOM 3053 C C . GLN B 1 138 ? 17.641 5.418 -18.062 1 96.75 138 GLN B C 1
ATOM 3055 O O . GLN B 1 138 ? 18.5 6.273 -17.844 1 96.75 138 GLN B O 1
ATOM 3060 N N . GLN B 1 139 ? 17.391 4.906 -19.203 1 96.75 139 GLN B N 1
ATOM 3061 C CA . GLN B 1 139 ? 18.125 5.359 -20.391 1 96.75 139 GLN B CA 1
ATOM 3062 C C . GLN B 1 139 ? 17.844 6.828 -20.688 1 96.75 139 GLN B C 1
ATOM 3064 O O . GLN B 1 139 ? 18.703 7.543 -21.203 1 96.75 139 GLN B O 1
ATOM 3069 N N . LYS B 1 140 ? 16.703 7.273 -20.328 1 96.06 140 LYS B N 1
ATOM 3070 C CA . LYS B 1 140 ? 16.297 8.664 -20.547 1 96.06 140 LYS B CA 1
ATOM 3071 C C . LYS B 1 140 ? 16.797 9.555 -19.406 1 96.06 140 LYS B C 1
ATOM 3073 O O . LYS B 1 140 ? 16.422 10.727 -19.328 1 96.06 140 LYS B O 1
ATOM 3078 N N . GLY B 1 141 ? 17.484 8.93 -18.438 1 95.19 141 GLY B N 1
ATOM 3079 C CA . GLY B 1 141 ? 18.094 9.719 -17.375 1 95.19 141 GLY B CA 1
ATOM 3080 C C . GLY B 1 141 ? 17.375 9.578 -16.047 1 95.19 141 GLY B C 1
ATOM 3081 O O . GLY B 1 141 ? 17.703 10.273 -15.078 1 95.19 141 GLY B O 1
ATOM 3082 N N . GLY B 1 142 ? 16.375 8.734 -15.992 1 95.56 142 GLY B N 1
ATOM 3083 C CA . GLY B 1 142 ? 15.664 8.531 -14.742 1 95.56 142 GLY B CA 1
ATOM 3084 C C . GLY B 1 142 ? 16.5 7.812 -13.688 1 95.56 142 GLY B C 1
ATOM 3085 O O . GLY B 1 142 ? 17.266 6.906 -14.008 1 95.56 142 GLY B O 1
ATOM 3086 N N . ARG B 1 143 ? 16.344 8.25 -12.477 1 93.94 143 ARG B N 1
ATOM 3087 C CA . ARG B 1 143 ? 17.031 7.57 -11.375 1 93.94 143 ARG B CA 1
ATOM 3088 C C . ARG B 1 143 ? 16.422 6.191 -11.133 1 93.94 143 ARG B C 1
ATOM 3090 O O . ARG B 1 143 ? 15.203 6.031 -11.148 1 93.94 143 ARG B O 1
ATOM 3097 N N . PRO B 1 144 ? 17.281 5.277 -10.93 1 95.44 144 PRO B N 1
ATOM 3098 C CA . PRO B 1 144 ? 16.781 3.92 -10.719 1 95.44 144 PRO B CA 1
ATOM 3099 C C . PRO B 1 144 ? 15.984 3.787 -9.422 1 95.44 144 PRO B C 1
ATOM 3101 O O . PRO B 1 144 ? 16.266 4.48 -8.438 1 95.44 144 PRO B O 1
ATOM 3104 N N . ILE B 1 145 ? 14.945 3.006 -9.438 1 96.31 145 ILE B N 1
ATOM 3105 C CA . ILE B 1 145 ? 14.188 2.627 -8.25 1 96.31 145 ILE B CA 1
ATOM 3106 C C . ILE B 1 145 ? 14.898 1.471 -7.543 1 96.31 145 ILE B C 1
ATOM 3108 O O . ILE B 1 145 ? 15.32 0.508 -8.188 1 96.31 145 ILE B O 1
ATOM 3112 N N . TYR B 1 146 ? 14.93 1.811 -6.215 1 92.62 146 TYR B N 1
ATOM 3113 C CA . TYR B 1 146 ? 15.539 0.766 -5.395 1 92.62 146 TYR B CA 1
ATOM 3114 C C . TYR B 1 146 ? 14.531 0.2 -4.402 1 92.62 146 TYR B C 1
ATOM 3116 O O . TYR B 1 146 ? 13.461 0.779 -4.191 1 92.62 146 TYR B O 1
ATOM 3124 N N . ASN B 1 147 ? 14.602 -1.047 -3.932 1 90.94 147 ASN B N 1
ATOM 3125 C CA . ASN B 1 147 ? 13.812 -1.759 -2.932 1 90.94 147 ASN B CA 1
ATOM 3126 C C . ASN B 1 147 ? 12.406 -2.068 -3.441 1 90.94 147 ASN B C 1
ATOM 3128 O O . ASN B 1 147 ? 11.414 -1.61 -2.867 1 90.94 147 ASN B O 1
ATOM 3132 N N . PRO B 1 148 ? 12.227 -2.789 -4.516 1 96.06 148 PRO B N 1
ATOM 3133 C CA . PRO B 1 148 ? 13.344 -3.559 -5.074 1 96.06 148 PRO B CA 1
ATOM 3134 C C . PRO B 1 148 ? 13.883 -2.961 -6.375 1 96.06 148 PRO B C 1
ATOM 3136 O O . PRO B 1 148 ? 13.188 -2.182 -7.031 1 96.06 148 PRO B O 1
ATOM 3139 N N . SER B 1 149 ? 15.125 -3.33 -6.695 1 96.94 149 SER B N 1
ATOM 3140 C CA . SER B 1 149 ? 15.688 -2.896 -7.969 1 96.94 149 SER B CA 1
ATOM 3141 C C . SER B 1 149 ? 15.094 -3.68 -9.133 1 96.94 149 SER B C 1
ATOM 3143 O O . SER B 1 149 ? 14.602 -4.797 -8.953 1 96.94 149 SER B O 1
ATOM 3145 N N . ILE B 1 150 ? 15.18 -3.1 -10.328 1 97.69 150 ILE B N 1
ATOM 3146 C CA . ILE B 1 150 ? 14.609 -3.76 -11.5 1 97.69 150 ILE B CA 1
ATOM 3147 C C . ILE B 1 150 ? 15.398 -5.031 -11.805 1 97.69 150 ILE B C 1
ATOM 3149 O O . ILE B 1 150 ? 14.852 -5.996 -12.336 1 97.69 150 ILE B O 1
ATOM 3153 N N . GLY B 1 151 ? 16.656 -5.055 -11.438 1 97.12 151 GLY B N 1
ATOM 3154 C CA . GLY B 1 151 ? 17.469 -6.238 -11.633 1 97.12 151 GLY B CA 1
ATOM 3155 C C . GLY B 1 151 ? 16.969 -7.449 -10.875 1 97.12 151 GLY B C 1
ATOM 3156 O O . GLY B 1 151 ? 16.891 -8.547 -11.43 1 97.12 151 GLY B O 1
ATOM 3157 N N . ILE B 1 152 ? 16.641 -7.191 -9.625 1 97.69 152 ILE B N 1
ATOM 3158 C CA . ILE B 1 152 ? 16.141 -8.289 -8.797 1 97.69 152 ILE B CA 1
ATOM 3159 C C . ILE B 1 152 ? 14.773 -8.742 -9.289 1 97.69 152 ILE B C 1
ATOM 3161 O O . ILE B 1 152 ? 14.492 -9.938 -9.328 1 97.69 152 ILE B O 1
ATOM 3165 N N . VAL B 1 153 ? 13.906 -7.824 -9.648 1 98.31 153 VAL B N 1
ATOM 3166 C CA . VAL B 1 153 ? 12.594 -8.141 -10.203 1 98.31 153 VAL B CA 1
ATOM 3167 C C . VAL B 1 153 ? 12.758 -9 -11.461 1 98.31 153 VAL B C 1
ATOM 3169 O O . VAL B 1 153 ? 12.102 -10.039 -11.594 1 98.31 153 VAL B O 1
ATOM 3172 N N . SER B 1 154 ? 13.672 -8.562 -12.32 1 98.44 154 SER B N 1
ATOM 3173 C CA . SER B 1 154 ? 13.93 -9.281 -13.562 1 98.44 154 SER B CA 1
ATOM 3174 C C . SER B 1 154 ? 14.414 -10.703 -13.297 1 98.44 154 SER B C 1
ATOM 3176 O O . SER B 1 154 ? 14.016 -11.641 -13.992 1 98.44 154 SER B O 1
ATOM 3178 N N . THR B 1 155 ? 15.195 -10.836 -12.336 1 98.25 155 THR B N 1
ATOM 3179 C CA . THR B 1 155 ? 15.727 -12.156 -11.992 1 98.25 155 THR B CA 1
ATOM 3180 C C . THR B 1 155 ? 14.602 -13.102 -11.586 1 98.25 155 THR B C 1
ATOM 3182 O O . THR B 1 155 ? 14.492 -14.211 -12.117 1 98.25 155 THR B O 1
ATOM 3185 N N . HIS B 1 156 ? 13.789 -12.695 -10.641 1 98.06 156 HIS B N 1
ATOM 3186 C CA . HIS B 1 156 ? 12.688 -13.539 -10.172 1 98.06 156 HIS B CA 1
ATOM 3187 C C . HIS B 1 156 ? 11.688 -13.805 -11.297 1 98.06 156 HIS B C 1
ATOM 3189 O O . HIS B 1 156 ? 11.141 -14.898 -11.398 1 98.06 156 HIS B O 1
ATOM 3195 N N . PHE B 1 157 ? 11.508 -12.836 -12.117 1 98.25 157 PHE B N 1
ATOM 3196 C CA . PHE B 1 157 ? 10.609 -12.969 -13.258 1 98.25 157 PHE B CA 1
ATOM 3197 C C . PHE B 1 157 ? 11.141 -14 -14.25 1 98.25 157 PHE B C 1
ATOM 3199 O O . PHE B 1 157 ? 10.391 -14.859 -14.719 1 98.25 157 PHE B O 1
ATOM 3206 N N . ASP B 1 158 ? 12.43 -13.914 -14.523 1 98 158 ASP B N 1
ATOM 3207 C CA . ASP B 1 158 ? 13.055 -14.828 -15.469 1 98 158 ASP B CA 1
ATOM 3208 C C . ASP B 1 158 ? 12.984 -16.266 -14.977 1 98 158 ASP B C 1
ATOM 3210 O O . ASP B 1 158 ? 12.695 -17.188 -15.75 1 98 158 ASP B O 1
ATOM 3214 N N . ILE B 1 159 ? 13.266 -16.391 -13.734 1 97.62 159 ILE B N 1
ATOM 3215 C CA . ILE B 1 159 ? 13.211 -17.734 -13.148 1 97.62 159 ILE B CA 1
ATOM 3216 C C . ILE B 1 159 ? 11.797 -18.297 -13.273 1 97.62 159 ILE B C 1
ATOM 3218 O O . ILE B 1 159 ? 11.609 -19.438 -13.672 1 97.62 159 ILE B O 1
ATOM 3222 N N . TYR B 1 160 ? 10.844 -17.531 -12.984 1 97.56 160 TYR B N 1
ATOM 3223 C CA . TYR B 1 160 ? 9.445 -17.953 -13.078 1 97.56 160 TYR B CA 1
ATOM 3224 C C . TYR B 1 160 ? 9.078 -18.266 -14.523 1 97.56 160 TYR B C 1
ATOM 3226 O O . TYR B 1 160 ? 8.43 -19.281 -14.797 1 97.56 160 TYR B O 1
ATOM 3234 N N . GLN B 1 161 ? 9.438 -17.422 -15.438 1 96.69 161 GLN B N 1
ATOM 3235 C CA . GLN B 1 161 ? 9.125 -17.594 -16.844 1 96.69 161 GLN B CA 1
ATOM 3236 C C . GLN B 1 161 ? 9.695 -18.906 -17.375 1 96.69 161 GLN B C 1
ATOM 3238 O O . GLN B 1 161 ? 9.031 -19.625 -18.125 1 96.69 161 GLN B O 1
ATOM 3243 N N . GLU B 1 162 ? 10.906 -19.188 -16.984 1 95.81 162 GLU B N 1
ATOM 3244 C CA . GLU B 1 162 ? 11.539 -20.438 -17.391 1 95.81 162 GLU B CA 1
ATOM 3245 C C . GLU B 1 162 ? 10.773 -21.641 -16.859 1 95.81 162 GLU B C 1
ATOM 3247 O O . GLU B 1 162 ? 10.555 -22.609 -17.594 1 95.81 162 GLU B O 1
ATOM 3252 N N . ALA B 1 163 ? 10.453 -21.516 -15.586 1 95.12 163 ALA B N 1
ATOM 3253 C CA . ALA B 1 163 ? 9.688 -22.594 -14.977 1 95.12 163 ALA B CA 1
ATOM 3254 C C . ALA B 1 163 ? 8.336 -22.766 -15.656 1 95.12 163 ALA B C 1
ATOM 3256 O O . ALA B 1 163 ? 7.867 -23.891 -15.852 1 95.12 163 ALA B O 1
ATOM 3257 N N . TYR B 1 164 ? 7.742 -21.75 -16 1 95.75 164 TYR B N 1
ATOM 3258 C CA . TYR B 1 164 ? 6.453 -21.766 -16.688 1 95.75 164 TYR B CA 1
ATOM 3259 C C . TYR B 1 164 ? 6.57 -22.422 -18.062 1 95.75 164 TYR B C 1
ATOM 3261 O O . TYR B 1 164 ? 5.734 -23.25 -18.422 1 95.75 164 TYR B O 1
ATOM 3269 N N . ASP B 1 165 ? 7.598 -22.078 -18.797 1 95.69 165 ASP B N 1
ATOM 3270 C CA . ASP B 1 165 ? 7.832 -22.672 -20.109 1 95.69 165 ASP B CA 1
ATOM 3271 C C . ASP B 1 165 ? 8.07 -24.172 -20.016 1 95.69 165 ASP B C 1
ATOM 3273 O O . ASP B 1 165 ? 7.582 -24.938 -20.844 1 95.69 165 ASP B O 1
ATOM 3277 N N . ALA B 1 166 ? 8.82 -24.5 -19 1 94.94 166 ALA B N 1
ATOM 3278 C CA . ALA B 1 166 ? 9.062 -25.922 -18.766 1 94.94 166 ALA B CA 1
ATOM 3279 C C . ALA B 1 166 ? 7.762 -26.656 -18.469 1 94.94 166 ALA B C 1
ATOM 3281 O O . ALA B 1 166 ? 7.535 -27.766 -18.953 1 94.94 166 ALA B O 1
ATOM 3282 N N . GLN B 1 167 ? 6.961 -26 -17.656 1 95.81 167 GLN B N 1
ATOM 3283 C CA . GLN B 1 167 ? 5.676 -26.594 -17.297 1 95.81 167 GLN B CA 1
ATOM 3284 C C . GLN B 1 167 ? 4.805 -26.812 -18.531 1 95.81 167 GLN B C 1
ATOM 3286 O O . GLN B 1 167 ? 4.137 -27.844 -18.656 1 95.81 167 GLN B O 1
ATOM 3291 N N . LYS B 1 168 ? 4.812 -25.922 -19.406 1 95.31 168 LYS B N 1
ATOM 3292 C CA . LYS B 1 168 ? 4.039 -26.031 -20.641 1 95.31 168 LYS B CA 1
ATOM 3293 C C . LYS B 1 168 ? 4.504 -27.219 -21.484 1 95.31 168 LYS B C 1
ATOM 3295 O O . LYS B 1 168 ? 3.686 -27.953 -22.047 1 95.31 168 LYS B O 1
ATOM 3300 N N . LYS B 1 169 ? 5.781 -27.375 -21.562 1 96.5 169 LYS B N 1
ATOM 3301 C CA . LYS B 1 169 ? 6.336 -28.516 -22.312 1 96.5 169 LYS B CA 1
ATOM 3302 C C . LYS B 1 169 ? 5.918 -29.844 -21.688 1 96.5 169 LYS B C 1
ATOM 3304 O O . LYS B 1 169 ? 5.57 -30.781 -22.406 1 96.5 169 LYS B O 1
ATOM 3309 N N . LEU B 1 170 ? 5.98 -29.844 -20.391 1 96.56 170 LEU B N 1
ATOM 3310 C CA . LEU B 1 170 ? 5.578 -31.062 -19.688 1 96.56 170 LEU B CA 1
ATOM 3311 C C . LEU B 1 170 ? 4.098 -31.359 -19.906 1 96.56 170 LEU B C 1
ATOM 3313 O O . LEU B 1 170 ? 3.713 -32.5 -20.094 1 96.56 170 LEU B O 1
ATOM 3317 N N . GLN B 1 171 ? 3.336 -30.391 -19.875 1 96.81 171 GLN B N 1
ATOM 3318 C CA . GLN B 1 171 ? 1.904 -30.531 -20.109 1 96.81 171 GLN B CA 1
ATOM 3319 C C . GLN B 1 171 ? 1.64 -31.094 -21.516 1 96.81 171 GLN B C 1
ATOM 3321 O O . GLN B 1 171 ? 0.787 -31.969 -21.688 1 96.81 171 GLN B O 1
ATOM 3326 N N . GLN B 1 172 ? 2.371 -30.578 -22.484 1 97.12 172 GLN B N 1
ATOM 3327 C CA . GLN B 1 172 ? 2.227 -31.062 -23.859 1 97.12 172 GLN B CA 1
ATOM 3328 C C . GLN B 1 172 ? 2.621 -32.531 -23.969 1 97.12 172 GLN B C 1
ATOM 3330 O O . GLN B 1 172 ? 1.956 -33.312 -24.656 1 97.12 172 GLN B O 1
ATOM 3335 N N . LYS B 1 173 ? 3.668 -32.844 -23.297 1 96.31 173 LYS B N 1
ATOM 3336 C CA . LYS B 1 173 ? 4.109 -34.219 -23.297 1 96.31 173 LYS B CA 1
ATOM 3337 C C . LYS B 1 173 ? 3.039 -35.125 -22.703 1 96.31 173 LYS B C 1
ATOM 3339 O O . LYS B 1 173 ? 2.77 -36.219 -23.234 1 96.31 173 LYS B O 1
ATOM 3344 N N . THR B 1 174 ? 2.451 -34.719 -21.625 1 97.25 174 THR B N 1
ATOM 3345 C CA . THR B 1 174 ? 1.397 -35.469 -20.969 1 97.25 174 THR B CA 1
ATOM 3346 C C . THR B 1 174 ? 0.182 -35.625 -21.891 1 97.25 174 THR B C 1
ATOM 3348 O O . THR B 1 174 ? -0.41 -36.688 -22 1 97.25 174 THR B O 1
ATOM 3351 N N . LEU B 1 175 ? -0.176 -34.562 -22.547 1 96.88 175 LEU B N 1
ATOM 3352 C CA . LEU B 1 175 ? -1.303 -34.562 -23.484 1 96.88 175 LEU B CA 1
ATOM 3353 C C . LEU B 1 175 ? -1.049 -35.5 -24.641 1 96.88 175 LEU B C 1
ATOM 3355 O O . LEU B 1 175 ? -1.949 -36.25 -25.047 1 96.88 175 LEU B O 1
ATOM 3359 N N . ASN B 1 176 ? 0.175 -35.562 -25.172 1 96.44 176 ASN B N 1
ATOM 3360 C CA . ASN B 1 176 ? 0.544 -36.469 -26.266 1 96.44 176 ASN B CA 1
ATOM 3361 C C . ASN B 1 176 ? 0.45 -37.906 -25.828 1 96.44 176 ASN B C 1
ATOM 3363 O O . ASN B 1 176 ? -0.048 -38.75 -26.578 1 96.44 176 ASN B O 1
ATOM 3367 N N . ALA B 1 177 ? 0.921 -38.156 -24.641 1 95.69 177 ALA B N 1
ATOM 3368 C CA . ALA B 1 177 ? 0.826 -39.5 -24.109 1 95.69 177 ALA B CA 1
ATOM 3369 C C . ALA B 1 177 ? -0.63 -39.938 -23.984 1 95.69 177 ALA B C 1
ATOM 3371 O O . ALA B 1 177 ? -0.97 -41.094 -24.281 1 95.69 177 ALA B O 1
ATOM 3372 N N . ASN B 1 178 ? -1.45 -39.062 -23.562 1 95.94 178 ASN B N 1
ATOM 3373 C CA . ASN B 1 178 ? -2.875 -39.375 -23.422 1 95.94 178 ASN B CA 1
ATOM 3374 C C . ASN B 1 178 ? -3.527 -39.625 -24.781 1 95.94 178 ASN B C 1
ATOM 3376 O O . ASN B 1 178 ? -4.422 -40.469 -24.891 1 95.94 178 ASN B O 1
ATOM 3380 N N . ARG B 1 179 ? -3.145 -38.906 -25.781 1 96.56 179 ARG B N 1
ATOM 3381 C CA . ARG B 1 179 ? -3.682 -39.094 -27.125 1 96.56 179 ARG B CA 1
ATOM 3382 C C . ARG B 1 179 ? -3.352 -40.469 -27.672 1 96.56 179 ARG B C 1
ATOM 3384 O O . ARG B 1 179 ? -4.176 -41.094 -28.344 1 96.56 179 ARG B O 1
ATOM 3391 N N . GLU B 1 180 ? -2.164 -40.938 -27.344 1 96.31 180 GLU B N 1
ATOM 3392 C CA . GLU B 1 180 ? -1.771 -42.281 -27.781 1 96.31 180 GLU B CA 1
ATOM 3393 C C . GLU B 1 180 ? -2.686 -43.344 -27.172 1 96.31 180 GLU B C 1
ATOM 3395 O O . GLU B 1 180 ? -3.092 -44.281 -27.844 1 96.31 180 GLU B O 1
ATOM 3400 N N . ILE B 1 181 ? -3.051 -43.156 -25.922 1 97.06 181 ILE B N 1
ATOM 3401 C CA . ILE B 1 181 ? -3.957 -44.062 -25.25 1 97.06 181 ILE B CA 1
ATOM 3402 C C . ILE B 1 181 ? -5.34 -44 -25.891 1 97.06 181 ILE B C 1
ATOM 3404 O O . ILE B 1 181 ? -5.965 -45.031 -26.156 1 97.06 181 ILE B O 1
ATOM 3408 N N . SER B 1 182 ? -5.75 -42.844 -26.156 1 96.69 182 SER B N 1
ATOM 3409 C CA . SER B 1 182 ? -7.078 -42.625 -26.719 1 96.69 182 SER B CA 1
ATOM 3410 C C . SER B 1 182 ? -7.215 -43.25 -28.094 1 96.69 182 SER B C 1
ATOM 3412 O O . SER B 1 182 ? -8.297 -43.75 -28.453 1 96.69 182 SER B O 1
ATOM 3414 N N . LYS B 1 183 ? -6.168 -43.344 -28.859 1 96.25 183 LYS B N 1
ATOM 3415 C CA . LYS B 1 183 ? -6.168 -43.969 -30.188 1 96.25 183 LYS B CA 1
ATOM 3416 C C . LYS B 1 183 ? -6.297 -45.469 -30.078 1 96.25 183 LYS B C 1
ATOM 3418 O O . LYS B 1 183 ? -6.867 -46.125 -30.969 1 96.25 183 LYS B O 1
ATOM 3423 N N . LEU B 1 184 ? -5.812 -46 -29.016 1 96.94 184 LEU B N 1
ATOM 3424 C CA . LEU B 1 184 ? -5.77 -47.469 -28.844 1 96.94 184 LEU B CA 1
ATOM 3425 C C . LEU B 1 184 ? -7.09 -47.969 -28.297 1 96.94 184 LEU B C 1
ATOM 3427 O O . LEU B 1 184 ? -7.445 -49.125 -28.516 1 96.94 184 LEU B O 1
ATOM 3431 N N . ARG B 1 185 ? -7.852 -47.156 -27.609 1 96.38 185 ARG B N 1
ATOM 3432 C CA . ARG B 1 185 ? -9.031 -47.594 -26.859 1 96.38 185 ARG B CA 1
ATOM 3433 C C . ARG B 1 185 ? -10.062 -48.219 -27.781 1 96.38 185 ARG B C 1
ATOM 3435 O O . ARG B 1 185 ? -10.508 -49.344 -27.531 1 96.38 185 ARG B O 1
ATOM 3442 N N . PRO B 1 186 ? -10.406 -47.594 -28.891 1 96.5 186 PRO B N 1
ATOM 3443 C CA . PRO B 1 186 ? -11.43 -48.219 -29.75 1 96.5 186 PRO B CA 1
ATOM 3444 C C . PRO B 1 186 ? -10.977 -49.531 -30.328 1 96.5 186 PRO B C 1
ATOM 3446 O O . PRO B 1 186 ? -11.773 -50.469 -30.406 1 96.5 186 PRO B O 1
ATOM 3449 N N . GLU B 1 187 ? -9.789 -49.656 -30.719 1 96.44 187 GLU B N 1
ATOM 3450 C CA . GLU B 1 187 ? -9.258 -50.906 -31.266 1 96.44 187 GLU B CA 1
ATOM 3451 C C . GLU B 1 187 ? -9.258 -52 -30.219 1 96.44 187 GLU B C 1
ATOM 3453 O O . GLU B 1 187 ? -9.633 -53.156 -30.5 1 96.44 187 GLU B O 1
ATOM 3458 N N . ILE B 1 188 ? -8.898 -51.625 -29.047 1 96.81 188 ILE B N 1
ATOM 3459 C CA . ILE B 1 188 ? -8.82 -52.594 -27.953 1 96.81 188 ILE B CA 1
ATOM 3460 C C . ILE B 1 188 ? -10.227 -53.031 -27.547 1 96.81 188 ILE B C 1
ATOM 3462 O O . ILE B 1 188 ? -10.477 -54.219 -27.312 1 96.81 188 ILE B O 1
ATOM 3466 N N . ASP B 1 189 ? -11.125 -52.156 -27.516 1 96.19 189 ASP B N 1
ATOM 3467 C CA . ASP B 1 189 ? -12.508 -52.469 -27.172 1 96.19 189 ASP B CA 1
ATOM 3468 C C . ASP B 1 189 ? -13.117 -53.438 -28.188 1 96.19 189 ASP B C 1
ATOM 3470 O O . ASP B 1 189 ? -13.797 -54.406 -27.812 1 96.19 189 ASP B O 1
ATOM 3474 N N . THR B 1 190 ? -12.867 -53.156 -29.453 1 96.12 190 THR B N 1
ATOM 3475 C CA . THR B 1 190 ? -13.344 -54.062 -30.5 1 96.12 190 THR B CA 1
ATOM 3476 C C . THR B 1 190 ? -12.766 -55.438 -30.328 1 96.12 190 THR B C 1
ATOM 3478 O O . THR B 1 190 ? -13.492 -56.438 -30.438 1 96.12 190 THR B O 1
ATOM 3481 N N . LEU B 1 191 ? -11.539 -55.5 -30.047 1 95.88 191 LEU B N 1
ATOM 3482 C CA . LEU B 1 191 ? -10.867 -56.781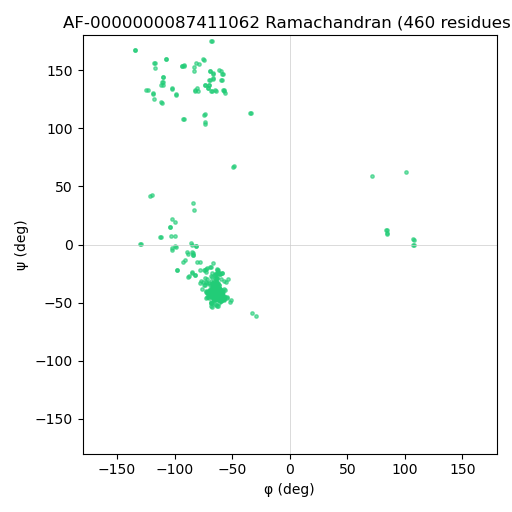 -29.859 1 95.88 191 LEU B CA 1
ATOM 3483 C C . LEU B 1 191 ? -11.445 -57.5 -28.656 1 95.88 191 LEU B C 1
ATOM 3485 O O . LEU B 1 191 ? -11.688 -58.719 -28.719 1 95.88 191 LEU B O 1
ATOM 3489 N N . ILE B 1 192 ? -11.656 -56.781 -27.578 1 94.94 192 ILE B N 1
ATOM 3490 C CA . ILE B 1 192 ? -12.18 -57.375 -26.344 1 94.94 192 ILE B CA 1
ATOM 3491 C C . ILE B 1 192 ? -13.562 -57.969 -26.625 1 94.94 192 ILE B C 1
ATOM 3493 O O . ILE B 1 192 ? -13.859 -59.094 -26.203 1 94.94 192 ILE B O 1
ATOM 3497 N N . VAL B 1 193 ? -14.367 -57.281 -27.359 1 94.44 193 VAL B N 1
ATOM 3498 C CA . VAL B 1 193 ? -15.711 -57.781 -27.688 1 94.44 193 VAL B CA 1
ATOM 3499 C C . VAL B 1 193 ? -15.602 -59.031 -28.531 1 94.44 193 VAL B C 1
ATOM 3501 O O . VAL B 1 193 ? -16.312 -60 -28.281 1 94.44 193 VAL B O 1
ATOM 3504 N N . GLU B 1 194 ? -14.734 -59.062 -29.453 1 94.5 194 GLU B N 1
ATOM 3505 C CA . GLU B 1 194 ? -14.539 -60.25 -30.312 1 94.5 194 GLU B CA 1
ATOM 3506 C C . GLU B 1 194 ? -14.055 -61.438 -29.484 1 94.5 194 GLU B C 1
ATOM 3508 O O . GLU B 1 194 ? -14.539 -62.562 -29.672 1 94.5 194 GLU B O 1
ATOM 3513 N N . LEU B 1 195 ? -13.195 -61.125 -28.641 1 92.62 195 LEU B N 1
ATOM 3514 C CA . LEU B 1 195 ? -12.664 -62.188 -27.781 1 92.62 195 LEU B CA 1
ATOM 3515 C C . LEU B 1 195 ? -13.742 -62.719 -26.844 1 92.62 195 LEU B C 1
ATOM 3517 O O . LEU B 1 195 ? -13.898 -63.938 -26.719 1 92.62 195 LEU B O 1
ATOM 3521 N N . TRP B 1 196 ? -14.461 -61.875 -26.281 1 92.56 196 TRP B N 1
ATOM 3522 C CA . TRP B 1 196 ? -15.539 -62.281 -25.375 1 92.56 196 TRP B CA 1
ATOM 3523 C C . TRP B 1 196 ? -16.578 -63.125 -26.125 1 92.56 196 TRP B C 1
ATOM 3525 O O . TRP B 1 196 ? -17.078 -64.125 -25.594 1 92.56 196 TRP B O 1
ATOM 3535 N N . ASN B 1 197 ? -16.891 -62.719 -27.328 1 92.25 197 ASN B N 1
ATOM 3536 C CA . ASN B 1 197 ? -17.844 -63.469 -28.141 1 92.25 197 ASN B CA 1
ATOM 3537 C C . ASN B 1 197 ? -17.344 -64.875 -28.422 1 92.25 197 ASN B C 1
ATOM 3539 O O . ASN B 1 197 ? -18.109 -65.875 -28.297 1 92.25 197 ASN B O 1
ATOM 3543 N N . ALA B 1 198 ? -16.125 -64.938 -28.75 1 90.44 198 ALA B N 1
ATOM 3544 C CA . ALA B 1 198 ? -15.531 -66.25 -29.047 1 90.44 198 ALA B CA 1
ATOM 3545 C C . ALA B 1 198 ? -15.516 -67.125 -27.797 1 90.44 198 ALA B C 1
ATOM 3547 O O . ALA B 1 198 ? -15.836 -68.312 -27.859 1 90.44 198 ALA B O 1
ATOM 3548 N N . ILE B 1 199 ? -15.219 -66.5 -26.672 1 90.56 199 ILE B N 1
ATOM 3549 C CA . ILE B 1 199 ? -15.125 -67.25 -25.406 1 90.56 199 ILE B CA 1
ATOM 3550 C C . ILE B 1 199 ? -16.516 -67.688 -24.969 1 90.56 199 ILE B C 1
ATOM 3552 O O . ILE B 1 199 ? -16.703 -68.875 -24.641 1 90.56 199 ILE B O 1
ATOM 3556 N N . GLU B 1 200 ? -17.438 -66.875 -25.016 1 91.31 200 GLU B N 1
ATOM 3557 C CA . GLU B 1 200 ? -18.797 -67.188 -24.609 1 91.31 200 GLU B CA 1
ATOM 3558 C C . GLU B 1 200 ? -19.422 -68.25 -25.547 1 91.31 200 GLU B C 1
ATOM 3560 O O . GLU B 1 200 ? -20.188 -69.062 -25.109 1 91.31 200 GLU B O 1
ATOM 3565 N N . ALA B 1 201 ? -19.094 -68.188 -26.828 1 90.38 201 ALA B N 1
ATOM 3566 C CA . ALA B 1 201 ? -19.594 -69.125 -27.797 1 90.38 201 ALA B CA 1
ATOM 3567 C C . ALA B 1 201 ? -19.062 -70.562 -27.5 1 90.38 201 ALA B C 1
ATOM 3569 O O . ALA B 1 201 ? -19.781 -71.5 -27.641 1 90.38 201 ALA B O 1
ATOM 3570 N N . HIS B 1 202 ? -17.891 -70.562 -27.094 1 89 202 HIS B N 1
ATOM 3571 C CA . HIS B 1 202 ? -17.25 -71.875 -26.797 1 89 202 HIS B CA 1
ATOM 3572 C C . HIS B 1 202 ? -17.906 -72.562 -25.594 1 89 202 HIS B C 1
ATOM 3574 O O . HIS B 1 202 ? -18.094 -73.75 -25.594 1 89 202 HIS B O 1
ATOM 3580 N N . PHE B 1 203 ? -18.281 -71.75 -24.578 1 89.69 203 PHE B N 1
ATOM 3581 C CA . PHE B 1 203 ? -18.828 -72.375 -23.359 1 89.69 203 PHE B CA 1
ATOM 3582 C C . PHE B 1 203 ? -20.344 -72.25 -23.328 1 89.69 203 PHE B C 1
ATOM 3584 O O . PHE B 1 203 ? -20.969 -72.375 -22.281 1 89.69 203 PHE B O 1
ATOM 3591 N N . ALA B 1 204 ? -20.969 -72.062 -24.406 1 89.31 204 ALA B N 1
ATOM 3592 C CA . ALA B 1 204 ? -22.391 -71.75 -24.516 1 89.31 204 ALA B CA 1
ATOM 3593 C C . ALA B 1 204 ? -23.219 -72.938 -24.016 1 89.31 204 ALA B C 1
ATOM 3595 O O . ALA B 1 204 ? -24.328 -72.812 -23.5 1 89.31 204 ALA B O 1
ATOM 3596 N N . GLU B 1 205 ? -22.625 -74.125 -24.109 1 90.81 205 GLU B N 1
ATOM 3597 C CA . GLU B 1 205 ? -23.391 -75.312 -23.812 1 90.81 205 GLU B CA 1
ATOM 3598 C C . GLU B 1 205 ? -23.328 -75.688 -22.328 1 90.81 205 GLU B C 1
ATOM 3600 O O . GLU B 1 205 ? -24.078 -76.562 -21.859 1 90.81 205 GLU B O 1
ATOM 3605 N N . LEU B 1 206 ? -22.531 -75 -21.641 1 90.88 206 LEU B N 1
ATOM 3606 C CA . LEU B 1 206 ? -22.422 -75.25 -20.203 1 90.88 206 LEU B CA 1
ATOM 3607 C C . LEU B 1 206 ? -23.547 -74.625 -19.438 1 90.88 206 LEU B C 1
ATOM 3609 O O . LEU B 1 206 ? -24.125 -73.625 -19.891 1 90.88 206 LEU B O 1
ATOM 3613 N N . PRO B 1 207 ? -23.812 -75.25 -18.219 1 90 207 PRO B N 1
ATOM 3614 C CA . PRO B 1 207 ? -24.781 -74.562 -17.359 1 90 207 PRO B CA 1
ATOM 3615 C C . PRO B 1 207 ? -24.328 -73.125 -16.969 1 90 207 PRO B C 1
ATOM 3617 O O . PRO B 1 207 ? -23.125 -72.875 -16.844 1 90 207 PRO B O 1
ATOM 3620 N N . PRO B 1 208 ? -25.281 -72.312 -16.797 1 82.25 208 PRO B N 1
ATOM 3621 C CA . PRO B 1 208 ? -24.984 -70.875 -16.609 1 82.25 208 PRO B CA 1
ATOM 3622 C C . PRO B 1 208 ? -23.938 -70.625 -15.523 1 82.25 208 PRO B C 1
ATOM 3624 O O . PRO B 1 208 ? -23.016 -69.875 -15.711 1 82.25 208 PRO B O 1
ATOM 3627 N N . GLU B 1 209 ? -24.094 -71.25 -14.383 1 79.38 209 GLU B N 1
ATOM 3628 C CA . GLU B 1 209 ? -23.156 -71 -13.297 1 79.38 209 GLU B CA 1
ATOM 3629 C C . GLU B 1 209 ? -21.734 -71.438 -13.68 1 79.38 209 GLU B C 1
ATOM 3631 O O . GLU B 1 209 ? -20.781 -70.688 -13.438 1 79.38 209 GLU B O 1
ATOM 3636 N N . ARG B 1 210 ? -21.609 -72.5 -14.336 1 88.88 210 ARG B N 1
ATOM 3637 C CA . ARG B 1 210 ? -20.297 -72.938 -14.75 1 88.88 210 ARG B CA 1
ATOM 3638 C C . ARG B 1 210 ? -19.781 -72.188 -15.945 1 88.88 210 ARG B C 1
ATOM 3640 O O . ARG B 1 210 ? -18.578 -71.938 -16.047 1 88.88 210 ARG B O 1
ATOM 3647 N N . ARG B 1 211 ? -20.688 -71.812 -16.812 1 89.19 211 ARG B N 1
ATOM 3648 C CA . ARG B 1 211 ? -20.328 -71.062 -18 1 89.19 211 ARG B CA 1
ATOM 3649 C C . ARG B 1 211 ? -19.656 -69.75 -17.625 1 89.19 211 ARG B C 1
ATOM 3651 O O . ARG B 1 211 ? -18.578 -69.375 -18.141 1 89.19 211 ARG B O 1
ATOM 3658 N N . PHE B 1 212 ? -20.25 -69 -16.656 1 87.62 212 PHE B N 1
ATOM 3659 C CA . PHE B 1 212 ? -19.734 -67.75 -16.266 1 87.62 212 PHE B CA 1
ATOM 3660 C C . PHE B 1 212 ? -18.375 -67.875 -15.586 1 87.62 212 PHE B C 1
ATOM 3662 O O . PHE B 1 212 ? -17.469 -67.062 -15.797 1 87.62 212 PHE B O 1
ATOM 3669 N N . HIS B 1 213 ? -18.25 -68.875 -14.789 1 88.25 213 HIS B N 1
ATOM 3670 C CA . HIS B 1 213 ? -17 -69.125 -14.102 1 88.25 213 HIS B CA 1
ATOM 3671 C C . HIS B 1 213 ? -15.875 -69.375 -15.094 1 88.25 213 HIS B C 1
ATOM 3673 O O . HIS B 1 213 ? -14.773 -68.875 -14.977 1 88.25 213 HIS B O 1
ATOM 3679 N N . GLU B 1 214 ? -16.188 -70.188 -16.078 1 88.31 214 GLU B N 1
ATOM 3680 C CA . GLU B 1 214 ? -15.18 -70.562 -17.078 1 88.31 214 GLU B CA 1
ATOM 3681 C C . GLU B 1 214 ? -14.82 -69.375 -17.953 1 88.31 214 GLU B C 1
ATOM 3683 O O . GLU B 1 214 ? -13.648 -69.125 -18.266 1 88.31 214 GLU B O 1
ATOM 3688 N N . CYS B 1 215 ? -15.789 -68.625 -18.359 1 89.38 215 CYS B N 1
ATOM 3689 C CA . CYS B 1 215 ? -15.562 -67.438 -19.188 1 89.38 215 CYS B CA 1
ATOM 3690 C C . CYS B 1 215 ? -14.688 -66.375 -18.453 1 89.38 215 CYS B C 1
ATOM 3692 O O . CYS B 1 215 ? -13.812 -65.812 -19.047 1 89.38 215 CYS B O 1
ATOM 3694 N N . ARG B 1 216 ? -14.883 -66.312 -17.172 1 87.12 216 ARG B N 1
ATOM 3695 C CA . ARG B 1 216 ? -14.117 -65.312 -16.359 1 87.12 216 ARG B CA 1
ATOM 3696 C C . ARG B 1 216 ? -12.641 -65.688 -16.328 1 87.12 216 ARG B C 1
ATOM 3698 O O . ARG B 1 216 ? -11.773 -64.875 -16.281 1 87.12 216 ARG B O 1
ATOM 3705 N N . LYS B 1 217 ? -12.422 -66.938 -16.391 1 87.06 217 LYS B N 1
ATOM 3706 C CA . LYS B 1 217 ? -11.039 -67.375 -16.391 1 87.06 217 LYS B CA 1
ATOM 3707 C C . LYS B 1 217 ? -10.273 -66.875 -17.609 1 87.06 217 LYS B C 1
ATOM 3709 O O . LYS B 1 217 ? -9.047 -66.812 -17.578 1 87.06 217 LYS B O 1
ATOM 3714 N N . PHE B 1 218 ? -11.078 -66.625 -18.625 1 87.25 218 PHE B N 1
ATOM 3715 C CA . PHE B 1 218 ? -10.438 -66.188 -19.875 1 87.25 218 PHE B CA 1
ATOM 3716 C C . PHE B 1 218 ? -10.539 -64.625 -20.031 1 87.25 218 PHE B C 1
ATOM 3718 O O . PHE B 1 218 ? -10.227 -64.125 -21.094 1 87.25 218 PHE B O 1
ATOM 3725 N N . GLY B 1 219 ? -11.016 -63.969 -19 1 84.31 219 GLY B N 1
ATOM 3726 C CA . GLY B 1 219 ? -10.914 -62.5 -19.016 1 84.31 219 GLY B CA 1
ATOM 3727 C C . GLY B 1 219 ? -12.242 -61.812 -19.25 1 84.31 219 GLY B C 1
ATOM 3728 O O . GLY B 1 219 ? -12.305 -60.594 -19.359 1 84.31 219 GLY B O 1
ATOM 3729 N N . VAL B 1 220 ? -13.297 -62.625 -19.422 1 88.62 220 VAL B N 1
ATOM 3730 C CA . VAL B 1 220 ? -14.602 -62 -19.578 1 88.62 220 VAL B CA 1
ATOM 3731 C C . VAL B 1 220 ? -15.07 -61.406 -18.25 1 88.62 220 VAL B C 1
ATOM 3733 O O . VAL B 1 220 ? -15 -62.062 -17.219 1 88.62 220 VAL B O 1
ATOM 3736 N N . ILE B 1 221 ? -15.555 -60.219 -18.344 1 84.25 221 ILE B N 1
ATOM 3737 C CA . ILE B 1 221 ? -16 -59.531 -17.125 1 84.25 221 ILE B CA 1
ATOM 3738 C C . ILE B 1 221 ? -17.531 -59.406 -17.141 1 84.25 221 ILE B C 1
ATOM 3740 O O . ILE B 1 221 ? -18.094 -58.844 -18.094 1 84.25 221 ILE B O 1
ATOM 3744 N N . TYR B 1 222 ? -18.125 -60 -16.062 1 84.94 222 TYR B N 1
ATOM 3745 C CA . TYR B 1 222 ? -19.578 -59.906 -15.922 1 84.94 222 TYR B CA 1
ATOM 3746 C C . TYR B 1 222 ? -19.969 -59 -14.758 1 84.94 222 TYR B C 1
ATOM 3748 O O . TYR B 1 222 ? -19.312 -59 -13.719 1 84.94 222 TYR B O 1
ATOM 3756 N N . TYR B 1 223 ? -21 -58.125 -14.953 1 80.81 223 TYR B N 1
ATOM 3757 C CA . TYR B 1 223 ? -21.562 -57.312 -13.898 1 80.81 223 TYR B CA 1
ATOM 3758 C C . TYR B 1 223 ? -22.969 -57.75 -13.531 1 80.81 223 TYR B C 1
ATOM 3760 O O . TYR B 1 223 ? -23.703 -58.281 -14.383 1 80.81 223 TYR B O 1
ATOM 3768 N N . TYR B 1 224 ? -23.219 -57.719 -12.156 1 76.19 224 TYR B N 1
ATOM 3769 C CA . TYR B 1 224 ? -24.531 -58.125 -11.68 1 76.19 224 TYR B CA 1
ATOM 3770 C C . TYR B 1 224 ? -25.359 -56.875 -11.328 1 76.19 224 TYR B C 1
ATOM 3772 O O . TYR B 1 224 ? -24.828 -55.875 -10.844 1 76.19 224 TYR B O 1
ATOM 3780 N N . ARG B 1 225 ? -26.531 -56.812 -11.703 1 71.25 225 ARG B N 1
ATOM 3781 C CA . ARG B 1 225 ? -27.406 -55.719 -11.289 1 71.25 225 ARG B CA 1
ATOM 3782 C C . ARG B 1 225 ? -27.703 -55.812 -9.797 1 71.25 225 ARG B C 1
ATOM 3784 O O . ARG B 1 225 ? -27.719 -56.906 -9.219 1 71.25 225 ARG B O 1
ATOM 3791 N N . ARG B 1 226 ? -27.547 -54.688 -9.195 1 65.25 226 ARG B N 1
ATOM 3792 C CA . ARG B 1 226 ? -27.688 -54.469 -7.754 1 65.25 226 ARG B CA 1
ATOM 3793 C C . ARG B 1 226 ? -28.75 -55.406 -7.176 1 65.25 226 ARG B C 1
ATOM 3795 O O . ARG B 1 226 ? -28.547 -56 -6.098 1 65.25 226 ARG B O 1
ATOM 3802 N N . HIS B 1 227 ? -29.859 -55.344 -7.617 1 58.12 227 HIS B N 1
ATOM 3803 C CA . HIS B 1 227 ? -30.938 -56.094 -6.957 1 58.12 227 HIS B CA 1
ATOM 3804 C C . HIS B 1 227 ? -30.938 -57.531 -7.395 1 58.12 227 HIS B C 1
ATOM 3806 O O . HIS B 1 227 ? -31.812 -58.312 -6.988 1 58.12 227 HIS B O 1
ATOM 3812 N N . GLU B 1 228 ? -30.125 -57.75 -8.172 1 54.44 228 GLU B N 1
ATOM 3813 C CA . GLU B 1 228 ? -30.172 -59.156 -8.586 1 54.44 228 GLU B CA 1
ATOM 3814 C C . GLU B 1 228 ? -29.234 -60 -7.734 1 54.44 228 GLU B C 1
ATOM 3816 O O . GLU B 1 228 ? -28.156 -59.562 -7.359 1 54.44 228 GLU B O 1
ATOM 3821 N N . GLU B 1 229 ? -29.766 -60.875 -6.793 1 53.22 229 GLU B N 1
ATOM 3822 C CA . GLU B 1 229 ? -29.078 -61.875 -5.977 1 53.22 229 GLU B CA 1
ATOM 3823 C C . GLU B 1 229 ? -27.906 -62.469 -6.738 1 53.22 229 GLU B C 1
ATOM 3825 O O . GLU B 1 229 ? -28.031 -62.812 -7.918 1 53.22 229 GLU B O 1
ATOM 3830 N N . ARG B 1 230 ? -26.828 -62.125 -6.188 1 56.62 230 ARG B N 1
ATOM 3831 C CA . ARG B 1 230 ? -25.609 -62.781 -6.633 1 56.62 230 ARG B CA 1
ATOM 3832 C C . ARG B 1 230 ? -25.781 -64.312 -6.664 1 56.62 230 ARG B C 1
ATOM 3834 O O . ARG B 1 230 ? -25.688 -64.938 -5.629 1 56.62 230 ARG B O 1
ATOM 3841 N N . ILE B 1 231 ? -26.594 -64.625 -7.527 1 46.03 231 ILE B N 1
ATOM 3842 C CA . ILE B 1 231 ? -26.781 -66.062 -7.445 1 46.03 231 ILE B CA 1
ATOM 3843 C C . ILE B 1 231 ? -25.547 -66.75 -7.965 1 46.03 231 ILE B C 1
ATOM 3845 O O . ILE B 1 231 ? -25.375 -67.938 -7.738 1 46.03 231 ILE B O 1
ATOM 3849 N N . TYR B 1 232 ? -25 -66.312 -9.102 1 40.06 232 TYR B N 1
ATOM 3850 C CA . TYR B 1 232 ? -23.922 -67.125 -9.672 1 40.06 232 TYR B CA 1
ATOM 3851 C C . TYR B 1 232 ? -22.562 -66.5 -9.414 1 40.06 232 TYR B C 1
ATOM 3853 O O . TYR B 1 232 ? -22.438 -65.312 -9.352 1 40.06 232 TYR B O 1
#

pLDDT: mean 91.59, std 9.85, range [40.06, 98.56]

Solvent-accessible surface area (backbone atoms only — not comparable to full-atom values): 24932 Å² total; per-residue (Å²): 123,71,40,76,60,80,64,88,44,68,68,46,46,49,47,31,50,46,36,33,72,69,34,65,62,56,73,33,84,89,34,59,70,58,56,64,69,56,57,65,49,47,55,60,51,44,51,52,48,51,52,31,51,51,51,24,51,53,32,43,51,53,35,53,58,49,50,61,55,42,54,60,35,45,50,50,26,40,48,44,45,51,44,32,52,50,39,50,50,50,35,33,74,71,60,77,36,61,47,72,58,34,48,56,41,72,41,56,61,80,58,84,69,82,75,70,51,86,44,68,68,34,36,58,51,51,50,51,31,44,50,53,19,51,50,52,42,39,73,74,67,43,79,78,60,43,63,49,36,62,66,59,34,47,49,38,40,49,54,30,50,52,48,50,51,51,48,52,53,34,48,49,51,26,51,50,29,47,50,55,43,60,66,47,46,63,58,49,51,55,49,50,52,52,49,43,51,41,46,48,59,71,40,59,87,45,57,66,62,57,26,54,57,55,35,39,60,52,30,45,54,70,44,70,56,85,84,48,74,80,73,111,124,71,39,75,58,80,64,88,43,68,68,46,45,48,48,31,49,47,37,34,73,69,34,65,61,56,74,33,84,90,34,58,69,58,56,65,70,55,56,64,48,45,56,60,51,44,52,51,49,52,53,32,52,51,52,25,52,53,32,42,50,53,38,55,57,49,49,62,55,42,53,59,35,46,50,49,24,42,48,42,44,50,45,33,52,50,41,51,49,49,34,33,74,72,61,77,34,61,47,73,58,34,49,56,42,74,41,57,62,80,59,85,71,82,74,69,50,85,44,70,70,33,36,57,52,49,51,51,30,43,50,51,18,50,52,51,42,39,75,76,66,42,79,81,60,39,68,48,35,63,66,61,36,47,49,39,40,50,54,31,51,52,49,50,54,51,48,51,51,32,50,51,51,27,52,52,29,48,50,56,44,59,66,44,46,63,60,48,52,52,49,50,51,52,50,42,52,42,48,49,60,72,41,58,85,44,57,68,63,57,27,52,55,55,35,38,60,52,31,43,55,71,44,68,55,85,85,49,75,81,74,109

Nearest PDB structures (foldseek):
  4e40-assembly1_A  TM=4.719E-01  e=2.412E-01  Trypanosoma congolense IL3000
  3i9y-assembly1_A  TM=4.950E-01  e=6.034E-01  Vibrio parahaemolyticus
  8i21-assembly1_B  TM=2.935E-01  e=2.810E-01  Saccharomyces cerevisiae S288C
  5xg2-assembly1_A  TM=4.116E-01  e=1.296E+00  Pyrococcus yayanosii CH1
  4e40-assembly1_A  TM=4.864E-01  e=1.726E-01  Trypanosoma congolense IL3000

Radius of gyration: 48.81 Å; Cα contacts (8 Å, |Δi|>4): 467; chains: 2; bounding box: 68×151×74 Å

Sequence (464 aa):
MPYRRLPKTDAARLKALKTLLENNDIYTVRNRFIDWQLLNRAQPLHDRLLTASEQYKISMSSQVRNAKKMSSLQHKASMYLSHFIQVLLMSVERGEIKRKMLELYGLDENATSLPNLKTTEGLLEWGTKMIEGEKVRQQKGGRPIYNPSIGIVSTHFDIYQEAYDAQKKLQQKTLNANREISKLRPEIDTLIVELWNAIEAHFAELPPERRFHECRKFGVIYYYRRHEERIYMPYRRLPKTDAARLKALKTLLENNDIYTVRNRFIDWQLLNRAQPLHDRLLTASEQYKISMSSQVRNAKKMSSLQHKASMYLSHFIQVLLMSVERGEIKRKMLELYGLDENATSLPNLKTTEGLLEWGTKMIEGEKVRQQKGGRPIYNPSIGIVSTHFDIYQEAYDAQKKLQQKTLNANREISKLRPEIDTLIVELWNAIEAHFAELPPERRFHECRKFGVIYYYRRHEERIY